Protein AF-A0A5C6MLY0-F1 (afdb_monomer_lite)

InterPro domains:
  IPR003511 HORMA domain [PF02301] (20-104)
  IPR003511 HORMA domain [PS50815] (13-203)
  IPR031648 Transmembrane protein 82 [PF15816] (202-405)
  IPR031648 Transmembrane protein 82 [PTHR35257] (203-414)
  IPR036570 HORMA domain superfamily [G3DSA:3.30.900.10] (6-199)
  IPR036570 HORMA domain superfamily [SSF56019] (13-184)

Structure (mmCIF, N/CA/C/O backbone):
data_AF-A0A5C6MLY0-F1
#
_entry.id   AF-A0A5C6MLY0-F1
#
loop_
_atom_site.group_PDB
_atom_site.id
_atom_site.type_symbol
_atom_site.label_atom_id
_atom_site.label_alt_id
_atom_site.label_comp_id
_atom_site.label_asym_id
_atom_site.label_entity_id
_atom_site.label_seq_id
_atom_site.pdbx_PDB_ins_code
_atom_site.Cartn_x
_atom_site.Cartn_y
_atom_site.Cartn_z
_atom_site.occupancy
_atom_site.B_iso_or_equiv
_atom_site.auth_seq_id
_atom_site.auth_comp_id
_atom_site.auth_asym_id
_atom_site.auth_atom_id
_atom_site.pdbx_PDB_model_num
ATOM 1 N N . MET A 1 1 ? 12.483 -29.667 -5.588 1.00 28.53 1 MET A N 1
ATOM 2 C CA . MET A 1 1 ? 13.220 -29.497 -4.318 1.00 28.53 1 MET A CA 1
ATOM 3 C C . MET A 1 1 ? 13.228 -28.018 -3.989 1.00 28.53 1 MET A C 1
ATOM 5 O O . MET A 1 1 ? 13.940 -27.257 -4.622 1.00 28.53 1 MET A O 1
ATOM 9 N N . THR A 1 2 ? 12.332 -27.614 -3.097 1.00 32.50 2 THR A N 1
ATOM 10 C CA . THR A 1 2 ? 12.144 -26.238 -2.631 1.00 32.50 2 THR A CA 1
ATOM 11 C C . THR A 1 2 ? 13.196 -25.916 -1.578 1.00 32.50 2 THR A C 1
ATOM 13 O O . THR A 1 2 ? 13.140 -26.428 -0.462 1.00 32.50 2 THR A O 1
ATOM 16 N N . THR A 1 3 ? 14.172 -25.088 -1.934 1.00 29.48 3 THR A N 1
ATOM 17 C CA . THR A 1 3 ? 15.095 -24.463 -0.984 1.00 29.48 3 THR A CA 1
ATOM 18 C C . THR A 1 3 ? 14.337 -23.391 -0.202 1.00 29.48 3 THR A C 1
ATOM 20 O O . THR A 1 3 ? 14.320 -22.233 -0.601 1.00 29.48 3 THR A O 1
ATOM 23 N N . LEU A 1 4 ? 13.667 -23.790 0.882 1.00 31.42 4 LEU A N 1
ATOM 24 C CA . LEU A 1 4 ? 13.220 -22.872 1.932 1.00 31.42 4 LEU A CA 1
ATOM 25 C C . LEU A 1 4 ? 14.471 -22.376 2.656 1.00 31.42 4 LEU A C 1
ATOM 27 O O . LEU A 1 4 ? 15.109 -23.124 3.401 1.00 31.42 4 LEU A O 1
ATOM 31 N N . THR A 1 5 ? 14.879 -21.144 2.377 1.00 35.72 5 THR A N 1
ATOM 32 C CA . THR A 1 5 ? 16.031 -20.536 3.029 1.00 35.72 5 THR A CA 1
ATOM 33 C C . THR A 1 5 ? 15.651 -20.096 4.439 1.00 35.72 5 THR A C 1
ATOM 35 O O . THR A 1 5 ? 14.619 -19.484 4.676 1.00 35.72 5 THR A O 1
ATOM 38 N N . ARG A 1 6 ? 16.515 -20.391 5.413 1.00 34.16 6 ARG A N 1
ATOM 39 C CA . ARG A 1 6 ? 16.347 -20.110 6.853 1.00 34.16 6 ARG A CA 1
ATOM 40 C C . ARG A 1 6 ? 16.042 -18.632 7.198 1.00 34.16 6 ARG A C 1
ATOM 42 O O . ARG A 1 6 ? 15.673 -18.352 8.331 1.00 34.16 6 ARG A O 1
ATOM 49 N N . GLN A 1 7 ? 16.198 -17.703 6.250 1.00 43.06 7 GLN A N 1
ATOM 50 C CA . GLN A 1 7 ? 15.856 -16.280 6.385 1.00 43.06 7 GLN A CA 1
ATOM 51 C C . GLN A 1 7 ? 14.354 -15.992 6.205 1.00 43.06 7 GLN A C 1
ATOM 53 O O . GLN A 1 7 ? 13.846 -15.084 6.860 1.00 43.06 7 GLN A O 1
ATOM 58 N N . ASP A 1 8 ? 13.632 -16.795 5.416 1.00 45.91 8 ASP A N 1
ATOM 59 C CA . ASP A 1 8 ? 12.197 -16.601 5.148 1.00 45.91 8 ASP A CA 1
ATOM 60 C C . ASP A 1 8 ? 11.342 -16.808 6.413 1.00 45.91 8 ASP A C 1
ATOM 62 O O . ASP A 1 8 ? 10.336 -16.131 6.620 1.00 45.91 8 ASP A O 1
ATOM 66 N N . LEU A 1 9 ? 11.789 -17.700 7.308 1.00 46.50 9 LEU A N 1
ATOM 67 C CA . LEU A 1 9 ? 11.109 -18.029 8.568 1.00 46.50 9 LEU A CA 1
ATOM 68 C C . LEU A 1 9 ? 11.103 -16.875 9.588 1.00 46.50 9 LEU A C 1
ATOM 70 O O . LEU A 1 9 ? 10.169 -16.782 10.377 1.00 46.50 9 LEU A O 1
ATOM 74 N N . ASN A 1 10 ? 12.095 -15.978 9.568 1.00 60.94 10 ASN A N 1
ATOM 75 C CA . ASN A 1 10 ? 12.159 -14.865 10.527 1.00 60.94 10 ASN A CA 1
ATOM 76 C C . ASN A 1 10 ? 11.322 -13.658 10.082 1.00 60.94 10 ASN A C 1
ATOM 78 O O . ASN A 1 10 ? 10.823 -12.915 10.923 1.00 60.94 10 ASN A O 1
ATOM 82 N N . PHE A 1 11 ? 11.154 -13.446 8.774 1.00 67.75 11 PHE A N 1
ATOM 83 C CA . PHE A 1 11 ? 10.433 -12.279 8.263 1.00 67.75 11 PHE A CA 1
ATOM 84 C C . PHE A 1 11 ? 8.929 -12.359 8.550 1.00 67.75 11 PHE A C 1
ATOM 86 O O . PHE A 1 11 ? 8.360 -11.407 9.082 1.00 67.75 11 PHE A O 1
ATOM 93 N N . GLY A 1 12 ? 8.301 -13.508 8.268 1.00 70.00 12 GLY A N 1
ATOM 94 C CA . GLY A 1 12 ? 6.880 -13.725 8.565 1.00 70.00 12 GLY A CA 1
ATOM 95 C C . GLY A 1 12 ? 6.564 -13.549 10.052 1.00 70.00 12 GLY A C 1
ATOM 96 O O . GLY A 1 12 ? 5.561 -12.929 10.397 1.00 70.00 12 GLY A O 1
ATOM 97 N N . GLN A 1 13 ? 7.468 -14.000 10.929 1.00 77.81 13 GLN A N 1
ATOM 98 C CA . GLN A 1 13 ? 7.346 -13.837 12.378 1.00 77.81 13 GLN A CA 1
ATOM 99 C C . GLN A 1 13 ? 7.424 -12.367 12.812 1.00 77.81 13 GLN A C 1
ATOM 101 O O . GLN A 1 13 ? 6.549 -11.903 13.537 1.00 77.81 13 GLN A O 1
ATOM 106 N N . VAL A 1 14 ? 8.413 -11.608 12.321 1.00 78.62 14 VAL A N 1
ATOM 107 C CA . VAL A 1 14 ? 8.554 -10.173 12.637 1.00 78.62 14 VAL A CA 1
ATOM 108 C C . VAL A 1 14 ? 7.339 -9.378 12.156 1.00 78.62 14 VAL A C 1
ATOM 110 O O . VAL A 1 14 ? 6.813 -8.543 12.890 1.00 78.62 14 VAL A O 1
ATOM 113 N N . VAL A 1 15 ? 6.858 -9.646 10.939 1.00 78.62 15 VAL A N 1
ATOM 114 C CA . VAL A 1 15 ? 5.660 -8.988 10.398 1.00 78.62 15 VAL A CA 1
ATOM 115 C C . VAL A 1 15 ? 4.426 -9.336 11.226 1.00 78.62 15 VAL A C 1
ATOM 117 O O . VAL A 1 15 ? 3.638 -8.444 11.543 1.00 78.62 15 VAL A O 1
ATOM 120 N N . ALA A 1 16 ? 4.262 -10.605 11.604 1.00 85.06 16 ALA A N 1
ATOM 121 C CA . ALA A 1 16 ? 3.154 -11.036 12.443 1.00 85.06 16 ALA A CA 1
ATOM 122 C C . ALA A 1 16 ? 3.193 -10.385 13.831 1.00 85.06 16 ALA A C 1
ATOM 124 O O . ALA A 1 16 ? 2.158 -9.922 14.300 1.00 85.06 16 ALA A O 1
ATOM 125 N N . ASP A 1 17 ? 4.369 -10.266 14.452 1.00 85.19 17 ASP A N 1
ATOM 126 C CA . ASP A 1 17 ? 4.541 -9.585 15.740 1.00 85.19 17 ASP A CA 1
ATOM 127 C C . ASP A 1 17 ? 4.130 -8.109 15.672 1.00 85.19 17 ASP A C 1
ATOM 129 O O . ASP A 1 17 ? 3.329 -7.645 16.485 1.00 85.19 17 ASP A O 1
ATOM 133 N N . ILE A 1 18 ? 4.610 -7.387 14.655 1.00 86.56 18 ILE A N 1
ATOM 134 C CA . ILE A 1 18 ? 4.274 -5.971 14.448 1.00 86.56 18 ILE A CA 1
ATOM 135 C C . ILE A 1 18 ? 2.771 -5.793 14.203 1.00 86.56 18 ILE A C 1
ATOM 137 O O . ILE A 1 18 ? 2.154 -4.880 14.758 1.00 86.56 18 ILE A O 1
ATOM 141 N N . LEU A 1 19 ? 2.174 -6.647 13.364 1.00 88.88 19 LEU A N 1
ATOM 142 C CA . LEU A 1 19 ? 0.748 -6.579 13.050 1.00 88.88 19 LEU A CA 1
ATOM 143 C C . LEU A 1 19 ? -0.120 -6.936 14.258 1.00 88.88 19 LEU A C 1
ATOM 145 O O . LEU A 1 19 ? -1.117 -6.255 14.482 1.00 88.88 19 LEU A O 1
ATOM 149 N N . CYS A 1 20 ? 0.246 -7.944 15.050 1.00 91.62 20 CYS A N 1
ATOM 150 C CA . CYS A 1 20 ? -0.486 -8.296 16.265 1.00 91.62 20 CYS A CA 1
ATOM 151 C C . CYS A 1 20 ? -0.420 -7.174 17.309 1.00 91.62 20 CYS A C 1
ATOM 153 O O . CYS A 1 20 ? -1.463 -6.810 17.848 1.00 91.62 20 CYS A O 1
ATOM 155 N N . GLU A 1 21 ? 0.751 -6.562 17.535 1.00 92.31 21 GLU A N 1
ATOM 156 C CA . GLU A 1 21 ? 0.866 -5.399 18.430 1.00 92.31 21 GLU A CA 1
ATOM 157 C C . GLU A 1 21 ? -0.018 -4.237 17.947 1.00 92.31 21 GLU A C 1
ATOM 159 O O . GLU A 1 21 ? -0.716 -3.592 18.733 1.00 92.31 21 GLU A O 1
ATOM 164 N N . PHE A 1 22 ? -0.027 -3.980 16.638 1.00 93.50 22 PHE A N 1
ATOM 165 C CA . PHE A 1 22 ? -0.866 -2.938 16.055 1.00 93.50 22 PHE A CA 1
ATOM 166 C C . PHE A 1 22 ? -2.357 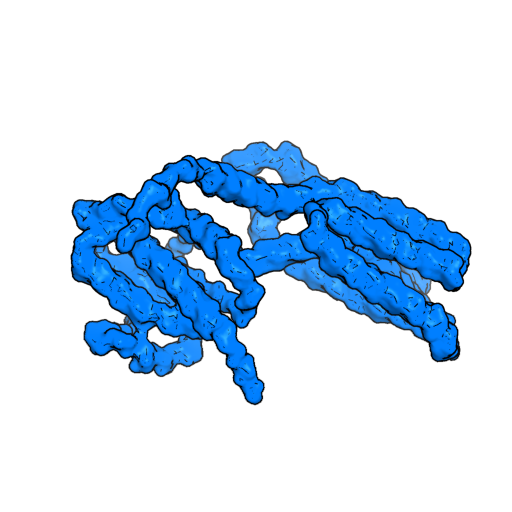-3.230 16.207 1.00 93.50 22 PHE A C 1
ATOM 168 O O . PHE A 1 22 ? -3.109 -2.337 16.602 1.00 93.50 22 PHE A O 1
ATOM 175 N N . LEU A 1 23 ? -2.785 -4.456 15.901 1.00 95.56 23 LEU A N 1
ATOM 176 C CA . LEU A 1 23 ? -4.179 -4.869 16.015 1.00 95.56 23 LEU A CA 1
ATOM 177 C C . LEU A 1 23 ? -4.655 -4.797 17.467 1.00 95.56 23 LEU A C 1
ATOM 179 O O . LEU A 1 23 ? -5.759 -4.318 17.692 1.00 95.56 23 LEU A O 1
ATOM 183 N N . GLU A 1 24 ? -3.825 -5.163 18.449 1.00 97.38 24 GLU A N 1
ATOM 184 C CA . GLU A 1 24 ? -4.139 -4.997 19.876 1.00 97.38 24 GLU A CA 1
ATOM 185 C C . GLU A 1 24 ? -4.478 -3.536 20.195 1.00 97.38 24 GLU A C 1
ATOM 187 O O . GLU A 1 24 ? -5.566 -3.224 20.689 1.00 97.38 24 GLU A O 1
ATOM 192 N N . VAL A 1 25 ? -3.576 -2.614 19.843 1.00 97.06 25 VAL A N 1
ATOM 193 C CA . VAL A 1 25 ? -3.762 -1.177 20.086 1.00 97.06 25 VAL A CA 1
ATOM 194 C C . VAL A 1 25 ? -4.978 -0.638 19.327 1.00 97.06 25 VAL A C 1
ATOM 196 O O . VAL A 1 25 ? -5.746 0.157 19.874 1.00 97.06 25 VAL A O 1
ATOM 199 N N . ALA A 1 26 ? -5.175 -1.062 18.078 1.00 96.25 26 ALA A N 1
ATOM 200 C CA . ALA A 1 26 ? -6.295 -0.634 17.250 1.00 96.25 26 ALA A CA 1
ATOM 201 C C . ALA A 1 26 ? -7.641 -1.126 17.802 1.00 96.25 26 ALA A C 1
ATOM 203 O O . ALA A 1 26 ? -8.578 -0.333 17.863 1.00 96.25 26 ALA A O 1
ATOM 204 N N . ILE A 1 27 ? -7.734 -2.384 18.249 1.00 98.06 27 ILE A N 1
ATOM 205 C CA . ILE A 1 27 ? -8.944 -2.954 18.856 1.00 98.06 27 ILE A CA 1
ATOM 206 C C . ILE A 1 27 ? -9.299 -2.175 20.122 1.00 98.06 27 ILE A C 1
ATOM 208 O O . ILE A 1 27 ? -10.417 -1.676 20.224 1.00 98.06 27 ILE A O 1
ATOM 212 N N . HIS A 1 28 ? -8.354 -1.977 21.048 1.00 98.19 28 HIS A N 1
ATOM 213 C CA . HIS A 1 28 ? -8.615 -1.183 22.254 1.00 98.19 28 HIS A CA 1
ATOM 214 C C . HIS A 1 28 ? -9.101 0.234 21.931 1.00 98.19 28 HIS A C 1
ATOM 216 O O . HIS A 1 28 ? -10.050 0.720 22.551 1.00 98.19 28 HIS A O 1
ATOM 222 N N . LEU A 1 29 ? -8.489 0.885 20.939 1.00 96.88 29 LEU A N 1
ATOM 223 C CA . LEU A 1 29 ? -8.879 2.229 20.539 1.00 96.88 29 LEU A CA 1
ATOM 224 C C . LEU A 1 29 ? -10.270 2.266 19.887 1.00 96.88 29 LEU A C 1
ATOM 226 O O . LEU A 1 29 ? -11.034 3.182 20.174 1.00 96.88 29 LEU A O 1
ATOM 230 N N . ILE A 1 30 ? -10.623 1.279 19.058 1.00 96.94 30 ILE A N 1
ATOM 231 C CA . ILE A 1 30 ? -11.970 1.149 18.477 1.00 96.94 30 ILE A CA 1
ATOM 232 C C . ILE A 1 30 ? -13.007 0.991 19.592 1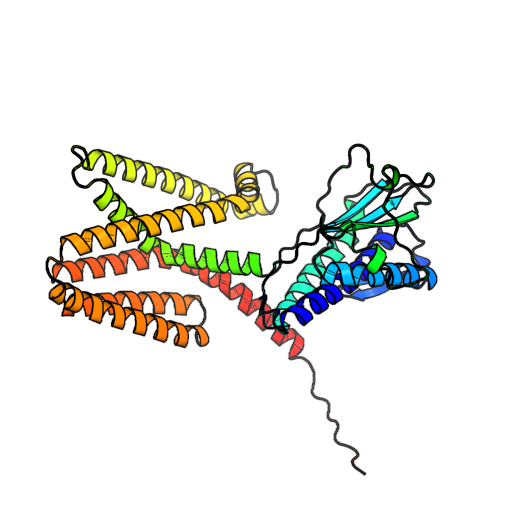.00 96.94 30 ILE A C 1
ATOM 234 O O . ILE A 1 30 ? -13.990 1.728 19.612 1.00 96.94 30 ILE A O 1
ATOM 238 N N . LEU A 1 31 ? -12.772 0.086 20.547 1.00 97.75 31 LEU A N 1
ATOM 239 C CA . LEU A 1 31 ? -13.696 -0.156 21.661 1.00 97.75 31 LEU A CA 1
ATOM 240 C C . LEU A 1 31 ? -13.926 1.096 22.518 1.00 97.75 31 LEU A C 1
ATOM 242 O O . LEU A 1 31 ? -15.033 1.299 23.013 1.00 97.75 31 LEU A O 1
ATOM 246 N N . TYR A 1 32 ? -12.898 1.938 22.658 1.00 96.94 32 TYR A N 1
ATOM 247 C CA . TYR A 1 32 ? -12.995 3.227 23.335 1.00 96.94 32 TYR A CA 1
ATOM 248 C C . TYR A 1 32 ? -13.775 4.267 22.516 1.00 96.94 32 TYR A C 1
ATOM 250 O O . TYR A 1 32 ? -14.747 4.827 23.011 1.00 96.94 32 TYR A O 1
ATOM 258 N N . VAL A 1 33 ? -13.366 4.533 21.267 1.00 94.88 33 VAL A N 1
ATOM 259 C CA . VAL A 1 33 ? -13.943 5.608 20.426 1.00 94.88 33 VAL A CA 1
ATOM 260 C C . VAL A 1 33 ? -15.392 5.310 20.038 1.00 94.88 33 VAL A C 1
ATOM 262 O O . VAL A 1 33 ? -16.180 6.226 19.823 1.00 94.88 33 VAL A O 1
ATOM 265 N N . ARG A 1 34 ? -15.756 4.029 19.932 1.00 95.25 34 ARG A N 1
ATOM 266 C CA . ARG A 1 34 ? -17.118 3.588 19.602 1.00 95.25 34 ARG A CA 1
ATOM 267 C C . ARG A 1 34 ? -17.970 3.284 20.834 1.00 95.25 34 ARG A C 1
ATOM 269 O O . ARG A 1 34 ? -19.069 2.762 20.674 1.00 95.25 34 ARG A O 1
ATOM 276 N N . GLU A 1 35 ? -17.456 3.594 22.028 1.00 95.69 35 GLU A N 1
ATOM 277 C CA . GLU A 1 35 ? -18.143 3.458 23.319 1.00 95.69 35 GLU A CA 1
ATOM 278 C C . GLU A 1 35 ? -18.743 2.059 23.563 1.00 95.69 35 GLU A C 1
ATOM 280 O O . GLU A 1 35 ? -19.786 1.913 24.197 1.00 95.69 35 GLU A O 1
ATOM 285 N N . VAL A 1 36 ? -18.071 1.006 23.076 1.00 96.94 36 VAL A N 1
ATOM 286 C CA . VAL A 1 36 ? -18.498 -0.392 23.294 1.00 96.94 36 VAL A CA 1
ATOM 287 C C . VAL A 1 36 ? -18.355 -0.767 24.770 1.00 96.94 36 VAL A C 1
ATOM 289 O O . VAL A 1 36 ? -19.170 -1.505 25.317 1.00 96.94 36 VAL A O 1
ATOM 292 N N . TYR A 1 37 ? -17.338 -0.212 25.431 1.00 97.25 37 TYR A N 1
ATOM 293 C CA . TYR A 1 37 ? -17.138 -0.328 26.871 1.00 97.25 37 TYR A CA 1
ATOM 294 C C . TYR A 1 37 ? -17.047 1.056 27.529 1.00 97.25 37 TYR A C 1
ATOM 296 O O . TYR A 1 37 ? -16.617 2.017 26.885 1.00 97.25 37 TYR A O 1
ATOM 304 N N . PRO A 1 38 ? -17.385 1.178 28.829 1.00 96.62 38 PRO A N 1
ATOM 305 C CA . PRO A 1 38 ? -17.302 2.447 29.546 1.00 96.62 38 PRO A CA 1
ATOM 306 C C . PRO A 1 38 ? -15.886 3.029 29.542 1.00 96.62 38 PRO A C 1
ATOM 308 O O . PRO A 1 38 ? -14.920 2.338 29.856 1.00 96.62 38 PRO A O 1
ATOM 311 N N . SER A 1 39 ? -15.753 4.333 29.299 1.00 94.62 39 SER A N 1
ATOM 312 C CA . SER A 1 39 ? -14.452 5.019 29.253 1.00 94.62 39 SER A CA 1
ATOM 313 C C . SER A 1 39 ? -13.615 4.867 30.534 1.00 94.62 39 SER A C 1
ATOM 315 O O . SER A 1 39 ? -12.389 4.919 30.469 1.00 94.62 39 SER A O 1
ATOM 317 N N . GLY A 1 40 ? -14.255 4.609 31.681 1.00 95.94 40 GLY A N 1
ATOM 318 C CA . GLY A 1 40 ? -13.598 4.398 32.975 1.00 95.94 40 GLY A CA 1
ATOM 319 C C . GLY A 1 40 ? -12.684 3.168 33.053 1.00 95.94 40 GLY A C 1
ATOM 320 O O . GLY A 1 40 ? -11.820 3.132 33.926 1.00 95.94 40 GLY A O 1
ATOM 321 N N . ILE A 1 41 ? -12.825 2.188 32.149 1.00 97.19 41 ILE A N 1
ATOM 322 C CA . ILE A 1 41 ? -11.905 1.037 32.092 1.00 97.19 41 ILE A CA 1
ATOM 323 C C . ILE A 1 41 ? -10.668 1.306 31.232 1.00 97.19 41 ILE A C 1
ATOM 325 O O . ILE A 1 41 ? -9.776 0.463 31.190 1.00 97.19 41 ILE A O 1
ATOM 329 N N . PHE A 1 42 ? -10.597 2.444 30.537 1.00 97.56 42 PHE A N 1
ATOM 330 C CA . PHE A 1 42 ? -9.496 2.766 29.638 1.00 97.56 42 PHE A CA 1
ATOM 331 C C . PHE A 1 42 ? -8.524 3.753 30.272 1.00 97.56 42 PHE A C 1
ATOM 333 O O . PHE A 1 42 ? -8.902 4.757 30.874 1.00 97.56 42 PHE A O 1
ATOM 340 N N . GLN A 1 43 ? -7.238 3.486 30.080 1.00 95.62 43 GLN A N 1
ATOM 341 C CA . GLN A 1 43 ? -6.160 4.360 30.496 1.00 95.62 43 GLN A CA 1
ATOM 342 C C . GLN A 1 43 ? -5.409 4.897 29.281 1.00 95.62 43 GLN A C 1
ATOM 344 O O . GLN A 1 43 ? -5.005 4.152 28.383 1.00 95.62 43 GLN A O 1
ATOM 349 N N . LYS A 1 44 ? -5.133 6.203 29.313 1.00 93.00 44 LYS A N 1
ATOM 350 C CA . LYS A 1 44 ? -4.302 6.862 28.310 1.00 93.00 44 LYS A CA 1
ATOM 351 C C . LYS A 1 44 ? -2.868 6.338 28.391 1.00 93.00 44 LYS A C 1
ATOM 353 O O . LYS A 1 44 ? -2.195 6.471 29.414 1.00 93.00 44 LYS A O 1
ATOM 358 N N . ARG A 1 45 ? -2.385 5.770 27.292 1.00 91.12 45 ARG A N 1
ATOM 359 C CA . ARG A 1 45 ? -1.013 5.285 27.091 1.00 91.12 45 ARG A CA 1
ATOM 360 C C . ARG A 1 45 ? -0.408 5.959 25.860 1.00 91.12 45 ARG A C 1
ATOM 362 O O . ARG A 1 45 ? -1.060 6.756 25.187 1.00 91.12 45 ARG A O 1
ATOM 369 N N . LYS A 1 46 ? 0.863 5.674 25.580 1.00 86.69 46 LYS A N 1
ATOM 370 C CA . LYS A 1 46 ? 1.565 6.163 24.390 1.00 86.69 46 LYS A CA 1
ATOM 371 C C . LYS A 1 46 ? 2.094 4.969 23.598 1.00 86.69 46 LYS A C 1
ATOM 373 O O . LYS A 1 46 ? 2.907 4.214 24.123 1.00 86.69 46 LYS A O 1
ATOM 378 N N . LYS A 1 47 ? 1.635 4.815 22.357 1.00 84.19 47 LYS A N 1
ATOM 379 C CA . LYS A 1 47 ? 2.088 3.802 21.388 1.00 84.19 47 LYS A CA 1
ATOM 380 C C . LYS A 1 47 ? 2.296 4.481 20.042 1.00 84.19 47 LYS A C 1
ATOM 382 O O . LYS A 1 47 ? 1.594 5.442 19.740 1.00 84.19 47 LYS A O 1
ATOM 387 N N . TYR A 1 48 ? 3.296 4.049 19.276 1.00 82.94 48 TYR A N 1
ATOM 388 C CA . TYR A 1 48 ? 3.661 4.673 17.993 1.00 82.94 48 TYR A CA 1
ATOM 389 C C . TYR A 1 48 ? 3.849 6.197 18.097 1.00 82.94 48 TYR A C 1
ATOM 391 O O . TYR A 1 48 ? 3.401 6.955 17.245 1.00 82.94 48 TYR A O 1
ATOM 399 N N . ASN A 1 49 ? 4.427 6.678 19.200 1.00 80.44 49 ASN A N 1
ATOM 400 C CA . ASN A 1 49 ? 4.576 8.101 19.529 1.00 80.44 49 ASN A CA 1
ATOM 401 C C . ASN A 1 49 ? 3.267 8.936 19.599 1.00 80.44 49 ASN A C 1
ATOM 403 O O . ASN A 1 49 ? 3.337 10.162 19.659 1.00 80.44 49 ASN A O 1
ATOM 407 N N . VAL A 1 50 ? 2.086 8.312 19.665 1.00 78.81 50 VAL A N 1
ATOM 408 C CA . VAL A 1 50 ? 0.779 8.989 19.78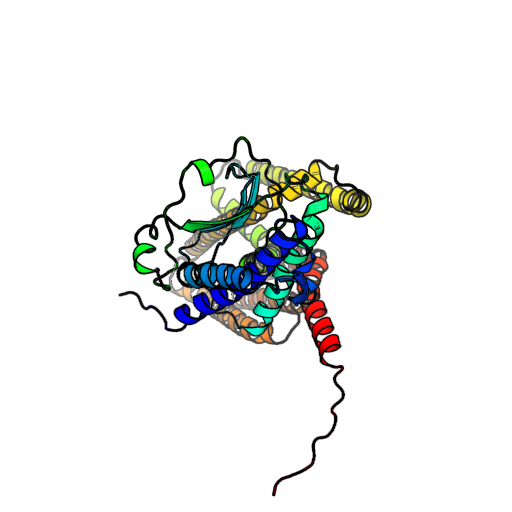9 1.00 78.81 50 VAL A CA 1
ATOM 409 C C . VAL A 1 50 ? 0.012 8.531 21.033 1.00 78.81 50 VAL A C 1
ATOM 411 O O . VAL A 1 50 ? 0.253 7.431 21.540 1.00 78.81 50 VAL A O 1
ATOM 414 N N . PRO A 1 51 ? -0.875 9.378 21.589 1.00 82.06 51 PRO A N 1
ATOM 415 C CA . PRO A 1 51 ? -1.734 8.970 22.690 1.00 82.06 51 PRO A CA 1
ATOM 416 C C . PRO A 1 51 ? -2.753 7.929 22.217 1.00 82.06 51 PRO A C 1
ATOM 418 O O . PRO A 1 51 ? -3.430 8.132 21.214 1.00 82.06 51 PRO A O 1
ATOM 421 N N . VAL A 1 52 ? -2.880 6.841 22.970 1.00 91.12 52 VAL A N 1
ATOM 422 C CA . VAL A 1 52 ? -3.848 5.762 22.734 1.00 91.12 52 VAL A CA 1
ATOM 423 C C . VAL A 1 52 ? -4.600 5.446 24.018 1.00 91.12 52 VAL A C 1
ATOM 425 O O . VAL A 1 52 ? -4.150 5.809 25.105 1.00 91.12 52 VAL A O 1
ATOM 428 N N . GLN A 1 53 ? -5.733 4.766 23.896 1.00 93.06 53 GLN A N 1
ATOM 429 C CA . GLN A 1 53 ? -6.536 4.313 25.026 1.00 93.06 53 GLN A CA 1
ATOM 430 C C . GLN A 1 53 ? -6.437 2.796 25.101 1.00 93.06 53 GLN A C 1
ATOM 432 O O . GLN A 1 53 ? -6.744 2.120 24.126 1.00 93.06 53 GLN A O 1
ATOM 437 N N . MET A 1 54 ? -5.971 2.277 26.235 1.00 96.38 54 MET A N 1
ATOM 438 C CA . MET A 1 54 ? -5.799 0.840 26.467 1.00 96.38 54 MET A CA 1
ATOM 439 C C . MET A 1 54 ? -6.684 0.418 27.632 1.00 96.38 54 MET A C 1
ATOM 441 O O . MET A 1 54 ? -6.729 1.123 28.640 1.00 96.38 54 MET A O 1
ATOM 445 N N . SER A 1 55 ? -7.380 -0.710 27.508 1.00 97.62 55 SER A N 1
ATOM 446 C CA . SER A 1 55 ? -8.206 -1.229 28.603 1.00 97.62 55 SER A CA 1
ATOM 447 C C . SER A 1 55 ? -7.332 -1.706 29.768 1.00 97.62 55 SER A C 1
ATOM 449 O O . SER A 1 55 ? -6.246 -2.256 29.581 1.00 97.62 55 SER A O 1
ATOM 451 N N . CYS A 1 56 ? -7.830 -1.510 30.983 1.00 96.69 56 CYS A N 1
ATOM 452 C CA . CYS A 1 56 ? -7.289 -2.056 32.223 1.00 96.69 56 CYS A CA 1
ATOM 453 C C . CYS A 1 56 ? -8.118 -3.243 32.746 1.00 96.69 56 CYS A C 1
ATOM 455 O O . CYS A 1 56 ? -7.778 -3.791 33.791 1.00 96.69 56 CYS A O 1
ATOM 457 N N . HIS A 1 57 ? -9.207 -3.625 32.063 1.00 97.88 57 HIS A N 1
ATOM 458 C CA . HIS A 1 57 ? -10.066 -4.737 32.472 1.00 97.88 57 HIS A CA 1
ATOM 459 C C . HIS A 1 57 ? -9.403 -6.089 32.142 1.00 97.88 57 HIS A C 1
ATOM 461 O O . HIS A 1 57 ? -9.209 -6.375 30.955 1.00 97.88 57 HIS A O 1
ATOM 467 N N . PRO A 1 58 ? -9.077 -6.937 33.141 1.00 97.50 58 PRO A N 1
ATOM 468 C CA . PRO A 1 58 ? -8.280 -8.147 32.928 1.00 97.50 58 PRO A CA 1
ATOM 469 C C . PRO A 1 58 ? -8.880 -9.116 31.907 1.00 97.50 58 PRO A C 1
ATOM 471 O O . PRO A 1 58 ? -8.181 -9.545 30.998 1.00 97.50 58 PRO A O 1
ATOM 474 N N . GLU A 1 59 ? -10.180 -9.404 31.997 1.00 97.50 59 GLU A N 1
ATOM 475 C CA . GLU A 1 59 ? -10.833 -10.386 31.116 1.00 97.50 59 GLU A CA 1
ATOM 476 C C . GLU A 1 59 ? -10.954 -9.887 29.672 1.00 97.50 59 GLU A C 1
ATOM 478 O O . GLU A 1 59 ? -10.858 -10.670 28.732 1.00 97.50 59 GLU A O 1
ATOM 483 N N . LEU A 1 60 ? -11.105 -8.570 29.483 1.00 97.69 60 LEU A N 1
ATOM 484 C CA . LEU A 1 60 ? -11.168 -7.982 28.143 1.00 97.69 60 LEU A CA 1
ATOM 485 C C . LEU A 1 60 ? -9.788 -8.039 27.486 1.00 97.69 60 LEU A C 1
ATOM 487 O O . LEU A 1 60 ? -9.664 -8.383 26.314 1.00 97.69 60 LEU A O 1
ATOM 491 N N . ASN A 1 61 ? -8.749 -7.718 28.256 1.00 97.31 61 ASN A N 1
ATOM 492 C CA . ASN A 1 61 ? -7.373 -7.774 27.786 1.00 97.31 61 ASN A CA 1
ATOM 493 C C . ASN A 1 61 ? -6.977 -9.216 27.451 1.00 97.31 61 ASN A C 1
ATOM 495 O O . ASN A 1 61 ? -6.399 -9.446 26.395 1.00 97.31 61 ASN A O 1
ATOM 499 N N . GLN A 1 62 ? -7.354 -10.177 28.301 1.00 96.31 62 GLN A N 1
ATOM 500 C CA . GLN A 1 62 ? -7.118 -11.598 28.062 1.00 96.31 62 GLN A CA 1
ATOM 501 C C . GLN A 1 62 ? -7.818 -12.074 26.782 1.00 96.31 62 GLN A C 1
ATOM 503 O O . GLN A 1 62 ? -7.171 -12.663 25.926 1.00 96.31 62 GLN A O 1
ATOM 508 N N . TYR A 1 63 ? -9.095 -11.727 26.588 1.00 96.81 63 TYR A N 1
ATOM 509 C CA . TYR A 1 63 ? -9.836 -12.077 25.373 1.00 96.81 63 TYR A CA 1
ATOM 510 C C . TYR A 1 63 ? -9.167 -11.545 24.095 1.00 96.81 63 TYR A C 1
ATOM 512 O O . TYR A 1 63 ? -9.016 -12.275 23.113 1.00 96.81 63 TYR A O 1
ATOM 520 N N . ILE A 1 64 ? -8.735 -10.278 24.098 1.00 97.06 64 ILE A N 1
ATOM 521 C CA . ILE A 1 64 ? -8.048 -9.669 22.948 1.00 97.06 64 ILE A CA 1
ATOM 522 C C . ILE A 1 64 ? -6.696 -10.354 22.705 1.00 97.06 64 ILE A C 1
ATOM 524 O O . ILE A 1 64 ? -6.361 -10.656 21.559 1.00 97.06 64 ILE A O 1
ATOM 528 N N . GLN A 1 65 ? -5.937 -10.637 23.766 1.00 95.25 65 GLN A N 1
ATOM 529 C CA . GLN A 1 65 ? -4.645 -11.317 23.669 1.00 95.25 65 GLN A CA 1
ATOM 530 C C . GLN A 1 65 ? -4.783 -12.743 23.133 1.00 95.25 65 GLN A C 1
ATOM 532 O O . GLN A 1 65 ? -4.054 -13.101 22.211 1.00 95.25 65 GLN A O 1
ATOM 537 N N . ASP A 1 66 ? -5.740 -13.524 23.635 1.00 93.38 66 ASP A N 1
ATOM 538 C CA . ASP A 1 66 ? -5.995 -14.894 23.178 1.00 93.38 66 ASP A CA 1
ATOM 539 C C . ASP A 1 66 ? -6.441 -14.914 21.711 1.00 93.38 66 ASP A C 1
ATOM 541 O O . ASP A 1 66 ? -5.918 -15.692 20.908 1.00 93.38 66 ASP A O 1
ATOM 545 N N . THR A 1 67 ? -7.313 -13.975 21.325 1.00 93.56 67 THR A N 1
ATOM 546 C CA . THR A 1 67 ? -7.732 -13.776 19.929 1.00 93.56 67 THR A CA 1
ATOM 547 C C . THR A 1 67 ? -6.517 -13.553 19.022 1.00 93.56 67 THR A C 1
ATOM 549 O O . THR A 1 67 ? -6.333 -14.266 18.034 1.00 93.56 67 THR A O 1
ATOM 552 N N . LEU A 1 68 ? -5.645 -12.600 19.366 1.00 93.50 68 LEU A N 1
ATOM 553 C CA . LEU A 1 68 ? -4.463 -12.267 18.563 1.00 93.50 68 LEU A CA 1
ATOM 554 C C . LEU A 1 68 ? -3.404 -13.374 18.582 1.00 93.50 68 LEU A C 1
ATOM 556 O O . LEU A 1 68 ? -2.735 -13.602 17.572 1.00 93.50 68 LEU A O 1
ATOM 560 N N . HIS A 1 69 ? -3.273 -14.098 19.693 1.00 90.69 69 HIS A N 1
ATOM 561 C CA . HIS A 1 69 ? -2.365 -15.232 19.810 1.00 90.69 69 HIS A CA 1
ATOM 562 C C . HIS A 1 69 ? -2.764 -16.373 18.868 1.00 90.69 69 HIS A C 1
ATOM 564 O O . HIS A 1 69 ? -1.911 -16.914 18.165 1.00 90.69 69 HIS A O 1
ATOM 570 N N . CYS A 1 70 ? -4.059 -16.689 18.779 1.00 88.19 70 CYS A N 1
ATOM 571 C CA . CYS A 1 70 ? -4.576 -17.665 17.819 1.00 88.19 70 CYS A CA 1
ATOM 572 C C . CYS A 1 70 ? -4.424 -17.211 16.361 1.00 88.19 70 CYS A C 1
ATOM 574 O O . CYS A 1 70 ? -4.249 -18.039 15.467 1.00 88.19 70 CYS A O 1
ATOM 576 N N . MET A 1 71 ? -4.481 -15.904 16.105 1.00 88.00 71 MET A N 1
ATOM 577 C CA . MET A 1 71 ? -4.351 -15.349 14.758 1.00 88.00 71 MET A CA 1
ATOM 578 C C . MET A 1 71 ? -2.908 -15.271 14.263 1.00 88.00 71 MET A C 1
ATOM 580 O O . MET A 1 71 ? -2.671 -15.378 13.058 1.00 88.00 71 MET A O 1
ATOM 584 N N . LYS A 1 72 ? -1.940 -15.092 15.166 1.00 89.00 72 LYS A N 1
ATOM 585 C CA . LYS A 1 72 ? -0.528 -14.893 14.823 1.00 89.00 72 LYS A CA 1
ATOM 586 C C . LYS A 1 72 ? 0.016 -15.953 13.843 1.00 89.00 72 LYS A C 1
ATOM 588 O O . LYS A 1 72 ? 0.543 -15.541 12.810 1.00 89.00 72 LYS A O 1
ATOM 593 N N . PRO A 1 73 ? -0.194 -17.274 14.031 1.00 87.19 73 PRO A N 1
ATOM 594 C CA . PRO A 1 73 ? 0.279 -18.287 13.082 1.00 87.19 73 PRO A CA 1
ATOM 595 C C . PRO A 1 73 ? -0.338 -18.185 11.678 1.00 87.19 73 PRO A C 1
ATOM 597 O O . PRO A 1 73 ? 0.290 -18.596 10.702 1.00 87.19 73 PRO A O 1
ATOM 600 N N . LEU A 1 74 ? -1.565 -17.662 11.555 1.00 84.88 74 LEU A N 1
ATOM 601 C CA . LEU A 1 74 ? -2.210 -17.431 10.255 1.00 84.88 74 LEU A CA 1
ATOM 602 C C . LEU A 1 74 ? -1.556 -16.253 9.527 1.00 84.88 74 LEU A C 1
ATOM 604 O O . LEU A 1 74 ? -1.390 -16.287 8.310 1.00 84.88 74 LEU A O 1
ATOM 608 N N . ILE A 1 75 ? -1.154 -15.221 10.270 1.00 86.25 75 ILE A N 1
ATOM 609 C CA . ILE A 1 75 ? -0.443 -14.062 9.722 1.00 86.25 75 ILE A CA 1
ATOM 610 C C . ILE A 1 75 ? 0.990 -14.451 9.333 1.00 86.25 75 ILE A C 1
ATOM 612 O O . ILE A 1 75 ? 1.440 -14.065 8.258 1.00 86.25 75 ILE A O 1
ATOM 616 N N . GLU A 1 76 ? 1.679 -15.259 10.145 1.00 84.44 76 GLU A N 1
ATOM 617 C CA . GLU A 1 76 ? 3.037 -15.761 9.860 1.00 84.44 76 GLU A CA 1
ATOM 618 C C . GLU A 1 76 ? 3.113 -16.549 8.546 1.00 84.44 76 GLU A C 1
ATOM 620 O O . GLU A 1 76 ? 4.098 -16.456 7.816 1.00 84.44 76 GLU A O 1
ATOM 625 N N . LYS A 1 77 ? 2.061 -17.314 8.235 1.00 81.38 77 LYS A N 1
ATOM 626 C CA . LYS A 1 77 ? 1.949 -18.116 7.008 1.00 81.38 77 LYS A CA 1
ATOM 627 C C . LYS A 1 77 ? 1.346 -17.355 5.826 1.00 81.38 77 LYS A C 1
ATOM 629 O O . LYS A 1 77 ? 1.222 -17.932 4.751 1.00 81.38 77 LYS A O 1
ATOM 634 N N . ASN A 1 78 ? 0.985 -16.081 6.009 1.00 80.19 78 ASN A N 1
ATOM 635 C CA . ASN A 1 78 ? 0.250 -15.268 5.032 1.00 80.19 78 ASN A CA 1
ATOM 636 C C . ASN A 1 78 ? -1.114 -15.875 4.623 1.00 80.19 78 ASN A C 1
ATOM 638 O O . ASN A 1 78 ? -1.619 -15.629 3.526 1.00 80.19 78 ASN A O 1
ATOM 642 N N . ASP A 1 79 ? -1.724 -16.653 5.519 1.00 85.44 79 ASP A N 1
ATOM 643 C CA . ASP A 1 79 ? -3.027 -17.296 5.328 1.00 85.44 79 ASP A CA 1
ATOM 644 C C . ASP A 1 79 ? -4.194 -16.355 5.679 1.00 85.44 79 ASP A C 1
ATOM 646 O O . ASP A 1 79 ? -5.311 -16.558 5.203 1.00 85.44 79 ASP A O 1
ATOM 650 N N . ALA A 1 80 ? -3.959 -15.318 6.491 1.00 86.00 80 ALA A N 1
ATOM 651 C CA . ALA A 1 80 ? -4.958 -14.305 6.838 1.00 86.00 80 ALA A CA 1
ATOM 652 C C . ALA A 1 80 ? -5.042 -13.201 5.763 1.00 86.00 80 ALA A C 1
ATOM 654 O O . ALA A 1 80 ? -4.075 -12.481 5.520 1.00 86.00 80 ALA A O 1
ATOM 655 N N . GLU A 1 81 ? -6.211 -13.043 5.137 1.00 86.44 81 GLU A N 1
ATOM 656 C CA . GLU A 1 81 ? -6.488 -11.984 4.156 1.00 86.44 81 GLU A CA 1
ATOM 657 C C . GLU A 1 81 ? -7.064 -10.731 4.823 1.00 86.44 81 GLU A C 1
ATOM 659 O O . GLU A 1 81 ? -6.664 -9.612 4.502 1.00 86.44 81 GLU A O 1
ATOM 664 N N . LYS A 1 82 ? -8.021 -10.897 5.746 1.00 89.94 82 LYS A N 1
ATOM 665 C CA . LYS A 1 82 ? -8.685 -9.776 6.430 1.00 89.94 82 LYS A CA 1
ATOM 666 C C . LYS A 1 82 ? -8.902 -10.093 7.898 1.00 89.94 82 LYS A C 1
ATOM 668 O O . LYS A 1 82 ? -9.284 -11.207 8.239 1.00 89.94 82 LYS A O 1
ATOM 673 N N . VAL A 1 83 ? -8.719 -9.087 8.743 1.00 92.56 83 VAL A N 1
ATOM 674 C CA . VAL A 1 83 ? -9.118 -9.095 10.152 1.00 92.56 83 VAL A CA 1
ATOM 675 C C . VAL A 1 83 ? -10.214 -8.060 10.317 1.00 92.56 83 VAL A C 1
ATOM 677 O O . VAL A 1 83 ? -10.046 -6.918 9.899 1.00 92.56 83 VAL A O 1
ATOM 680 N N . VAL A 1 84 ? -11.348 -8.441 10.892 1.00 94.62 84 VAL A N 1
ATOM 681 C CA . VAL A 1 84 ? -12.519 -7.571 10.980 1.00 94.62 84 VAL A CA 1
ATOM 682 C C . VAL A 1 84 ? -12.989 -7.485 12.419 1.00 94.62 84 VAL A C 1
ATOM 684 O O . VAL A 1 84 ? -13.391 -8.490 12.992 1.00 94.62 84 VAL A O 1
ATOM 687 N N . VAL A 1 85 ? -12.987 -6.281 12.988 1.00 96.62 85 VAL A N 1
ATOM 688 C CA . VAL A 1 85 ? -13.665 -6.015 14.264 1.00 96.62 85 VAL A CA 1
ATOM 689 C C . VAL A 1 85 ? -15.110 -5.659 13.947 1.00 96.62 85 VAL A C 1
ATOM 691 O O . VAL A 1 85 ? -15.366 -4.654 13.278 1.00 96.62 85 VAL A O 1
ATOM 694 N N . VAL A 1 86 ? -16.043 -6.496 14.387 1.00 95.56 86 VAL A N 1
ATOM 695 C CA . VAL A 1 86 ? -17.480 -6.330 14.156 1.00 95.56 86 VAL A CA 1
ATOM 696 C C . VAL A 1 86 ? -18.116 -5.791 15.426 1.00 95.56 86 VAL A C 1
ATOM 698 O O . VAL A 1 86 ? -17.957 -6.383 16.487 1.00 95.56 86 VAL A O 1
ATOM 701 N N . ILE A 1 87 ? -18.842 -4.682 15.317 1.00 95.50 87 ILE A N 1
ATOM 702 C CA . ILE A 1 87 ? -19.686 -4.154 16.391 1.00 95.50 87 ILE A CA 1
ATOM 703 C C . ILE A 1 87 ? -21.110 -4.633 16.135 1.00 95.50 87 ILE A C 1
ATOM 705 O O . ILE A 1 87 ? -21.629 -4.457 15.030 1.00 95.50 87 ILE A O 1
ATOM 709 N N . MET A 1 88 ? -21.729 -5.235 17.146 1.00 94.38 88 MET A N 1
ATOM 710 C CA . MET A 1 88 ? -23.056 -5.842 17.065 1.00 94.38 88 MET A CA 1
ATOM 711 C C . MET A 1 88 ? -24.037 -5.154 18.013 1.00 94.38 88 MET A C 1
ATOM 713 O O . MET A 1 88 ? -23.647 -4.745 19.107 1.00 94.38 88 MET A O 1
ATOM 717 N N . ASP A 1 89 ? -25.303 -5.048 17.610 1.00 93.25 89 ASP A N 1
ATOM 718 C CA . ASP A 1 89 ? -26.385 -4.563 18.473 1.00 93.25 89 ASP A CA 1
ATOM 719 C C . ASP A 1 89 ? -26.786 -5.602 19.544 1.00 93.25 89 ASP A C 1
ATOM 721 O O . ASP A 1 89 ? -26.197 -6.680 19.664 1.00 93.25 89 ASP A O 1
ATOM 725 N N . LYS A 1 90 ? -27.803 -5.273 20.351 1.00 92.50 90 LYS A N 1
ATOM 726 C CA . LYS A 1 90 ? -28.346 -6.165 21.392 1.00 92.50 90 LYS A CA 1
ATOM 727 C C . LYS A 1 90 ? -29.009 -7.422 20.828 1.00 92.50 90 LYS A C 1
ATOM 729 O O . LYS A 1 90 ? -29.193 -8.390 21.558 1.00 92.50 90 LYS A O 1
ATOM 734 N N . GLU A 1 91 ? -29.382 -7.397 19.553 1.00 90.81 91 GLU A N 1
ATOM 735 C CA . GLU A 1 91 ? -29.961 -8.521 18.826 1.00 90.81 91 GLU A CA 1
ATOM 736 C C . GLU A 1 91 ? -28.888 -9.320 18.062 1.00 90.81 91 GLU A C 1
ATOM 738 O O . GLU A 1 91 ? -29.233 -10.144 17.217 1.00 90.81 91 GLU A O 1
ATOM 743 N N . HIS A 1 92 ? -27.601 -9.088 18.358 1.00 88.50 92 HIS A N 1
ATOM 744 C CA . HIS A 1 92 ? -26.444 -9.732 17.730 1.00 88.50 92 HIS A CA 1
ATOM 745 C C . HIS A 1 92 ? -26.331 -9.495 16.216 1.00 88.50 92 HIS A C 1
ATOM 747 O O . HIS A 1 92 ? -25.744 -10.295 15.490 1.00 88.50 92 HIS A O 1
ATOM 753 N N . ARG A 1 93 ? -26.859 -8.373 15.713 1.00 89.62 93 ARG A N 1
ATOM 754 C CA . ARG A 1 93 ? -26.739 -7.995 14.300 1.00 89.62 93 ARG A CA 1
ATOM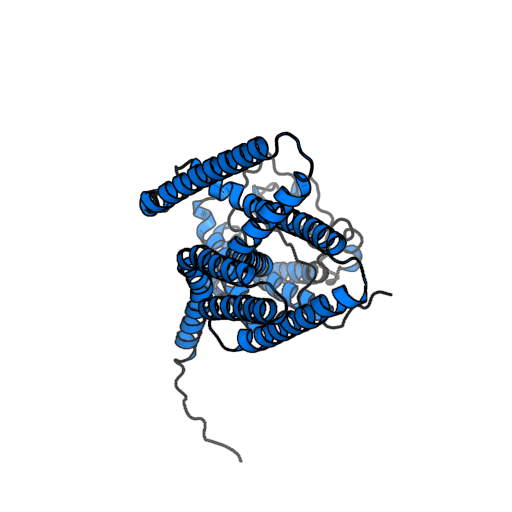 755 C C . ARG A 1 93 ? -25.568 -7.039 14.089 1.00 89.62 93 ARG A C 1
ATOM 757 O O . ARG A 1 93 ? -25.404 -6.103 14.873 1.00 89.62 93 ARG A O 1
ATOM 764 N N . PRO A 1 94 ? -24.777 -7.210 13.017 1.00 91.62 94 PRO A N 1
ATOM 765 C CA . PRO A 1 94 ? -23.631 -6.352 12.738 1.00 91.62 94 PRO A CA 1
ATOM 766 C C . PRO A 1 94 ? -24.071 -4.931 12.352 1.00 91.62 94 PRO A C 1
ATOM 768 O O . PRO A 1 94 ? -24.775 -4.731 11.360 1.00 91.62 94 PRO A O 1
ATOM 771 N N . VAL A 1 95 ? -23.609 -3.938 13.115 1.00 92.19 95 VAL A N 1
ATOM 772 C CA . VAL A 1 95 ? -23.878 -2.505 12.904 1.00 92.19 95 VAL A CA 1
ATOM 773 C C . VAL A 1 95 ? -22.696 -1.818 12.227 1.00 92.19 95 VAL A C 1
ATOM 775 O O . VAL A 1 95 ? -22.879 -1.046 11.288 1.00 92.19 95 VAL A O 1
ATOM 778 N N . GLU A 1 96 ? -21.472 -2.126 12.660 1.00 91.88 96 GLU A N 1
ATOM 779 C CA . GLU A 1 96 ? -20.246 -1.545 12.104 1.00 91.88 96 GLU A CA 1
ATOM 780 C C . GLU A 1 96 ? -19.152 -2.598 11.944 1.00 91.88 96 GLU A C 1
ATOM 782 O O . GLU A 1 96 ? -19.079 -3.568 12.700 1.00 91.88 96 GLU A O 1
ATOM 787 N N . ARG A 1 97 ? -18.269 -2.392 10.960 1.00 92.62 97 ARG A N 1
ATOM 788 C CA . ARG A 1 97 ? -17.110 -3.254 10.709 1.00 92.62 97 ARG A CA 1
ATOM 789 C C . ARG A 1 97 ? -15.859 -2.442 10.445 1.00 92.62 97 ARG A C 1
ATOM 791 O O . ARG A 1 97 ? -15.802 -1.675 9.486 1.00 92.62 97 ARG A O 1
ATOM 798 N N . PHE A 1 98 ? -14.830 -2.689 11.242 1.00 93.88 98 PHE A N 1
ATOM 799 C CA . PHE A 1 98 ? -13.485 -2.183 11.000 1.00 93.88 98 PHE A CA 1
ATOM 800 C C . PHE A 1 98 ? -12.676 -3.278 10.313 1.00 93.88 98 PHE A C 1
ATOM 802 O O . PHE A 1 98 ? -12.241 -4.232 10.953 1.00 93.88 98 PHE A O 1
ATOM 809 N N . VAL A 1 99 ? -12.531 -3.153 8.993 1.00 90.81 99 VAL A N 1
ATOM 810 C CA . VAL A 1 99 ? -11.868 -4.145 8.138 1.00 90.81 99 VAL A CA 1
ATOM 811 C C . VAL A 1 99 ? -10.397 -3.771 7.952 1.00 90.81 99 VAL A C 1
ATOM 813 O O . VAL A 1 99 ? -10.080 -2.752 7.339 1.00 90.81 99 VAL A O 1
ATOM 816 N N . PHE A 1 100 ? -9.504 -4.620 8.448 1.00 89.62 100 PHE A N 1
ATOM 817 C CA . PHE A 1 100 ? -8.063 -4.559 8.230 1.00 89.62 100 PHE A CA 1
ATOM 818 C C . PHE A 1 100 ? -7.681 -5.576 7.158 1.00 89.62 100 PHE A C 1
ATOM 820 O O . PHE A 1 100 ? -7.637 -6.778 7.410 1.00 89.62 100 PHE A O 1
ATOM 827 N N . GLU A 1 101 ? -7.428 -5.097 5.945 1.00 86.56 101 GLU A N 1
ATOM 828 C CA . GLU A 1 101 ? -6.979 -5.936 4.836 1.00 86.56 101 GLU A CA 1
ATOM 829 C C . GLU A 1 101 ? -5.455 -6.107 4.875 1.00 86.56 101 GLU A C 1
ATOM 831 O O . GLU A 1 101 ? -4.708 -5.128 4.942 1.00 86.56 101 GLU A O 1
ATOM 836 N N . ILE A 1 102 ? -4.998 -7.360 4.851 1.00 82.88 102 ILE A N 1
ATOM 837 C CA . ILE A 1 102 ? -3.594 -7.744 5.000 1.00 82.88 102 ILE A CA 1
ATOM 838 C C . ILE A 1 102 ? -3.097 -8.322 3.675 1.00 82.88 102 ILE A C 1
ATOM 840 O O . ILE A 1 102 ? -3.635 -9.283 3.125 1.00 82.88 102 ILE A O 1
ATOM 844 N N . SER A 1 103 ? -2.028 -7.730 3.151 1.00 76.69 103 SER A N 1
ATOM 845 C CA . SER A 1 103 ? -1.344 -8.205 1.949 1.00 76.69 103 SER A CA 1
ATOM 846 C C . SER A 1 103 ? 0.159 -8.216 2.191 1.00 76.69 103 SER A C 1
ATOM 848 O O . SER A 1 103 ? 0.782 -7.157 2.252 1.00 76.69 103 SER A O 1
ATOM 850 N N . GLN A 1 104 ? 0.740 -9.411 2.334 1.00 66.75 104 GLN A N 1
ATOM 851 C CA . GLN A 1 104 ? 2.186 -9.585 2.479 1.00 66.75 104 GLN A CA 1
ATOM 852 C C . GLN A 1 104 ? 2.809 -9.969 1.124 1.00 66.75 104 GLN A C 1
ATOM 854 O O . GLN A 1 104 ? 2.430 -10.997 0.553 1.00 66.75 104 GLN A O 1
ATOM 859 N N . PRO A 1 105 ? 3.739 -9.165 0.579 1.00 59.62 105 PRO A N 1
ATOM 860 C CA . PRO A 1 105 ? 4.484 -9.518 -0.626 1.00 59.62 105 PRO A CA 1
ATOM 861 C C . PRO A 1 105 ? 5.520 -10.616 -0.336 1.00 59.62 105 PRO A C 1
ATOM 863 O O . PRO A 1 105 ? 6.138 -10.641 0.724 1.00 59.62 105 PRO A O 1
ATOM 866 N N . THR A 1 106 ? 5.719 -11.519 -1.297 1.00 51.31 106 THR A N 1
ATOM 867 C CA . THR A 1 106 ? 6.375 -12.826 -1.101 1.00 51.31 106 THR A CA 1
ATOM 868 C C . THR A 1 106 ? 7.902 -12.806 -0.989 1.00 51.31 106 THR A C 1
ATOM 870 O O . THR A 1 106 ? 8.500 -13.861 -0.820 1.00 51.31 106 THR A O 1
ATOM 873 N N . LEU A 1 107 ? 8.566 -11.659 -1.116 1.00 46.47 107 LEU A N 1
ATOM 874 C CA . LEU A 1 107 ? 10.029 -11.601 -1.144 1.00 46.47 107 LEU A CA 1
ATOM 875 C C . LEU A 1 107 ? 10.517 -10.292 -0.567 1.00 46.47 107 LEU A C 1
ATOM 877 O O . LEU A 1 107 ? 10.254 -9.275 -1.198 1.00 46.47 107 LEU A O 1
ATOM 881 N N . LEU A 1 108 ? 11.287 -10.333 0.526 1.00 49.91 108 LEU A N 1
ATOM 882 C CA . LEU A 1 108 ? 12.200 -9.253 0.897 1.00 49.91 108 LEU A CA 1
ATOM 883 C C . LEU A 1 108 ? 13.358 -9.727 1.787 1.00 49.91 108 LEU A C 1
ATOM 885 O O . LEU A 1 108 ? 13.160 -10.166 2.916 1.00 49.91 108 LEU A O 1
ATOM 889 N N . SER A 1 109 ? 14.581 -9.502 1.306 1.00 43.44 109 SER A N 1
ATOM 890 C CA . SER A 1 109 ? 15.767 -9.293 2.136 1.00 43.44 109 SER A CA 1
ATOM 891 C C . SER A 1 109 ? 15.964 -7.781 2.299 1.00 43.44 109 SER A C 1
ATOM 893 O O . SER A 1 109 ? 16.537 -7.138 1.420 1.00 43.44 109 SER A O 1
ATOM 895 N N . ILE A 1 110 ? 15.448 -7.182 3.375 1.00 47.69 110 ILE A N 1
ATOM 896 C CA . ILE A 1 110 ? 15.670 -5.758 3.679 1.00 47.69 110 ILE A CA 1
ATOM 897 C C . ILE A 1 110 ? 16.320 -5.624 5.057 1.00 47.69 110 ILE A C 1
ATOM 899 O O . ILE A 1 110 ? 15.942 -6.310 6.005 1.00 47.69 110 ILE A O 1
ATOM 903 N N . SER A 1 111 ? 17.311 -4.736 5.147 1.00 49.75 111 SER A N 1
ATOM 904 C CA . SER A 1 111 ? 17.946 -4.278 6.385 1.00 49.75 111 SER A CA 1
ATOM 905 C C . SER A 1 111 ? 16.913 -3.683 7.352 1.00 49.75 111 SER A C 1
ATOM 907 O O . SER A 1 111 ? 16.178 -2.766 6.995 1.00 49.75 111 SER A O 1
ATOM 909 N N . SER A 1 112 ? 16.869 -4.213 8.574 1.00 55.81 112 SER A N 1
ATOM 910 C CA . SER A 1 112 ? 15.738 -4.144 9.510 1.00 55.81 112 SER A CA 1
ATOM 911 C C . SER A 1 112 ? 15.379 -2.757 10.049 1.00 55.81 112 SER A C 1
ATOM 913 O O . SER A 1 112 ? 14.207 -2.494 10.299 1.00 55.81 112 SER A O 1
ATOM 915 N N . ASP A 1 113 ? 16.343 -1.857 10.236 1.00 53.28 113 ASP A N 1
ATOM 916 C CA . ASP A 1 113 ? 16.142 -0.774 11.212 1.00 53.28 113 ASP A CA 1
ATOM 917 C C . ASP A 1 113 ? 15.439 0.471 10.639 1.00 53.28 113 ASP A C 1
ATOM 919 O O . ASP A 1 113 ? 14.624 1.081 11.332 1.00 53.28 113 ASP A O 1
ATOM 923 N N . SER A 1 114 ? 15.675 0.831 9.369 1.00 54.31 114 SER A N 1
ATOM 924 C CA . SER A 1 114 ? 14.968 1.958 8.727 1.00 54.31 114 SER A CA 1
ATOM 925 C C . SER A 1 114 ? 13.530 1.607 8.333 1.00 54.31 114 SER A C 1
ATOM 927 O O . SER A 1 114 ? 12.645 2.458 8.360 1.00 54.31 114 SER A O 1
ATOM 929 N N . LEU A 1 115 ? 13.271 0.338 8.013 1.00 62.03 115 LEU A N 1
ATOM 930 C CA . LEU A 1 115 ? 11.935 -0.139 7.663 1.00 62.03 115 LEU A CA 1
ATOM 931 C C . LEU A 1 115 ? 11.011 -0.119 8.886 1.00 62.03 115 LEU A C 1
ATOM 933 O O . LEU A 1 115 ? 9.853 0.281 8.779 1.00 62.03 115 LEU A O 1
ATOM 937 N N . LEU A 1 116 ? 11.515 -0.506 10.062 1.00 65.56 116 LEU A N 1
ATOM 938 C CA . LEU A 1 116 ? 10.724 -0.526 11.294 1.00 65.56 116 LEU A CA 1
ATOM 939 C C . LEU A 1 116 ? 10.240 0.872 11.696 1.00 65.56 116 LEU A C 1
ATOM 941 O O . LEU A 1 116 ? 9.071 1.025 12.053 1.00 65.56 116 LEU A O 1
ATOM 945 N N . SER A 1 117 ? 11.093 1.897 11.589 1.00 65.06 117 SER A N 1
ATOM 946 C CA . SER A 1 117 ? 10.694 3.277 11.889 1.00 65.06 117 SER A CA 1
ATOM 947 C C . SER A 1 117 ? 9.655 3.798 10.889 1.00 65.06 117 SER A C 1
ATOM 949 O O . SER A 1 117 ? 8.683 4.441 11.296 1.00 65.06 117 SER A O 1
ATOM 951 N N . HIS A 1 118 ? 9.792 3.461 9.602 1.00 66.81 118 HIS A N 1
ATOM 952 C CA . HIS A 1 118 ? 8.808 3.828 8.586 1.00 66.81 118 HIS A CA 1
ATOM 953 C C . HIS A 1 118 ? 7.458 3.140 8.813 1.00 66.81 118 HIS A C 1
ATOM 955 O O . HIS A 1 118 ? 6.403 3.781 8.779 1.00 66.81 118 HIS A O 1
ATOM 961 N N . VAL A 1 119 ? 7.472 1.839 9.112 1.00 70.69 119 VAL A N 1
ATOM 962 C CA . VAL A 1 119 ? 6.267 1.088 9.473 1.00 70.69 119 VAL A CA 1
ATOM 963 C C . VAL A 1 119 ? 5.616 1.702 10.713 1.00 70.69 119 VAL A C 1
ATOM 965 O O . VAL A 1 119 ? 4.411 1.940 10.696 1.00 70.69 119 VAL A O 1
ATOM 968 N N . GLU A 1 120 ? 6.384 2.074 11.739 1.00 72.50 120 GLU A N 1
ATOM 969 C CA . GLU A 1 120 ? 5.859 2.755 12.927 1.00 72.50 120 GLU A CA 1
ATOM 970 C C . GLU A 1 120 ? 5.127 4.065 12.576 1.00 72.50 120 GLU A C 1
ATOM 972 O O . GLU A 1 120 ? 4.025 4.317 13.068 1.00 72.50 120 GLU A O 1
ATOM 977 N N . GLN A 1 121 ? 5.700 4.892 11.692 1.00 73.50 121 GLN A N 1
ATOM 978 C CA . GLN A 1 121 ? 5.067 6.125 11.206 1.00 73.50 121 GLN A CA 1
ATOM 979 C C . GLN A 1 121 ? 3.764 5.845 10.434 1.00 73.50 121 GLN A C 1
ATOM 981 O O . GLN A 1 121 ? 2.784 6.586 10.575 1.00 73.50 121 GLN A O 1
ATOM 986 N N . LEU A 1 122 ? 3.724 4.780 9.627 1.00 76.31 122 LEU A N 1
ATOM 987 C CA . LEU A 1 122 ? 2.521 4.376 8.897 1.00 76.31 122 LEU A CA 1
ATOM 988 C C . LEU A 1 122 ? 1.424 3.900 9.856 1.00 76.31 122 LEU A C 1
ATOM 990 O O . LEU A 1 122 ? 0.293 4.383 9.766 1.00 76.31 122 LEU A O 1
ATOM 994 N N . LEU A 1 123 ? 1.760 3.026 10.808 1.00 82.38 123 LEU A N 1
ATOM 995 C CA . LEU A 1 123 ? 0.835 2.522 11.827 1.00 82.38 123 LEU A CA 1
ATOM 996 C C . LEU A 1 123 ? 0.306 3.659 12.713 1.00 82.38 123 LEU A C 1
ATOM 998 O O . LEU A 1 123 ? -0.894 3.740 12.977 1.00 82.38 123 LEU A O 1
ATOM 1002 N N . ARG A 1 124 ? 1.159 4.625 13.075 1.00 81.25 124 ARG A N 1
ATOM 1003 C CA . ARG A 1 124 ? 0.760 5.859 13.771 1.00 81.25 124 ARG A CA 1
ATOM 1004 C C . ARG A 1 124 ? -0.360 6.600 13.045 1.00 81.25 124 ARG A C 1
ATOM 1006 O O . ARG A 1 124 ? -1.300 7.074 13.681 1.00 81.25 124 ARG A O 1
ATOM 1013 N N . ALA A 1 125 ? -0.291 6.691 11.717 1.00 76.25 125 ALA A N 1
ATOM 1014 C CA . ALA A 1 125 ? -1.326 7.352 10.928 1.00 76.25 125 ALA A CA 1
ATOM 1015 C C . ALA A 1 125 ? -2.675 6.607 10.969 1.00 76.25 125 ALA A C 1
ATOM 1017 O O . ALA A 1 125 ? -3.714 7.266 10.916 1.00 76.25 125 ALA A O 1
ATOM 1018 N N . PHE A 1 126 ? -2.680 5.272 11.087 1.00 83.31 126 PHE A N 1
ATOM 1019 C CA . PHE A 1 126 ? -3.909 4.497 11.316 1.00 83.31 126 PHE A CA 1
ATOM 1020 C C . PHE A 1 126 ? -4.511 4.808 12.677 1.00 83.31 126 PHE A C 1
ATOM 1022 O O . PHE A 1 126 ? -5.688 5.149 12.753 1.00 83.31 126 PHE A O 1
ATOM 1029 N N . ILE A 1 127 ? -3.696 4.761 13.729 1.00 88.50 127 ILE A N 1
ATOM 1030 C CA . ILE A 1 127 ? -4.135 5.052 15.097 1.00 88.50 127 ILE A CA 1
ATOM 1031 C C . ILE A 1 127 ? -4.745 6.454 15.192 1.00 88.50 127 ILE A C 1
ATOM 1033 O O . ILE A 1 127 ? -5.840 6.616 15.727 1.00 88.50 127 ILE A O 1
ATOM 1037 N N . LEU A 1 128 ? -4.105 7.459 14.587 1.00 82.00 128 LEU A N 1
ATOM 1038 C CA . LEU A 1 128 ? -4.660 8.813 14.531 1.00 82.00 128 LEU A CA 1
ATOM 1039 C C . LEU A 1 128 ? -5.997 8.860 13.782 1.00 82.00 128 LEU A C 1
ATOM 1041 O O . LEU A 1 128 ? -6.914 9.539 14.230 1.00 82.00 128 LEU A O 1
ATOM 1045 N N . LYS A 1 129 ? -6.146 8.128 12.672 1.00 80.88 129 LYS A N 1
ATOM 1046 C CA . LYS A 1 129 ? -7.412 8.076 11.925 1.00 80.88 129 LYS A CA 1
ATOM 1047 C C . LYS A 1 129 ? -8.535 7.391 12.695 1.00 80.88 129 LYS A C 1
ATOM 1049 O O . LYS A 1 129 ? -9.660 7.873 12.632 1.00 80.88 129 LYS A O 1
ATOM 1054 N N . ILE A 1 130 ? -8.233 6.323 13.429 1.00 87.00 130 ILE A N 1
ATOM 1055 C CA . ILE A 1 130 ? -9.197 5.662 14.316 1.00 87.00 130 ILE A CA 1
ATOM 1056 C C . ILE A 1 130 ? -9.597 6.617 15.448 1.00 87.00 130 ILE A C 1
ATOM 1058 O O . ILE A 1 130 ? -10.775 6.719 15.756 1.00 87.00 130 ILE A O 1
ATOM 1062 N N . SER A 1 131 ? -8.657 7.385 16.011 1.00 85.88 131 SER A N 1
ATOM 1063 C CA . SER A 1 131 ? -8.952 8.313 17.116 1.00 85.88 131 SER A CA 1
ATOM 1064 C C . SER A 1 131 ? -9.922 9.452 16.776 1.00 85.88 131 SER A C 1
ATOM 1066 O O . SER A 1 131 ? -10.459 10.059 17.694 1.00 85.88 131 SER A O 1
ATOM 1068 N N . VAL A 1 132 ? -10.138 9.740 15.486 1.00 85.00 132 VAL A N 1
ATOM 1069 C CA . VAL A 1 132 ? -11.052 10.792 14.999 1.00 85.00 132 VAL A CA 1
ATOM 1070 C C . VAL A 1 132 ? -12.145 10.239 14.075 1.00 85.00 132 VAL A C 1
ATOM 1072 O O . VAL A 1 132 ? -12.699 10.969 13.249 1.00 85.00 132 VAL A O 1
ATOM 1075 N N . CYS A 1 133 ? -12.392 8.924 14.111 1.00 83.38 133 CYS A N 1
ATOM 1076 C CA . CYS A 1 133 ? -13.363 8.295 13.214 1.00 83.38 133 CYS A CA 1
ATOM 1077 C C . CYS A 1 133 ? -14.817 8.591 13.614 1.00 83.38 133 CYS A C 1
ATOM 1079 O O . CYS A 1 133 ? -15.692 8.574 12.752 1.00 83.38 133 CYS A O 1
ATOM 1081 N N . ASP A 1 134 ? -15.060 8.942 14.875 1.00 84.62 134 ASP A N 1
ATOM 1082 C CA . ASP A 1 134 ? -16.337 9.423 15.411 1.00 84.62 134 ASP A CA 1
ATOM 1083 C C . ASP A 1 134 ? -16.902 10.624 14.636 1.00 84.62 134 ASP A C 1
ATOM 1085 O O . ASP A 1 134 ? -18.103 10.700 14.417 1.00 84.62 134 ASP A O 1
ATOM 1089 N N . ALA A 1 135 ? -16.044 11.510 14.121 1.00 80.50 135 ALA A N 1
ATOM 1090 C CA . ALA A 1 135 ? -16.463 12.647 13.299 1.00 80.50 135 ALA A CA 1
ATOM 1091 C C . ALA A 1 135 ? -17.019 12.253 11.912 1.00 80.50 135 ALA A C 1
ATOM 1093 O O . ALA A 1 135 ? -17.615 13.083 11.224 1.00 80.50 135 ALA A O 1
ATOM 1094 N N . VAL A 1 136 ? -16.777 11.017 11.463 1.00 79.38 136 VAL A N 1
ATOM 1095 C CA . VAL A 1 136 ? -17.158 10.518 10.128 1.00 79.38 136 VAL A CA 1
ATOM 1096 C C . VAL A 1 136 ? -18.210 9.405 10.210 1.00 79.38 136 VAL A C 1
ATOM 1098 O O . VAL A 1 136 ? -18.918 9.158 9.231 1.00 79.38 136 VAL A O 1
ATOM 1101 N N . LEU A 1 137 ? -18.315 8.734 11.358 1.00 84.50 137 LEU A N 1
ATOM 1102 C CA . LEU A 1 137 ? -19.241 7.633 11.613 1.00 84.50 137 LEU A CA 1
ATOM 1103 C C . LEU A 1 137 ? -20.489 8.122 12.361 1.00 84.50 137 LEU A C 1
ATOM 1105 O O . LEU A 1 137 ? -20.436 9.065 13.141 1.00 84.50 137 LEU A O 1
ATOM 1109 N N . ASN A 1 138 ? -21.624 7.459 12.137 1.00 87.94 138 ASN A N 1
ATOM 1110 C CA . ASN A 1 138 ? -22.844 7.726 12.906 1.00 87.94 138 ASN A CA 1
ATOM 1111 C C . ASN A 1 138 ? -22.717 7.152 14.323 1.00 87.94 138 ASN A C 1
ATOM 1113 O O . ASN A 1 138 ? -21.889 6.282 14.555 1.00 87.94 138 ASN A O 1
ATOM 1117 N N . ASN A 1 139 ? -23.546 7.584 15.271 1.00 89.81 139 ASN A N 1
ATOM 1118 C CA . ASN A 1 139 ? -23.546 6.981 16.607 1.00 89.81 139 ASN A CA 1
ATOM 1119 C C . ASN A 1 139 ? -24.127 5.560 16.583 1.00 89.81 139 ASN A C 1
ATOM 1121 O O . ASN A 1 139 ? -25.133 5.307 15.916 1.00 89.81 139 ASN A O 1
ATOM 1125 N N . ASN A 1 140 ? -23.513 4.660 17.353 1.00 92.44 140 ASN A N 1
ATOM 1126 C CA . ASN A 1 140 ? -23.996 3.295 17.534 1.00 92.44 140 ASN A CA 1
ATOM 1127 C C . ASN A 1 140 ? -25.193 3.246 18.497 1.00 92.44 140 ASN A C 1
ATOM 1129 O O . ASN A 1 140 ? -25.319 4.109 19.372 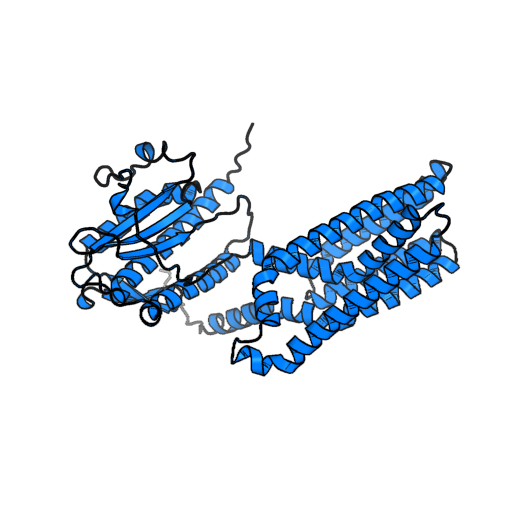1.00 92.44 140 ASN A O 1
ATOM 1133 N N . PRO A 1 141 ? -26.080 2.241 18.372 1.00 93.50 141 PRO A N 1
ATOM 1134 C CA . PRO A 1 141 ? -27.122 2.017 19.363 1.00 93.50 141 PRO A CA 1
ATOM 1135 C C . PRO A 1 141 ? -26.505 1.670 20.733 1.00 93.50 141 PRO A C 1
ATOM 1137 O O . PRO A 1 141 ? -25.411 1.107 20.804 1.00 93.50 141 PRO A O 1
ATOM 1140 N N . PRO A 1 142 ? -27.184 1.980 21.849 1.00 92.25 142 PRO A N 1
ATOM 1141 C CA . PRO A 1 142 ? -26.656 1.683 23.176 1.00 92.25 142 PRO A CA 1
ATOM 1142 C C . PRO A 1 142 ? -26.591 0.172 23.422 1.00 92.25 142 PRO A C 1
ATOM 1144 O O . PRO A 1 142 ? -27.475 -0.565 22.990 1.00 92.25 142 PRO A O 1
ATOM 1147 N N . GLY A 1 143 ? -25.605 -0.281 24.201 1.00 92.62 143 GLY A N 1
ATOM 1148 C CA . GLY A 1 143 ? -25.459 -1.692 24.578 1.00 92.62 143 GLY A CA 1
ATOM 1149 C C . GLY A 1 143 ? -24.949 -2.588 23.449 1.00 92.62 143 GLY A C 1
ATOM 1150 O O . GLY A 1 143 ? -25.376 -3.735 23.356 1.00 92.62 143 GLY A O 1
ATOM 1151 N N . CYS A 1 144 ? -24.076 -2.056 22.591 1.00 96.06 144 CYS A N 1
ATOM 1152 C CA . CYS A 1 144 ? -23.378 -2.855 21.592 1.00 96.06 144 CYS A CA 1
ATOM 1153 C C . CYS A 1 144 ? -22.375 -3.826 22.233 1.00 96.06 144 CYS A C 1
ATOM 1155 O O . CYS A 1 144 ? -21.819 -3.561 23.298 1.00 96.06 144 CYS A O 1
ATOM 1157 N N . SER A 1 145 ? -22.105 -4.919 21.529 1.00 96.44 145 SER A N 1
ATOM 1158 C CA . SER A 1 145 ? -21.021 -5.866 21.805 1.00 96.44 145 SER A CA 1
ATOM 1159 C C . SER A 1 145 ? -20.048 -5.913 20.620 1.00 96.44 145 SER A C 1
ATOM 1161 O O . SER A 1 145 ? -20.262 -5.225 19.617 1.00 96.44 145 SER A O 1
ATOM 1163 N N . PHE A 1 146 ? -18.963 -6.688 20.716 1.00 97.25 146 PHE A N 1
ATOM 1164 C CA . PHE A 1 146 ? -18.035 -6.863 19.598 1.00 97.25 146 PHE A CA 1
ATOM 1165 C C . PHE A 1 146 ? -17.563 -8.308 19.433 1.00 97.25 146 PHE A C 1
ATOM 1167 O O . PHE A 1 146 ? -17.512 -9.069 20.397 1.00 97.25 146 PHE A O 1
ATOM 1174 N N . SER A 1 147 ? -17.172 -8.654 18.209 1.00 95.00 147 SER A N 1
ATOM 1175 C CA . SER A 1 147 ? -16.481 -9.898 17.861 1.00 95.00 147 SER A CA 1
ATOM 1176 C C . SER A 1 147 ? -15.370 -9.624 16.841 1.00 95.00 147 SER A C 1
ATOM 1178 O O . SER A 1 147 ? -15.295 -8.539 16.252 1.00 95.00 147 SER A O 1
ATOM 1180 N N . VAL A 1 148 ? -14.464 -10.587 16.657 1.00 95.25 148 VAL A N 1
ATOM 1181 C CA . VAL A 1 148 ? -13.379 -10.503 15.671 1.00 95.25 148 VAL A CA 1
ATOM 1182 C C . VAL A 1 148 ? -13.540 -11.635 14.666 1.00 95.25 148 VAL A C 1
ATOM 1184 O O . VAL A 1 148 ? -13.566 -12.802 15.040 1.00 95.25 148 VAL A O 1
ATOM 1187 N N . LEU A 1 149 ? -13.623 -11.284 13.386 1.00 92.62 149 LEU A N 1
ATOM 1188 C CA . LEU A 1 149 ? -13.659 -12.231 12.278 1.00 92.62 149 LEU A CA 1
ATOM 1189 C C . LEU A 1 149 ? -12.317 -12.230 11.550 1.00 92.62 149 LEU A C 1
ATOM 1191 O O . LEU A 1 149 ? -11.672 -11.189 11.401 1.00 92.62 149 LEU A O 1
ATOM 1195 N N . VAL A 1 150 ? -11.927 -13.391 11.033 1.00 90.44 150 VAL A N 1
ATOM 1196 C CA . VAL A 1 150 ? -10.733 -13.543 10.201 1.00 90.44 150 VAL A CA 1
ATOM 1197 C C . VAL A 1 150 ? -11.136 -14.194 8.893 1.00 90.44 150 VAL A C 1
ATOM 1199 O O . VAL A 1 150 ? -11.667 -15.301 8.879 1.00 90.44 150 VAL A O 1
ATOM 1202 N N . HIS A 1 151 ? -10.877 -13.512 7.784 1.00 87.88 151 HIS A N 1
ATOM 1203 C CA . HIS A 1 151 ? -11.020 -14.107 6.463 1.00 87.88 151 HIS A CA 1
ATOM 1204 C C . HIS A 1 151 ? -9.692 -14.746 6.090 1.00 87.88 151 HIS A C 1
ATOM 1206 O O . HIS A 1 151 ? -8.661 -14.068 6.040 1.00 87.88 151 HIS A O 1
ATOM 1212 N N . THR A 1 152 ? -9.720 -16.048 5.844 1.00 86.00 152 THR A N 1
ATOM 1213 C CA . THR A 1 152 ? -8.552 -16.821 5.435 1.00 86.00 152 THR A CA 1
ATOM 1214 C C . THR A 1 152 ? -8.543 -17.021 3.922 1.00 86.00 152 THR A C 1
ATOM 1216 O O . THR A 1 152 ? -9.590 -17.048 3.276 1.00 86.00 152 THR A O 1
ATOM 1219 N N . ARG A 1 153 ? -7.349 -17.155 3.342 1.00 82.81 153 ARG A N 1
ATOM 1220 C CA . ARG A 1 153 ? -7.178 -17.529 1.933 1.00 82.81 153 ARG A CA 1
ATOM 1221 C C . ARG A 1 153 ? -7.626 -18.986 1.739 1.00 82.81 153 ARG A C 1
ATOM 1223 O O . ARG A 1 153 ? -7.419 -19.812 2.624 1.00 82.81 153 ARG A O 1
ATOM 1230 N N . GLU A 1 154 ? -8.194 -19.317 0.575 1.00 66.56 154 GLU A N 1
ATOM 1231 C CA . GLU A 1 154 ? -8.886 -20.596 0.277 1.00 66.56 154 GLU A CA 1
ATOM 1232 C C . GLU A 1 154 ? -8.105 -21.883 0.637 1.00 66.56 154 GLU A C 1
ATOM 1234 O O . GLU A 1 154 ? -8.702 -22.924 0.906 1.00 66.56 154 GLU A O 1
ATOM 1239 N N . ALA A 1 155 ? -6.770 -21.837 0.693 1.00 54.62 155 ALA A N 1
ATOM 1240 C CA . ALA A 1 155 ? -5.932 -22.977 1.074 1.00 54.62 155 ALA A CA 1
ATOM 1241 C C . ALA A 1 155 ? -5.935 -23.295 2.590 1.00 54.62 155 ALA A C 1
ATOM 1243 O O . ALA A 1 155 ? -5.549 -24.398 2.986 1.00 54.62 155 ALA A O 1
ATOM 1244 N N . ALA A 1 156 ? -6.377 -22.361 3.439 1.00 55.88 156 ALA A N 1
ATOM 1245 C CA . ALA A 1 156 ? -6.188 -22.391 4.891 1.00 55.88 156 ALA A CA 1
ATOM 1246 C C . ALA A 1 156 ? -7.444 -22.752 5.706 1.00 55.88 156 ALA A C 1
ATOM 1248 O O . ALA A 1 156 ? -7.349 -22.972 6.911 1.00 55.88 156 ALA A O 1
ATOM 1249 N N . THR A 1 157 ? -8.617 -22.926 5.089 1.00 56.12 157 THR A N 1
ATOM 1250 C CA . THR A 1 157 ? -9.830 -23.349 5.822 1.00 56.12 157 THR A CA 1
ATOM 1251 C C . THR A 1 157 ? -9.636 -24.707 6.520 1.00 56.12 157 THR A C 1
ATOM 1253 O O . THR A 1 157 ? -10.207 -24.954 7.575 1.00 56.12 157 THR A O 1
ATOM 1256 N N . ARG A 1 158 ? -8.751 -25.568 5.987 1.00 54.88 158 ARG A N 1
ATOM 1257 C CA . ARG A 1 158 ? -8.364 -26.861 6.593 1.00 54.88 158 ARG A CA 1
ATOM 1258 C C . ARG A 1 158 ? -7.280 -26.753 7.674 1.00 54.88 158 ARG A C 1
ATOM 1260 O O . ARG A 1 158 ? -7.005 -27.742 8.350 1.00 54.88 158 ARG A O 1
ATOM 1267 N N . SER A 1 159 ? -6.603 -25.609 7.804 1.00 55.38 159 SER A N 1
ATOM 1268 C CA . SER A 1 159 ? -5.516 -25.423 8.773 1.00 55.38 159 SER A CA 1
ATOM 1269 C C . SER A 1 159 ? -6.015 -24.899 10.121 1.00 55.38 159 SER A C 1
ATOM 1271 O O . SER A 1 159 ? -5.363 -25.178 11.122 1.00 55.38 159 SER A O 1
ATOM 1273 N N . MET A 1 160 ? -7.183 -24.246 10.191 1.00 56.62 160 MET A N 1
ATOM 1274 C CA . MET A 1 160 ? -7.736 -23.713 11.448 1.00 56.62 160 MET A CA 1
ATOM 1275 C C . MET A 1 160 ? -8.008 -24.787 12.516 1.00 56.62 160 MET A C 1
ATOM 1277 O O . MET A 1 160 ? -7.699 -24.547 13.680 1.00 56.62 160 MET A O 1
ATOM 1281 N N . GLU A 1 161 ? -8.438 -26.001 12.146 1.00 55.78 161 GLU A N 1
ATOM 1282 C CA . GLU A 1 161 ? -8.547 -27.131 13.096 1.00 55.78 161 GLU A CA 1
ATOM 1283 C C . GLU A 1 161 ? -7.191 -27.515 13.720 1.00 55.78 161 GLU A C 1
ATOM 1285 O O . GLU A 1 161 ? -7.129 -27.993 14.848 1.00 55.78 161 GLU A O 1
ATOM 1290 N N . LYS A 1 162 ? -6.082 -27.279 13.004 1.00 50.66 162 LYS A N 1
ATOM 1291 C CA . LYS A 1 162 ? -4.707 -27.547 13.466 1.00 50.66 162 LYS A CA 1
ATOM 1292 C C . LYS A 1 162 ? -4.038 -26.339 14.129 1.00 50.66 162 LYS A C 1
ATOM 1294 O O . LYS A 1 162 ? -2.989 -26.506 14.745 1.00 50.66 162 LYS A O 1
ATOM 1299 N N . VAL A 1 163 ? -4.599 -25.138 13.975 1.00 54.38 163 VAL A N 1
ATOM 1300 C CA . VAL A 1 163 ? -4.075 -23.862 14.503 1.00 54.38 163 VAL A CA 1
ATOM 1301 C C . VAL A 1 163 ? -4.752 -23.485 15.830 1.00 54.38 163 VAL A C 1
ATOM 1303 O O . VAL A 1 163 ? -4.475 -22.424 16.373 1.00 54.38 163 VAL A O 1
ATOM 1306 N N . GLN A 1 164 ? -5.582 -24.353 16.424 1.00 59.75 164 GLN A N 1
ATOM 1307 C CA . GLN A 1 164 ? -6.055 -24.178 17.804 1.00 59.75 164 GLN A CA 1
ATOM 1308 C C . GLN A 1 164 ? -4.876 -24.275 18.794 1.00 59.75 164 GLN A C 1
ATOM 1310 O O . GLN A 1 164 ? -4.591 -25.327 19.363 1.00 59.75 164 GLN A O 1
ATOM 1315 N N . VAL A 1 165 ? -4.146 -23.165 18.957 1.00 62.25 165 VAL A N 1
ATOM 1316 C CA . VAL A 1 165 ? -2.988 -23.040 19.855 1.00 62.25 165 VAL A CA 1
ATOM 1317 C C . VAL A 1 165 ? -3.437 -23.076 21.319 1.00 62.25 165 VAL A C 1
ATOM 1319 O O . VAL A 1 165 ? -2.738 -23.623 22.170 1.00 62.25 165 VAL A O 1
ATOM 1322 N N . ILE A 1 166 ? -4.629 -22.543 21.605 1.00 65.06 166 ILE A N 1
ATOM 1323 C CA . ILE A 1 166 ? -5.219 -22.466 22.942 1.00 65.06 166 ILE A CA 1
ATOM 1324 C C . ILE A 1 166 ? -6.382 -23.462 23.011 1.00 65.06 166 ILE A C 1
ATOM 1326 O O . ILE A 1 166 ? -7.369 -23.316 22.293 1.00 65.06 166 ILE A O 1
ATOM 1330 N N . LYS A 1 167 ? -6.264 -24.483 23.872 1.00 60.97 167 LYS A N 1
ATOM 1331 C CA . LYS A 1 167 ? -7.248 -25.579 23.983 1.00 60.97 167 LYS A CA 1
ATOM 1332 C C . LYS A 1 167 ? -8.652 -25.120 24.391 1.00 60.97 167 LYS A C 1
ATOM 1334 O O . LYS A 1 167 ? -9.618 -25.748 23.976 1.00 60.97 167 LYS A O 1
ATOM 1339 N N . ASP A 1 168 ? -8.752 -24.029 25.146 1.00 74.56 168 ASP A N 1
ATOM 1340 C CA . ASP A 1 168 ? -10.015 -23.516 25.693 1.00 74.56 168 ASP A CA 1
ATOM 1341 C C . ASP A 1 168 ? -10.534 -22.264 24.949 1.00 74.56 168 ASP A C 1
ATOM 1343 O O . ASP A 1 168 ? -11.440 -21.590 25.430 1.00 74.56 168 ASP A O 1
ATOM 1347 N N . PHE A 1 169 ? -9.982 -21.950 23.765 1.00 83.88 169 PHE A N 1
ATOM 1348 C CA . PHE A 1 169 ? -10.401 -20.819 22.920 1.00 83.88 169 PHE A CA 1
ATOM 1349 C C . PHE A 1 169 ? -10.655 -21.282 21.467 1.00 83.88 169 PHE A C 1
ATOM 1351 O O . PHE A 1 169 ? -9.829 -21.059 20.573 1.00 83.88 169 PHE A O 1
ATOM 1358 N N . PRO A 1 170 ? -11.760 -22.009 21.210 1.00 84.81 170 PRO A N 1
ATOM 1359 C CA . PRO A 1 170 ? -12.033 -22.573 19.895 1.00 84.81 170 PRO A CA 1
ATOM 1360 C C . PRO A 1 170 ? -12.523 -21.504 18.913 1.00 84.81 170 PRO A C 1
ATOM 1362 O O . PRO A 1 170 ? -13.460 -20.759 19.189 1.00 84.81 170 PRO A O 1
ATOM 1365 N N . TRP A 1 171 ? -11.931 -21.491 17.721 1.00 84.62 171 TRP A N 1
ATOM 1366 C CA . TRP A 1 171 ? -12.466 -20.750 16.580 1.00 84.62 171 TRP A CA 1
ATOM 1367 C C . TRP A 1 171 ? -13.505 -21.593 15.848 1.00 84.62 171 TRP A C 1
ATOM 1369 O O . TRP A 1 171 ? -13.290 -22.786 15.619 1.00 84.62 171 TRP A O 1
ATOM 1379 N N . ILE A 1 172 ? -14.601 -20.953 15.450 1.00 85.31 172 ILE A N 1
ATOM 1380 C CA . ILE A 1 172 ? -15.672 -21.557 14.658 1.00 85.31 172 ILE A CA 1
ATOM 1381 C C . ILE A 1 172 ? -15.801 -20.851 13.311 1.00 85.31 172 ILE A C 1
ATOM 1383 O O . ILE A 1 172 ? -15.349 -19.717 13.134 1.00 85.31 172 ILE A O 1
ATOM 1387 N N . VAL A 1 173 ? -16.408 -21.538 12.347 1.00 84.19 173 VAL A N 1
ATOM 1388 C CA . VAL A 1 173 ? -16.799 -20.913 11.081 1.00 84.19 173 VAL A CA 1
ATOM 1389 C C . VAL A 1 173 ? -17.933 -19.935 11.377 1.00 84.19 173 VAL A C 1
ATOM 1391 O O . VAL A 1 173 ? -18.894 -20.304 12.043 1.00 84.19 173 VAL A O 1
ATOM 1394 N N . ALA A 1 174 ? -17.792 -18.695 10.911 1.00 84.81 174 ALA A N 1
ATOM 1395 C CA . ALA A 1 174 ? -18.772 -17.646 11.161 1.00 84.81 174 ALA A CA 1
ATOM 1396 C C . ALA A 1 174 ? -20.076 -17.907 10.394 1.00 84.81 174 ALA A C 1
ATOM 1398 O O . ALA A 1 174 ? -20.046 -18.201 9.195 1.00 84.81 174 ALA A O 1
ATOM 1399 N N . ASP A 1 175 ? -21.204 -17.746 11.080 1.00 83.12 175 ASP A N 1
ATOM 1400 C CA . ASP A 1 175 ? -22.530 -17.888 10.487 1.00 83.12 175 ASP A CA 1
ATOM 1401 C C . ASP A 1 175 ? -22.866 -16.703 9.570 1.00 83.12 175 ASP A C 1
ATOM 1403 O O . ASP A 1 175 ? -22.440 -15.563 9.781 1.00 83.12 175 ASP A O 1
ATOM 1407 N N . GLU A 1 176 ? -23.706 -16.941 8.558 1.00 78.50 176 GLU A N 1
ATOM 1408 C CA . GLU A 1 176 ? -24.095 -15.897 7.602 1.00 78.50 176 GLU A CA 1
ATOM 1409 C C . GLU A 1 176 ? -24.759 -14.686 8.275 1.00 78.50 176 GLU A C 1
ATOM 1411 O O . GLU A 1 176 ? -24.606 -13.570 7.786 1.00 78.50 176 GLU A O 1
ATOM 1416 N N . GLN A 1 177 ? -25.453 -14.858 9.406 1.00 74.94 177 GLN A N 1
ATOM 1417 C CA . GLN A 1 177 ? -26.078 -13.744 10.135 1.00 74.94 177 GLN A CA 1
ATOM 1418 C C . GLN A 1 177 ? -25.061 -12.782 10.763 1.00 74.94 177 GLN A C 1
ATOM 1420 O O . GLN A 1 177 ? -25.296 -11.575 10.770 1.00 74.94 177 GLN A O 1
ATOM 1425 N N . GLU A 1 178 ? -23.914 -13.280 11.226 1.00 72.12 178 GLU A N 1
ATOM 1426 C CA . GLU A 1 178 ? -22.847 -12.450 11.800 1.00 72.12 178 GLU A CA 1
ATOM 1427 C C . GLU A 1 178 ? -22.048 -11.728 10.695 1.00 72.12 178 GLU A C 1
ATOM 1429 O O . GLU A 1 178 ? -21.529 -10.618 10.878 1.00 72.12 178 GLU A O 1
ATOM 1434 N N . VAL A 1 179 ? -22.002 -12.333 9.500 1.00 78.44 179 VAL A N 1
ATOM 1435 C CA . VAL A 1 179 ? -21.256 -11.850 8.325 1.00 78.44 179 VAL A CA 1
ATOM 1436 C C . VAL A 1 179 ? -22.118 -11.027 7.357 1.00 78.44 179 VAL A C 1
ATOM 1438 O O . VAL A 1 179 ? -21.591 -10.189 6.618 1.00 78.44 179 VAL A O 1
ATOM 1441 N N . HIS A 1 180 ? -23.443 -11.101 7.397 1.00 82.31 180 HIS A N 1
ATOM 1442 C CA . HIS A 1 180 ? -24.296 -10.324 6.500 1.00 82.31 180 HIS A CA 1
ATOM 1443 C C . HIS A 1 180 ? -24.581 -8.915 7.045 1.00 82.31 180 HIS A C 1
ATOM 1445 O O . HIS A 1 180 ? -25.182 -8.749 8.099 1.00 82.31 180 HIS A O 1
ATOM 1451 N N . MET A 1 181 ? -24.186 -7.880 6.298 1.00 78.25 181 MET A N 1
ATOM 1452 C CA . MET A 1 181 ? -24.653 -6.503 6.506 1.00 78.25 181 MET A CA 1
ATOM 1453 C C . MET A 1 181 ? -25.490 -6.079 5.307 1.00 78.25 181 MET A C 1
ATOM 1455 O O . MET A 1 181 ? -25.048 -6.202 4.163 1.00 78.25 181 MET A O 1
ATOM 1459 N N . LYS A 1 182 ? -26.679 -5.537 5.568 1.00 71.81 182 LYS A N 1
ATOM 1460 C CA . LYS A 1 182 ? -27.550 -5.013 4.518 1.00 71.81 182 LYS A CA 1
ATOM 1461 C C . LYS A 1 182 ? -27.045 -3.636 4.075 1.00 71.81 182 LYS A C 1
ATOM 1463 O O . LYS A 1 182 ? -27.044 -2.706 4.871 1.00 71.81 182 LYS A O 1
ATOM 1468 N N . GLU A 1 183 ? -26.614 -3.531 2.817 1.00 68.75 183 GLU A N 1
ATOM 1469 C CA . GLU A 1 183 ? -26.191 -2.279 2.154 1.00 68.75 183 GLU A CA 1
ATOM 1470 C C . GLU A 1 183 ? -25.163 -1.435 2.948 1.00 68.75 183 GLU A C 1
ATOM 1472 O O . GLU A 1 183 ? -25.413 -0.273 3.277 1.00 68.75 183 GLU A O 1
ATOM 1477 N N . PRO A 1 184 ? -23.973 -1.982 3.264 1.00 76.69 184 PRO A N 1
ATOM 1478 C CA . PRO A 1 184 ? -22.975 -1.256 4.040 1.00 76.69 184 PRO A CA 1
ATOM 1479 C C . PRO A 1 184 ? -22.392 -0.070 3.256 1.00 76.69 184 PRO A C 1
ATOM 1481 O O . PRO A 1 184 ? -21.933 -0.207 2.120 1.00 76.69 184 PRO A O 1
ATOM 1484 N N . ARG A 1 185 ? -22.328 1.105 3.896 1.00 73.88 185 ARG A N 1
ATOM 1485 C CA . ARG A 1 185 ? -21.601 2.268 3.368 1.00 73.88 185 ARG A CA 1
ATOM 1486 C C . ARG A 1 185 ? -20.106 2.111 3.646 1.00 73.88 185 ARG A C 1
ATOM 1488 O O . ARG A 1 185 ? -19.669 2.208 4.788 1.00 73.88 185 ARG A O 1
ATOM 1495 N N . LEU A 1 186 ? -19.311 1.924 2.595 1.00 80.00 186 LEU A N 1
ATOM 1496 C CA . LEU A 1 186 ? -17.855 1.820 2.710 1.00 80.00 186 LEU A CA 1
ATOM 1497 C C . LEU A 1 186 ? -17.227 3.197 2.976 1.00 80.00 186 LEU A C 1
ATOM 1499 O O . LEU A 1 186 ? -17.353 4.115 2.163 1.00 80.00 186 LEU A O 1
ATOM 1503 N N . ILE A 1 187 ? -16.537 3.335 4.111 1.00 74.62 187 ILE A N 1
ATOM 1504 C CA . ILE A 1 187 ? -15.854 4.568 4.522 1.00 74.62 187 ILE A CA 1
ATOM 1505 C C . ILE A 1 187 ? -14.350 4.278 4.629 1.00 74.62 187 ILE A C 1
ATOM 1507 O O . ILE A 1 187 ? -13.917 3.625 5.579 1.00 74.62 187 ILE A O 1
ATOM 1511 N N . PRO A 1 188 ? -13.525 4.741 3.673 1.00 75.69 188 PRO A N 1
ATOM 1512 C CA . PRO A 1 188 ? -12.088 4.518 3.734 1.00 75.69 188 PRO A CA 1
ATOM 1513 C C . PRO A 1 188 ? -11.465 5.389 4.832 1.00 75.69 188 PRO A C 1
ATOM 1515 O O . PRO A 1 188 ? -11.455 6.617 4.735 1.00 75.69 188 PRO A O 1
ATOM 1518 N N . LEU A 1 189 ? -10.910 4.759 5.870 1.00 61.28 189 LEU A N 1
ATOM 1519 C CA . LEU A 1 189 ? -10.204 5.469 6.944 1.00 61.28 189 LEU A CA 1
ATOM 1520 C C . LEU A 1 189 ? -8.746 5.749 6.570 1.00 61.28 189 LEU A C 1
ATOM 1522 O O . LEU A 1 189 ? -8.273 6.889 6.647 1.00 61.28 189 LEU A O 1
ATOM 1526 N N . LYS A 1 190 ? -8.023 4.705 6.155 1.00 61.81 190 LYS A N 1
ATOM 1527 C CA . LYS A 1 190 ? -6.618 4.792 5.764 1.00 61.81 190 LYS A CA 1
ATOM 1528 C C . LYS A 1 190 ? -6.212 3.582 4.924 1.00 61.81 190 LYS A C 1
ATOM 1530 O O . LYS A 1 190 ? -6.664 2.471 5.167 1.00 61.81 190 LYS A O 1
ATOM 1535 N N . THR A 1 191 ? -5.298 3.814 3.990 1.00 55.34 191 THR A N 1
ATOM 1536 C CA . THR A 1 191 ? -4.565 2.771 3.269 1.00 55.34 191 THR A CA 1
ATOM 1537 C C . THR A 1 191 ? -3.075 3.014 3.495 1.00 55.34 191 THR A C 1
ATOM 1539 O O . THR A 1 191 ? -2.619 4.159 3.404 1.00 55.34 191 THR A O 1
ATOM 1542 N N . MET A 1 192 ? -2.320 1.958 3.804 1.00 54.12 192 MET A N 1
ATOM 1543 C CA . MET A 1 192 ? -0.857 1.965 3.748 1.00 54.12 192 MET A CA 1
ATOM 1544 C C . MET A 1 192 ? -0.386 0.980 2.697 1.00 54.12 192 MET A C 1
ATOM 1546 O O . MET A 1 192 ? -0.867 -0.143 2.618 1.00 54.12 192 MET A O 1
ATOM 1550 N N . THR A 1 193 ? 0.598 1.413 1.926 1.00 53.25 193 THR A N 1
ATOM 1551 C CA . THR A 1 193 ? 1.442 0.546 1.113 1.00 53.25 193 THR A CA 1
ATOM 1552 C C . THR A 1 193 ? 2.863 0.788 1.604 1.00 53.25 193 THR A C 1
ATOM 1554 O O . THR A 1 193 ? 3.331 1.928 1.517 1.00 53.25 193 THR A O 1
ATOM 1557 N N . SER A 1 194 ? 3.504 -0.226 2.186 1.00 48.59 194 SER A N 1
ATOM 1558 C CA . SER A 1 194 ? 4.896 -0.129 2.639 1.00 48.59 194 SER A CA 1
ATOM 1559 C C . SER A 1 194 ? 5.875 -0.156 1.457 1.00 48.59 194 SER A C 1
ATOM 1561 O O . SER A 1 194 ? 5.475 -0.300 0.294 1.00 48.59 194 SER A O 1
ATOM 1563 N N . ASP A 1 195 ? 7.151 0.047 1.782 1.00 46.34 195 ASP A N 1
ATOM 1564 C CA . ASP A 1 195 ? 8.229 0.568 0.938 1.00 46.34 195 ASP A CA 1
ATOM 1565 C C . ASP A 1 195 ? 8.408 -0.084 -0.424 1.00 46.34 195 ASP A C 1
ATOM 1567 O O . ASP A 1 195 ? 8.867 0.588 -1.324 1.00 46.34 195 ASP A O 1
ATOM 1571 N N . ILE A 1 196 ? 7.949 -1.306 -0.681 1.00 42.38 196 ILE A N 1
ATOM 1572 C CA . ILE A 1 196 ? 8.067 -1.898 -2.022 1.00 42.38 196 ILE A CA 1
ATOM 1573 C C . ILE A 1 196 ? 7.324 -1.078 -3.071 1.00 42.38 196 ILE A C 1
ATOM 1575 O O . ILE A 1 196 ? 7.856 -0.867 -4.148 1.00 42.38 196 ILE A O 1
ATOM 1579 N N . VAL A 1 197 ? 6.120 -0.571 -2.791 1.00 42.56 197 VAL A N 1
ATOM 1580 C CA . VAL A 1 197 ? 5.388 0.228 -3.792 1.00 42.56 197 VAL A CA 1
ATOM 1581 C C . VAL A 1 197 ? 5.966 1.636 -3.896 1.00 42.56 197 VAL A C 1
ATOM 1583 O O . VAL A 1 197 ? 5.909 2.227 -4.972 1.00 42.56 197 VAL A O 1
ATOM 1586 N N . LYS A 1 198 ? 6.525 2.184 -2.810 1.00 46.50 198 LYS A N 1
ATOM 1587 C CA . LYS A 1 198 ? 7.184 3.496 -2.827 1.00 46.50 198 LYS A CA 1
ATOM 1588 C C . LYS A 1 198 ? 8.543 3.428 -3.504 1.00 46.50 198 LYS A C 1
ATOM 1590 O O . LYS A 1 198 ? 8.775 4.230 -4.388 1.00 46.50 198 LYS A O 1
ATOM 1595 N N . GLU A 1 199 ? 9.371 2.457 -3.161 1.00 50.44 199 GLU A N 1
ATOM 1596 C CA . GLU A 1 199 ? 10.686 2.190 -3.734 1.00 50.44 199 GLU A CA 1
ATOM 1597 C C . GLU A 1 199 ? 10.562 1.729 -5.181 1.00 50.44 199 GLU A C 1
ATOM 1599 O O . GLU A 1 199 ? 11.258 2.240 -6.045 1.00 50.44 199 GLU A O 1
ATOM 1604 N N . PHE A 1 200 ? 9.587 0.874 -5.506 1.00 51.59 200 PHE A N 1
ATOM 1605 C CA . PHE A 1 200 ? 9.264 0.560 -6.897 1.00 51.59 200 PHE A CA 1
ATOM 1606 C C . PHE A 1 200 ? 8.781 1.801 -7.643 1.00 51.59 200 PHE A C 1
ATOM 1608 O O . PHE A 1 200 ? 9.199 2.021 -8.768 1.00 51.59 200 PHE A O 1
ATOM 1615 N N . ARG A 1 201 ? 7.942 2.655 -7.040 1.00 56.50 201 ARG A N 1
ATOM 1616 C CA . ARG A 1 201 ? 7.507 3.917 -7.661 1.00 56.50 201 ARG A CA 1
ATOM 1617 C C . ARG A 1 201 ? 8.664 4.906 -7.821 1.00 56.50 201 ARG A C 1
ATOM 1619 O O . ARG A 1 201 ? 8.729 5.539 -8.867 1.00 56.50 201 ARG A O 1
ATOM 1626 N N . LYS A 1 202 ? 9.566 5.010 -6.842 1.00 60.50 202 LYS A N 1
ATOM 1627 C CA . LYS A 1 202 ? 10.783 5.836 -6.856 1.00 60.50 202 LYS A CA 1
ATOM 1628 C C . LYS A 1 202 ? 11.740 5.337 -7.935 1.00 60.50 202 LYS A C 1
ATOM 1630 O O . LYS A 1 202 ? 12.070 6.101 -8.831 1.00 60.50 202 LYS A O 1
ATOM 1635 N N . CYS A 1 203 ? 12.091 4.053 -7.920 1.00 59.50 203 CYS A N 1
ATOM 1636 C CA . CYS A 1 203 ? 12.910 3.390 -8.934 1.00 59.50 203 CYS A CA 1
ATOM 1637 C C . CYS A 1 203 ? 12.294 3.543 -10.329 1.00 59.50 203 CYS A C 1
ATOM 1639 O O . CYS A 1 203 ? 12.981 3.892 -11.282 1.00 59.50 203 CYS A O 1
ATOM 1641 N N . LEU A 1 204 ? 10.978 3.365 -10.456 1.00 63.56 204 LEU A N 1
ATOM 1642 C CA . LEU A 1 204 ? 10.273 3.513 -11.723 1.00 63.56 204 LEU A CA 1
ATOM 1643 C C . LEU A 1 204 ? 10.255 4.964 -12.212 1.00 63.56 204 LEU A C 1
ATOM 1645 O O . LEU A 1 204 ? 10.403 5.210 -13.404 1.00 63.56 204 LEU A O 1
ATOM 1649 N N . GLN A 1 205 ? 10.092 5.927 -11.306 1.00 68.81 205 GLN A N 1
ATOM 1650 C CA . GLN A 1 205 ? 10.155 7.353 -11.607 1.00 68.81 205 GLN A CA 1
ATOM 1651 C C . GLN A 1 205 ? 11.577 7.771 -12.001 1.00 68.81 205 GLN A C 1
ATOM 1653 O O . GLN A 1 205 ? 11.737 8.463 -13.001 1.00 68.81 205 GLN A O 1
ATOM 1658 N N . GLN A 1 206 ? 12.602 7.292 -11.293 1.00 69.19 206 GLN A N 1
ATOM 1659 C CA . GLN A 1 206 ? 14.009 7.479 -11.656 1.00 69.19 206 GLN A CA 1
ATOM 1660 C C . GLN A 1 206 ? 14.302 6.878 -13.034 1.00 69.19 206 GLN A C 1
ATOM 1662 O O . GLN A 1 206 ? 14.843 7.568 -13.893 1.00 69.19 206 GLN A O 1
ATOM 1667 N N . LEU A 1 207 ? 13.852 5.648 -13.295 1.00 69.81 207 LEU A N 1
ATOM 1668 C CA . LEU A 1 207 ? 13.995 4.982 -14.589 1.00 69.81 207 LEU A CA 1
ATOM 1669 C C . LEU A 1 207 ? 13.290 5.761 -15.710 1.00 69.81 207 LEU A C 1
ATOM 1671 O O . LEU A 1 207 ? 13.849 5.925 -16.792 1.00 69.81 207 LEU A O 1
ATOM 1675 N N . LEU A 1 208 ? 12.081 6.276 -15.469 1.00 74.75 208 LEU A N 1
ATOM 1676 C CA . LEU A 1 208 ? 11.336 7.093 -16.433 1.00 74.75 208 LEU A CA 1
ATOM 1677 C C . LEU A 1 208 ? 12.026 8.431 -16.720 1.00 74.75 208 LEU A C 1
ATOM 1679 O O . LEU A 1 208 ? 12.008 8.874 -17.864 1.00 74.75 208 LEU A O 1
ATOM 1683 N N . VAL A 1 209 ? 12.634 9.070 -15.716 1.00 74.94 209 VAL A N 1
ATOM 1684 C CA . VAL A 1 209 ? 13.370 10.333 -15.898 1.00 74.94 209 VAL A CA 1
ATOM 1685 C C . VAL A 1 209 ? 14.702 10.098 -16.616 1.00 74.94 209 VAL A C 1
ATOM 1687 O O . VAL A 1 209 ? 15.021 10.811 -17.563 1.00 74.94 209 VAL A O 1
ATOM 1690 N N . GLN A 1 210 ? 15.442 9.053 -16.250 1.00 73.56 210 GLN A N 1
ATOM 1691 C CA . GLN A 1 210 ? 16.723 8.710 -16.878 1.00 73.56 210 GLN A CA 1
ATOM 1692 C C . GLN A 1 210 ? 16.569 8.199 -18.315 1.00 73.56 210 GLN A C 1
ATOM 1694 O O . GLN A 1 210 ? 17.454 8.380 -19.149 1.00 73.56 210 GLN A O 1
ATOM 1699 N N . SER A 1 211 ? 15.446 7.554 -18.634 1.00 77.31 211 SER A N 1
ATOM 1700 C CA . SER A 1 211 ? 15.227 6.962 -19.955 1.00 77.31 211 SER A CA 1
ATOM 1701 C C . SER A 1 211 ? 14.646 7.925 -20.991 1.00 77.31 211 SER A C 1
ATOM 1703 O O . SER A 1 211 ? 14.526 7.518 -22.140 1.00 77.31 211 SER A O 1
ATOM 1705 N N . GLN A 1 212 ? 14.323 9.183 -20.664 1.00 84.44 212 GLN A N 1
ATOM 1706 C CA . GLN A 1 212 ? 13.619 10.097 -21.586 1.00 84.44 212 GLN A CA 1
ATOM 1707 C C . GLN A 1 212 ? 14.324 10.257 -22.940 1.00 84.44 212 GLN A C 1
ATOM 1709 O O . GLN A 1 212 ? 13.707 10.086 -23.994 1.00 84.44 212 GLN A O 1
ATOM 1714 N N . PHE A 1 213 ? 15.630 10.530 -22.915 1.00 84.00 213 PHE A N 1
ATOM 1715 C CA . PHE A 1 213 ? 16.425 10.671 -24.132 1.00 84.00 213 PHE A CA 1
ATOM 1716 C C . PHE A 1 213 ? 16.595 9.326 -24.858 1.00 84.00 213 PHE A C 1
ATOM 1718 O O . PHE A 1 213 ? 16.345 9.216 -26.059 1.00 84.00 213 PHE A O 1
ATOM 1725 N N . SER A 1 214 ? 16.933 8.273 -24.106 1.00 84.50 214 SER A N 1
ATOM 1726 C CA . SER A 1 214 ? 17.126 6.917 -24.642 1.00 84.50 214 SER A CA 1
ATOM 1727 C C . SER A 1 214 ? 15.850 6.346 -25.277 1.00 84.50 214 SER A C 1
ATOM 1729 O O . SER A 1 214 ? 15.924 5.650 -26.288 1.00 84.50 214 SER A O 1
ATOM 1731 N N . LEU A 1 215 ? 14.676 6.676 -24.736 1.00 87.00 215 LEU A N 1
ATOM 1732 C CA . LEU A 1 215 ? 13.368 6.309 -25.271 1.00 87.00 215 LEU A CA 1
ATOM 1733 C C . LEU A 1 215 ? 13.113 6.999 -26.618 1.00 87.00 215 LEU A C 1
ATOM 1735 O O . LEU A 1 215 ? 12.609 6.365 -27.542 1.00 87.00 215 LEU A O 1
ATOM 1739 N N . GLY A 1 216 ? 13.510 8.266 -26.766 1.00 86.94 216 GLY A N 1
ATOM 1740 C CA . GLY A 1 216 ? 13.468 8.972 -28.050 1.00 86.94 216 GLY A CA 1
ATOM 1741 C C . GLY A 1 216 ? 14.326 8.288 -29.119 1.00 86.94 216 GLY A C 1
ATOM 1742 O O . GLY A 1 216 ? 13.859 8.049 -30.236 1.00 86.94 216 GLY A O 1
ATOM 1743 N N . CYS A 1 217 ? 15.551 7.889 -28.764 1.00 85.19 217 CYS A N 1
ATOM 1744 C CA . CYS A 1 217 ? 16.428 7.111 -29.643 1.00 85.19 217 CYS A CA 1
ATOM 1745 C C . CYS A 1 217 ? 15.827 5.740 -29.994 1.00 85.19 217 CYS A C 1
ATOM 1747 O O . CYS A 1 217 ? 15.836 5.345 -31.162 1.00 85.19 217 CYS A O 1
ATOM 1749 N N . ALA A 1 218 ? 15.260 5.038 -29.008 1.00 86.75 218 ALA A N 1
ATOM 1750 C CA . ALA A 1 218 ? 14.616 3.739 -29.185 1.00 86.75 218 ALA A CA 1
ATOM 1751 C C . ALA A 1 218 ? 13.429 3.815 -30.159 1.00 86.75 218 ALA A C 1
ATOM 1753 O O . ALA A 1 218 ? 13.327 3.005 -31.084 1.00 86.75 218 ALA A O 1
ATOM 1754 N N . LEU A 1 219 ? 12.567 4.824 -30.008 1.00 87.75 219 LEU A N 1
ATOM 1755 C CA . LEU A 1 219 ? 11.430 5.055 -30.900 1.00 87.75 219 LEU A CA 1
ATOM 1756 C C . LEU A 1 219 ? 11.877 5.438 -32.314 1.00 87.75 219 LEU A C 1
ATOM 1758 O O . LEU A 1 219 ? 11.326 4.920 -33.282 1.00 87.75 219 LEU A O 1
ATOM 1762 N N . SER A 1 220 ? 12.894 6.293 -32.447 1.00 85.75 220 SER A N 1
ATOM 1763 C CA . SER A 1 220 ? 13.452 6.681 -33.749 1.00 85.75 220 SER A CA 1
ATOM 1764 C C . SER A 1 220 ? 14.044 5.482 -34.500 1.00 85.75 220 SER A C 1
ATOM 1766 O O . SER A 1 220 ? 13.728 5.262 -35.670 1.00 85.75 220 SER A O 1
ATOM 1768 N N . CYS A 1 221 ? 14.828 4.647 -33.808 1.00 85.06 221 CYS A N 1
ATOM 1769 C CA . CYS A 1 221 ? 15.388 3.408 -34.352 1.00 85.06 221 CYS A CA 1
ATOM 1770 C C . CYS A 1 221 ? 14.284 2.425 -34.774 1.00 85.06 221 CYS A C 1
ATOM 1772 O O . CYS A 1 221 ? 14.292 1.908 -35.892 1.00 85.06 221 CYS A O 1
ATOM 1774 N N . SER A 1 222 ? 13.280 2.234 -33.915 1.00 89.69 222 SER A N 1
ATOM 1775 C CA . SER A 1 222 ? 12.136 1.359 -34.193 1.00 89.69 222 SER A CA 1
ATOM 1776 C C . SER A 1 222 ? 11.342 1.826 -35.413 1.00 89.69 222 SER A C 1
ATOM 1778 O O . SER A 1 222 ? 11.011 1.024 -36.281 1.00 89.69 222 SER A O 1
ATOM 1780 N N . LEU A 1 223 ? 11.072 3.131 -35.524 1.00 86.88 223 LEU A N 1
ATOM 1781 C CA . LEU A 1 223 ? 10.385 3.722 -36.675 1.00 86.88 223 LEU A CA 1
ATOM 1782 C C . LEU A 1 223 ? 11.209 3.608 -37.959 1.00 86.88 223 LEU A C 1
ATOM 1784 O O . LEU A 1 223 ? 10.645 3.372 -39.025 1.00 86.88 223 LEU A O 1
ATOM 1788 N N . HIS A 1 224 ? 12.531 3.769 -37.871 1.00 85.44 224 HIS A N 1
ATOM 1789 C CA . HIS A 1 224 ? 13.421 3.579 -39.012 1.00 85.44 224 HIS A CA 1
ATOM 1790 C C . HIS A 1 224 ? 13.329 2.149 -39.551 1.00 85.44 224 HIS A C 1
ATOM 1792 O O . HIS A 1 224 ? 13.178 1.960 -40.755 1.00 85.44 224 HIS A O 1
ATOM 1798 N N . PHE A 1 225 ? 13.396 1.162 -38.656 1.00 86.81 225 PHE A N 1
ATOM 1799 C CA . PHE A 1 225 ? 13.325 -0.255 -38.997 1.00 86.81 225 PHE A CA 1
ATOM 1800 C C . PHE A 1 225 ? 11.948 -0.658 -39.545 1.00 86.81 225 PHE A C 1
ATOM 1802 O O . PHE A 1 225 ? 11.860 -1.276 -40.600 1.00 86.81 225 PHE A O 1
ATOM 1809 N N . LEU A 1 226 ? 10.860 -0.256 -38.881 1.00 85.94 226 LEU A N 1
ATOM 1810 C CA . LEU A 1 226 ? 9.496 -0.613 -39.294 1.00 85.94 226 LEU A CA 1
ATOM 1811 C C . LEU A 1 226 ? 9.070 0.032 -40.620 1.00 85.94 226 LEU A C 1
ATOM 1813 O O . LEU A 1 226 ? 8.220 -0.513 -41.318 1.00 85.94 226 LEU A O 1
ATOM 1817 N N . HIS A 1 227 ? 9.622 1.198 -40.964 1.00 85.06 227 HIS A N 1
ATOM 1818 C CA . HIS A 1 227 ? 9.301 1.899 -42.211 1.00 85.06 227 HIS A CA 1
ATOM 1819 C C . HIS A 1 227 ? 10.311 1.641 -43.336 1.00 85.06 227 HIS A C 1
ATOM 1821 O O . HIS A 1 227 ? 10.245 2.290 -44.386 1.00 85.06 227 HIS A O 1
ATOM 1827 N N . GLU A 1 228 ? 11.261 0.729 -43.140 1.00 82.62 228 GLU A N 1
ATOM 1828 C CA . GLU A 1 228 ? 12.216 0.359 -44.174 1.00 82.62 228 GLU A CA 1
ATOM 1829 C C . GLU A 1 228 ? 11.479 -0.322 -45.345 1.00 82.62 228 GLU A C 1
ATOM 1831 O O . GLU A 1 228 ? 10.770 -1.307 -45.163 1.00 82.62 228 GLU A O 1
ATOM 1836 N N . GLY A 1 229 ? 11.585 0.244 -46.554 1.00 76.50 229 GLY A N 1
ATOM 1837 C CA . GLY A 1 229 ? 10.863 -0.238 -47.743 1.00 76.50 229 GLY A CA 1
ATOM 1838 C C . GLY A 1 229 ? 9.429 0.290 -47.918 1.00 76.50 229 GLY A C 1
ATOM 1839 O O . GLY A 1 229 ? 8.772 -0.060 -48.896 1.00 76.50 229 GLY A O 1
ATOM 1840 N N . ALA A 1 230 ? 8.934 1.160 -47.029 1.00 83.12 230 ALA A N 1
ATOM 1841 C CA . ALA A 1 230 ? 7.601 1.752 -47.160 1.00 83.12 230 ALA A CA 1
ATOM 1842 C C . ALA A 1 230 ? 7.567 2.914 -48.175 1.00 83.12 230 ALA A C 1
ATOM 1844 O O . ALA A 1 230 ? 8.293 3.900 -48.036 1.00 83.12 230 ALA A O 1
ATOM 1845 N N . ILE A 1 231 ? 6.644 2.849 -49.143 1.00 78.06 231 ILE A N 1
ATOM 1846 C CA . ILE A 1 231 ? 6.471 3.844 -50.225 1.00 78.06 231 ILE A CA 1
ATOM 1847 C C . ILE A 1 231 ? 6.160 5.254 -49.680 1.00 78.06 231 ILE A C 1
ATOM 1849 O O . ILE A 1 231 ? 6.601 6.256 -50.236 1.00 78.06 231 ILE A O 1
ATOM 1853 N N . HIS A 1 232 ? 5.447 5.347 -48.552 1.00 82.38 232 HIS A N 1
ATOM 1854 C CA . HIS A 1 232 ? 5.015 6.611 -47.940 1.00 82.38 232 HIS A CA 1
ATOM 1855 C C . HIS A 1 232 ? 5.642 6.880 -46.565 1.00 82.38 232 HIS A C 1
ATOM 1857 O O . HIS A 1 232 ? 5.008 7.462 -45.684 1.00 82.38 232 HIS A O 1
ATOM 1863 N N . ARG A 1 233 ? 6.910 6.496 -46.373 1.00 83.69 233 ARG A N 1
ATOM 1864 C CA . ARG A 1 233 ? 7.651 6.695 -45.112 1.00 83.69 233 ARG A CA 1
ATOM 1865 C C . ARG A 1 233 ? 7.516 8.111 -44.536 1.00 83.69 233 ARG A C 1
ATOM 1867 O O . ARG A 1 233 ? 7.355 8.268 -43.328 1.00 83.69 233 ARG A O 1
ATOM 1874 N N . TRP A 1 234 ? 7.545 9.141 -45.382 1.00 85.62 234 TRP A N 1
ATOM 1875 C CA . TRP A 1 234 ? 7.462 10.535 -44.932 1.00 85.62 234 TRP A CA 1
ATOM 1876 C C . TRP A 1 234 ? 6.100 10.891 -44.319 1.00 85.62 234 TRP A C 1
ATOM 1878 O O . TRP A 1 234 ? 6.058 11.596 -43.314 1.00 85.62 234 TRP A O 1
ATOM 1888 N N . LEU A 1 235 ? 4.994 10.360 -44.859 1.00 86.50 235 LEU A N 1
ATOM 1889 C CA . LEU A 1 235 ? 3.649 10.587 -44.313 1.00 86.50 235 LEU A CA 1
ATOM 1890 C C . LEU A 1 235 ? 3.497 9.944 -42.933 1.00 86.50 235 LEU A C 1
ATOM 1892 O O . LEU A 1 235 ? 2.979 10.578 -42.016 1.00 86.50 235 LEU A O 1
ATOM 1896 N N . CYS A 1 236 ? 4.015 8.726 -42.753 1.00 84.44 236 CYS A N 1
ATOM 1897 C CA . CYS A 1 236 ? 4.010 8.059 -41.451 1.00 84.44 236 CYS A CA 1
ATOM 1898 C C . CYS A 1 236 ? 4.849 8.822 -40.411 1.00 84.44 236 CYS A C 1
ATOM 1900 O O . CYS A 1 236 ? 4.452 8.920 -39.251 1.00 84.44 236 CYS A O 1
ATOM 1902 N N . LEU A 1 237 ? 5.979 9.413 -40.821 1.00 85.19 237 LEU A N 1
ATOM 1903 C CA . LEU A 1 237 ? 6.802 10.258 -39.947 1.00 85.19 237 LEU A CA 1
ATOM 1904 C C . LEU A 1 237 ? 6.102 11.575 -39.581 1.00 85.19 237 LEU A C 1
ATOM 1906 O O . LEU A 1 237 ? 6.152 11.984 -38.423 1.00 85.19 237 LEU A O 1
ATOM 1910 N N . ILE A 1 238 ? 5.410 12.212 -40.531 1.00 88.62 238 ILE A N 1
ATOM 1911 C CA . ILE A 1 238 ? 4.602 13.415 -40.271 1.00 88.62 238 ILE A CA 1
ATOM 1912 C C . ILE A 1 238 ? 3.469 13.094 -39.293 1.00 88.62 238 ILE A C 1
ATOM 1914 O O . ILE A 1 238 ? 3.244 13.851 -38.351 1.00 88.62 238 ILE A O 1
ATOM 1918 N N . LEU A 1 239 ? 2.789 11.958 -39.468 1.00 88.94 239 LEU A N 1
ATOM 1919 C CA . LEU A 1 239 ? 1.737 11.515 -38.557 1.00 88.94 239 LEU A CA 1
ATOM 1920 C C . LEU A 1 239 ? 2.283 11.271 -37.142 1.00 88.94 239 LEU A C 1
ATOM 1922 O O . LEU A 1 239 ? 1.712 11.766 -36.170 1.00 88.94 239 LEU A O 1
ATOM 1926 N N . ALA A 1 240 ? 3.411 10.564 -37.019 1.00 86.44 240 ALA A N 1
ATOM 1927 C CA . ALA A 1 240 ? 4.067 10.327 -35.735 1.00 86.44 240 ALA A CA 1
ATOM 1928 C C . ALA A 1 240 ? 4.485 11.640 -35.050 1.00 86.44 240 ALA A C 1
ATOM 1930 O O . ALA A 1 240 ? 4.253 11.816 -33.850 1.00 86.44 240 ALA A O 1
ATOM 1931 N N . ALA A 1 241 ? 5.037 12.591 -35.808 1.00 88.12 241 ALA A N 1
ATOM 1932 C CA . ALA A 1 241 ? 5.384 13.918 -35.308 1.00 88.12 241 ALA A CA 1
ATOM 1933 C C . ALA A 1 241 ? 4.141 14.711 -34.862 1.00 88.12 241 ALA A C 1
ATOM 1935 O O . ALA A 1 241 ? 4.152 15.314 -33.788 1.00 88.12 241 ALA A O 1
ATOM 1936 N N . ALA A 1 242 ? 3.048 14.669 -35.631 1.00 91.19 242 ALA A N 1
ATOM 1937 C CA . ALA A 1 242 ? 1.801 15.362 -35.311 1.00 91.19 242 ALA A CA 1
ATOM 1938 C C . ALA A 1 242 ? 1.143 14.817 -34.032 1.00 91.19 242 ALA A C 1
ATOM 1940 O O . ALA A 1 242 ? 0.740 15.595 -33.163 1.00 91.19 242 ALA A O 1
ATOM 1941 N N . LEU A 1 243 ? 1.082 13.490 -33.879 1.00 90.19 243 LEU A N 1
ATOM 1942 C CA . LEU A 1 243 ? 0.565 12.842 -32.670 1.00 90.19 243 LEU A CA 1
ATOM 1943 C C . LEU A 1 243 ? 1.442 13.146 -31.451 1.00 90.19 243 LEU A C 1
ATOM 1945 O O . LEU A 1 243 ? 0.917 13.495 -30.392 1.00 90.19 243 LEU A O 1
ATOM 1949 N N . SER A 1 244 ? 2.767 13.096 -31.611 1.00 88.88 244 SER A N 1
ATOM 1950 C CA . SER A 1 244 ? 3.713 13.441 -30.541 1.00 88.88 244 SER A CA 1
ATOM 1951 C C . SER A 1 244 ? 3.554 14.899 -30.101 1.00 88.88 244 SER A C 1
ATOM 1953 O O . SER A 1 244 ? 3.485 15.193 -28.907 1.00 88.88 244 SER A O 1
ATOM 1955 N N . TRP A 1 245 ? 3.413 15.823 -31.057 1.00 92.06 245 TRP A N 1
ATOM 1956 C CA . TRP A 1 245 ? 3.161 17.239 -30.787 1.00 92.06 245 TRP A CA 1
ATOM 1957 C C . TRP A 1 245 ? 1.829 17.469 -30.066 1.00 92.06 245 TRP A C 1
ATOM 1959 O O . TRP A 1 245 ? 1.760 18.247 -29.108 1.00 92.06 245 TRP A O 1
ATOM 1969 N N . PHE A 1 246 ? 0.766 16.788 -30.502 1.00 93.19 246 PHE A N 1
ATOM 1970 C CA . PHE A 1 246 ? -0.548 16.859 -29.870 1.00 93.19 246 PHE A CA 1
ATOM 1971 C C . PHE A 1 246 ? -0.498 16.379 -28.416 1.00 93.19 246 PHE A C 1
ATOM 1973 O O . PHE A 1 246 ? -0.972 17.086 -27.520 1.00 93.19 246 PHE A O 1
ATOM 1980 N N . LEU A 1 247 ? 0.136 15.229 -28.168 1.00 88.44 247 LEU A N 1
ATOM 1981 C CA . LEU A 1 247 ? 0.288 14.661 -26.831 1.00 88.44 247 LEU A CA 1
ATOM 1982 C C . LEU A 1 247 ? 1.101 15.594 -25.921 1.00 88.44 247 LEU A C 1
ATOM 1984 O O . LEU A 1 247 ? 0.659 15.930 -24.821 1.00 88.44 247 LEU A O 1
ATOM 1988 N N . ALA A 1 248 ? 2.225 16.120 -26.420 1.00 87.50 248 ALA A N 1
ATOM 1989 C CA . ALA A 1 248 ? 3.051 17.088 -25.701 1.00 87.50 248 ALA A CA 1
ATOM 1990 C C . ALA A 1 248 ? 2.283 18.380 -25.374 1.00 87.50 248 ALA A C 1
ATOM 1992 O O . ALA A 1 248 ? 2.420 18.941 -24.285 1.00 87.50 248 ALA A O 1
ATOM 1993 N N . ARG A 1 249 ? 1.431 18.867 -26.288 1.00 90.69 249 ARG A N 1
ATOM 1994 C CA . ARG A 1 249 ? 0.581 20.040 -26.038 1.00 90.69 249 ARG A CA 1
ATOM 1995 C C . ARG A 1 249 ? -0.432 19.774 -24.926 1.00 90.69 249 ARG A C 1
ATOM 1997 O O . ARG A 1 249 ? -0.592 20.633 -24.061 1.00 90.69 249 ARG A O 1
ATOM 2004 N N . LYS A 1 250 ? -1.095 18.615 -24.923 1.00 88.44 250 LYS A N 1
ATOM 2005 C CA . LYS A 1 250 ? -2.052 18.242 -23.869 1.00 88.44 250 LYS A CA 1
ATOM 2006 C C . LYS A 1 250 ? -1.368 18.080 -22.510 1.00 88.44 250 LYS A C 1
ATOM 2008 O O . LYS A 1 250 ? -1.855 18.652 -21.538 1.00 88.44 250 LYS A O 1
ATOM 2013 N N . ALA A 1 251 ? -0.213 17.416 -22.459 1.00 87.19 251 ALA A N 1
ATOM 2014 C CA . ALA A 1 251 ? 0.574 17.268 -21.235 1.00 87.19 251 ALA A CA 1
ATOM 2015 C C . ALA A 1 251 ? 1.022 18.626 -20.662 1.00 87.19 251 ALA A C 1
ATOM 2017 O O . ALA A 1 251 ? 0.857 18.881 -19.473 1.00 87.19 251 ALA A O 1
ATOM 2018 N N . ARG A 1 252 ? 1.502 19.550 -21.509 1.00 85.94 252 ARG A N 1
ATOM 2019 C CA . ARG A 1 252 ? 1.890 20.907 -21.075 1.00 85.94 252 ARG A CA 1
ATOM 2020 C C . ARG A 1 252 ? 0.716 21.735 -20.558 1.00 85.94 252 ARG A C 1
ATOM 2022 O O . ARG A 1 252 ? 0.883 22.493 -19.609 1.00 85.94 252 ARG A O 1
ATOM 2029 N N . LEU A 1 253 ? -0.458 21.618 -21.179 1.00 87.44 253 LEU A N 1
ATOM 2030 C CA . LEU A 1 253 ? -1.667 22.294 -20.700 1.00 87.44 253 LEU A CA 1
ATOM 2031 C C . LEU A 1 253 ? -2.091 21.762 -19.327 1.00 87.44 253 LEU A C 1
ATOM 2033 O O . LEU A 1 253 ? -2.413 22.558 -18.450 1.00 87.44 253 LEU A O 1
ATOM 2037 N N . LEU A 1 254 ? -2.028 20.442 -19.132 1.00 85.94 254 LEU A N 1
ATOM 2038 C CA . LEU A 1 254 ? -2.298 19.806 -17.845 1.00 85.94 254 LEU A CA 1
ATOM 2039 C C . LEU A 1 254 ? -1.305 20.272 -16.773 1.00 85.94 254 LEU A C 1
ATOM 2041 O O . LEU A 1 254 ? -1.722 20.678 -15.695 1.00 85.94 254 LEU A O 1
ATOM 2045 N N . LEU A 1 255 ? -0.007 20.292 -17.092 1.00 84.25 255 LEU A N 1
ATOM 2046 C CA . LEU A 1 255 ? 1.031 20.765 -16.176 1.00 84.25 255 LEU A CA 1
ATOM 2047 C C . LEU A 1 255 ? 0.806 22.227 -15.772 1.00 84.25 255 LEU A C 1
ATOM 2049 O O . LEU A 1 255 ? 0.824 22.544 -14.589 1.00 84.25 255 LEU A O 1
ATOM 2053 N N . ARG A 1 256 ? 0.527 23.116 -16.735 1.00 85.50 256 ARG A N 1
ATOM 2054 C CA . ARG A 1 256 ? 0.221 24.528 -16.443 1.00 85.50 256 ARG A CA 1
ATOM 2055 C C . ARG A 1 256 ? -1.016 24.679 -15.568 1.00 85.50 256 ARG A C 1
ATOM 2057 O O . ARG A 1 256 ? -1.009 25.510 -14.673 1.00 85.50 256 ARG A O 1
ATOM 2064 N N . HIS A 1 257 ? -2.055 23.884 -15.815 1.00 84.81 257 HIS A N 1
ATOM 2065 C CA . HIS A 1 257 ? -3.264 23.888 -14.999 1.00 84.81 257 HIS A CA 1
ATOM 2066 C C . HIS A 1 257 ? -2.968 23.479 -13.550 1.00 84.81 257 HIS A C 1
ATOM 2068 O O . HIS A 1 257 ? -3.385 24.175 -12.630 1.00 84.81 257 HIS A O 1
ATOM 2074 N N . VAL A 1 258 ? -2.217 22.391 -13.348 1.00 80.94 258 VAL A N 1
ATOM 2075 C CA . VAL A 1 258 ? -1.840 21.911 -12.010 1.00 80.94 258 VAL A CA 1
ATOM 2076 C C . VAL A 1 258 ? -0.967 22.934 -11.283 1.00 80.94 258 VAL A C 1
ATOM 2078 O O . VAL A 1 258 ? -1.247 23.239 -10.130 1.00 80.94 258 VAL A O 1
ATOM 2081 N N . MET A 1 259 ? 0.037 23.499 -11.959 1.00 80.62 259 MET A N 1
ATOM 2082 C CA . MET A 1 259 ? 0.962 24.470 -11.364 1.00 80.62 259 MET A CA 1
ATOM 2083 C C . MET A 1 259 ? 0.282 25.805 -11.034 1.00 80.62 259 MET A C 1
ATOM 2085 O O . MET A 1 259 ? 0.452 26.322 -9.937 1.00 80.62 259 MET A O 1
ATOM 2089 N N . ALA A 1 260 ? -0.508 26.365 -11.956 1.00 81.50 260 ALA A N 1
ATOM 2090 C CA . ALA A 1 260 ? -1.119 27.685 -11.776 1.00 81.50 260 ALA A CA 1
ATOM 2091 C C . ALA A 1 260 ? -2.252 27.699 -10.739 1.00 81.50 260 ALA A C 1
ATOM 2093 O O . ALA A 1 260 ? -2.527 28.737 -10.147 1.00 81.50 260 ALA A O 1
ATOM 2094 N N . LEU A 1 261 ? -2.925 26.564 -10.533 1.00 76.62 261 LEU A N 1
ATOM 2095 C CA . LEU A 1 261 ? -4.072 26.445 -9.624 1.00 76.62 261 LEU A CA 1
ATOM 2096 C C . LEU A 1 261 ? -3.756 25.589 -8.394 1.00 76.62 261 LEU A C 1
ATOM 2098 O O . LEU A 1 261 ? -4.674 25.141 -7.707 1.00 76.62 261 LEU A O 1
ATOM 2102 N N . PHE A 1 262 ? -2.473 25.347 -8.114 1.00 72.38 262 PHE A N 1
ATOM 2103 C CA . PHE A 1 262 ? -2.040 24.493 -7.012 1.00 72.38 262 PHE A CA 1
ATOM 2104 C C . PHE A 1 262 ? -2.606 24.954 -5.659 1.00 72.38 262 PHE A C 1
ATOM 2106 O O . PHE A 1 262 ? -3.179 24.143 -4.937 1.00 72.38 262 PHE A O 1
ATOM 2113 N N . GLU A 1 263 ? -2.532 26.253 -5.348 1.00 69.94 263 GLU A N 1
ATOM 2114 C CA . GLU A 1 263 ? -3.056 26.814 -4.090 1.00 69.94 263 GLU A CA 1
ATOM 2115 C C . GLU A 1 263 ? -4.585 26.725 -3.976 1.00 69.94 263 GLU A C 1
ATOM 2117 O O . GLU A 1 263 ? -5.133 26.458 -2.905 1.00 69.94 263 GLU A O 1
ATOM 2122 N N . LEU A 1 264 ? -5.297 26.900 -5.091 1.00 66.88 264 LEU A N 1
ATOM 2123 C CA . LEU A 1 264 ? -6.756 26.818 -5.103 1.00 66.88 264 LEU A CA 1
ATOM 2124 C C . LEU A 1 264 ? -7.221 25.366 -4.907 1.00 66.88 264 LEU A C 1
ATOM 2126 O O . LEU A 1 264 ? -8.122 25.092 -4.117 1.00 66.88 264 LEU A O 1
ATOM 2130 N N . HIS A 1 265 ? -6.567 24.423 -5.587 1.00 68.00 265 HIS A N 1
ATOM 2131 C CA . HIS A 1 265 ? -6.901 23.001 -5.523 1.00 68.00 265 HIS A CA 1
ATOM 2132 C C . HIS A 1 265 ? -6.431 22.307 -4.240 1.00 68.00 265 HIS A C 1
ATOM 2134 O O . HIS A 1 265 ? -7.030 21.300 -3.853 1.00 68.00 265 HIS A O 1
ATOM 2140 N N . SER A 1 266 ? -5.382 22.807 -3.578 1.00 63.84 266 SER A N 1
ATOM 2141 C CA . SER A 1 266 ? -4.927 22.269 -2.291 1.00 63.84 266 SER A CA 1
ATOM 2142 C C . SER A 1 266 ? -5.913 22.587 -1.164 1.00 63.84 266 SER A C 1
ATOM 2144 O O . SER A 1 266 ? -6.105 21.759 -0.271 1.00 63.84 266 SER A O 1
ATOM 2146 N N . SER A 1 267 ? -6.596 23.737 -1.237 1.00 61.81 267 SER A N 1
ATOM 2147 C CA . SER A 1 267 ? -7.587 24.142 -0.235 1.00 61.81 267 SER A CA 1
ATOM 2148 C C . SER A 1 267 ? -8.976 23.551 -0.477 1.00 61.81 267 SER A C 1
ATOM 2150 O O . SER A 1 267 ? -9.654 23.182 0.484 1.00 61.81 267 SER A O 1
ATOM 2152 N N . GLN A 1 268 ? -9.413 23.411 -1.734 1.00 57.44 268 GLN A N 1
ATOM 2153 C CA . GLN A 1 268 ? -10.773 22.971 -2.028 1.00 57.44 268 GLN A CA 1
ATOM 2154 C C . GLN A 1 268 ? -10.839 22.038 -3.260 1.00 57.44 268 GLN A C 1
ATOM 2156 O O . GLN A 1 268 ? -10.444 22.358 -4.381 1.00 57.44 268 GLN A O 1
ATOM 2161 N N . ARG A 1 269 ? -11.309 20.805 -3.031 1.00 56.25 269 ARG A N 1
ATOM 2162 C CA . ARG A 1 269 ? -11.157 19.654 -3.941 1.00 56.25 269 ARG A CA 1
ATOM 2163 C C . ARG A 1 269 ? -12.295 19.524 -4.966 1.00 56.25 269 ARG A C 1
ATOM 2165 O O . ARG A 1 269 ? -13.069 18.576 -4.891 1.00 56.25 269 ARG A O 1
ATOM 2172 N N . TYR A 1 270 ? -12.405 20.437 -5.929 1.00 63.28 270 TYR A N 1
ATOM 2173 C CA . TYR A 1 270 ? -13.503 20.416 -6.924 1.00 63.28 270 TYR A CA 1
ATOM 2174 C C . TYR A 1 270 ? -13.085 20.304 -8.393 1.00 63.28 270 TYR A C 1
ATOM 2176 O O . TYR A 1 270 ? -13.942 20.241 -9.273 1.00 63.28 270 TYR A O 1
ATOM 2184 N N . CYS A 1 271 ? -11.789 20.241 -8.704 1.00 76.31 271 CYS A N 1
ATOM 2185 C CA . CYS A 1 271 ? -11.368 20.118 -10.097 1.00 76.31 271 CYS A CA 1
ATOM 2186 C C . CYS A 1 271 ? -11.484 18.673 -10.602 1.00 76.31 271 CYS A C 1
ATOM 2188 O O . CYS A 1 271 ? -10.689 17.810 -10.226 1.00 76.31 271 CYS A O 1
ATOM 2190 N N . GLY A 1 272 ? -12.425 18.423 -11.518 1.00 73.56 272 GLY A N 1
ATOM 2191 C CA . GLY A 1 272 ? -12.616 17.110 -12.145 1.00 73.56 272 GLY A CA 1
ATOM 2192 C C . GLY A 1 272 ? -11.374 16.579 -12.873 1.00 73.56 272 GLY A C 1
ATOM 2193 O O . GLY A 1 272 ? -11.129 15.378 -12.849 1.00 73.56 272 GLY A O 1
ATOM 2194 N N . ILE A 1 273 ? -10.538 17.454 -13.445 1.00 78.88 273 ILE A N 1
ATOM 2195 C CA . ILE A 1 273 ? -9.286 17.060 -14.119 1.00 78.88 273 ILE A CA 1
ATOM 2196 C C . ILE A 1 273 ? -8.266 16.537 -13.099 1.00 78.88 273 ILE A C 1
ATOM 2198 O O . ILE A 1 273 ? -7.692 15.468 -13.292 1.00 78.88 273 ILE A O 1
ATOM 2202 N N . CYS A 1 274 ? -8.068 17.251 -11.988 1.00 71.75 274 CYS A N 1
ATOM 2203 C CA . CYS A 1 274 ? -7.143 16.844 -10.928 1.00 71.75 274 CYS A CA 1
ATOM 2204 C C . CYS A 1 274 ? -7.649 15.610 -10.168 1.00 71.75 274 CYS A C 1
ATOM 2206 O O . CYS A 1 274 ? -6.858 14.732 -9.841 1.00 71.75 274 CYS A O 1
ATOM 2208 N N . ILE A 1 275 ? -8.961 15.505 -9.933 1.00 71.25 275 ILE A N 1
ATOM 2209 C CA . ILE A 1 275 ? -9.590 14.324 -9.323 1.00 71.25 275 ILE A CA 1
ATOM 2210 C C . ILE A 1 275 ? -9.458 13.112 -10.250 1.00 71.25 275 ILE A C 1
ATOM 2212 O O . ILE A 1 275 ? -9.098 12.028 -9.791 1.00 71.25 275 ILE A O 1
ATOM 2216 N N . SER A 1 276 ? -9.681 13.287 -11.556 1.00 71.12 276 SER A N 1
ATOM 2217 C CA . SER A 1 276 ? -9.455 12.232 -12.546 1.00 71.12 276 SER A CA 1
ATOM 2218 C C . SER A 1 276 ? -7.989 11.804 -12.572 1.00 71.12 276 SER A C 1
ATOM 2220 O O . SER A 1 276 ? -7.724 10.611 -12.594 1.00 71.12 276 SER A O 1
ATOM 2222 N N . LEU A 1 277 ? -7.037 12.741 -12.518 1.00 70.94 277 LEU A N 1
ATOM 2223 C CA . LEU A 1 277 ? -5.606 12.425 -12.497 1.00 70.94 277 LEU A CA 1
ATOM 2224 C C . LEU A 1 277 ? -5.196 11.695 -11.207 1.00 70.94 277 LEU A C 1
ATOM 2226 O O . LEU A 1 277 ? -4.411 10.750 -11.253 1.00 70.94 277 LEU A O 1
ATOM 2230 N N . LEU A 1 278 ? -5.756 12.104 -10.066 1.00 68.44 278 LEU A N 1
ATOM 2231 C CA . LEU A 1 278 ? -5.519 11.485 -8.762 1.00 68.44 278 LEU A CA 1
ATOM 2232 C C . LEU A 1 278 ? -6.090 10.060 -8.698 1.00 68.44 278 LEU A C 1
ATOM 2234 O O . LEU A 1 278 ? -5.439 9.160 -8.175 1.00 68.44 278 LEU A O 1
ATOM 2238 N N . THR A 1 279 ? -7.277 9.840 -9.266 1.00 65.75 279 THR A N 1
ATOM 2239 C CA . THR A 1 279 ? -7.925 8.518 -9.320 1.00 65.75 279 THR A CA 1
ATOM 2240 C C . THR A 1 279 ? -7.274 7.590 -10.348 1.00 65.75 279 THR A C 1
ATOM 2242 O O . THR A 1 279 ? -7.046 6.419 -10.052 1.00 65.75 279 THR A O 1
ATOM 2245 N N . SER A 1 280 ? -6.886 8.092 -11.526 1.00 66.75 280 SER A N 1
ATOM 2246 C CA . SER A 1 280 ? -6.230 7.290 -12.570 1.00 66.75 280 SER A CA 1
ATOM 2247 C C . SER A 1 280 ? -4.720 7.114 -12.371 1.00 66.75 280 SER A C 1
ATOM 2249 O O . SER A 1 280 ? -4.098 6.314 -13.073 1.00 66.75 280 SER A O 1
ATOM 2251 N N . GLY A 1 281 ? -4.106 7.848 -11.438 1.00 65.56 281 GLY A N 1
ATOM 2252 C CA . GLY A 1 281 ? -2.654 7.868 -11.229 1.00 65.56 281 GLY A CA 1
ATOM 2253 C C . GLY A 1 281 ? -2.050 6.487 -10.957 1.00 65.56 281 GLY A C 1
ATOM 2254 O O . GLY A 1 281 ? -0.961 6.183 -11.442 1.00 65.56 281 GLY A O 1
ATOM 2255 N N . HIS A 1 282 ? -2.789 5.609 -10.271 1.00 61.81 282 HIS A N 1
ATOM 2256 C CA . HIS A 1 282 ? -2.361 4.231 -10.002 1.00 61.81 282 HIS A CA 1
ATOM 2257 C C . HIS A 1 282 ? -2.256 3.357 -11.263 1.00 61.81 282 HIS A C 1
ATOM 2259 O O . HIS A 1 282 ? -1.449 2.432 -11.285 1.00 61.81 282 HIS A O 1
ATOM 2265 N N . CYS A 1 283 ? -3.019 3.650 -12.321 1.00 68.06 283 CYS A N 1
ATOM 2266 C CA . CYS A 1 283 ? -2.974 2.909 -13.588 1.00 68.06 283 CYS A CA 1
ATOM 2267 C C . CYS A 1 283 ? -2.003 3.526 -14.605 1.00 68.06 283 CYS A C 1
ATOM 2269 O O . CYS A 1 283 ? -1.458 2.822 -15.455 1.00 68.06 283 CYS A O 1
ATOM 2271 N N . LEU A 1 284 ? -1.769 4.836 -14.511 1.00 72.56 284 LEU A N 1
ATOM 2272 C CA . LEU A 1 284 ? -0.989 5.597 -15.485 1.00 72.56 284 LEU A CA 1
ATOM 2273 C C . LEU A 1 284 ? 0.502 5.230 -15.455 1.00 72.56 284 LEU A C 1
ATOM 2275 O O . LEU A 1 284 ? 1.115 5.040 -16.504 1.00 72.56 284 LEU A O 1
ATOM 2279 N N . LEU A 1 285 ? 1.069 5.058 -14.260 1.00 71.25 285 LEU A N 1
ATOM 2280 C CA . LEU A 1 285 ? 2.481 4.713 -14.096 1.00 71.25 285 LEU A CA 1
ATOM 2281 C C . LEU A 1 285 ? 2.813 3.281 -14.591 1.00 71.25 285 LEU A C 1
ATOM 2283 O O . LEU A 1 285 ? 3.753 3.136 -15.375 1.00 71.25 285 LEU A O 1
ATOM 2287 N N . PRO A 1 286 ? 2.028 2.230 -14.264 1.00 69.44 286 PRO A N 1
ATOM 2288 C CA . PRO A 1 286 ? 2.195 0.908 -14.876 1.00 69.44 286 PRO A CA 1
ATOM 2289 C C . PRO A 1 286 ? 1.992 0.894 -16.397 1.00 69.44 286 PRO A C 1
ATOM 2291 O O . PRO A 1 286 ? 2.655 0.132 -17.100 1.00 69.44 286 PRO A O 1
ATOM 2294 N N . MET A 1 287 ? 1.079 1.718 -16.923 1.00 78.44 287 MET A N 1
ATOM 2295 C CA . MET A 1 287 ? 0.826 1.807 -18.365 1.00 78.44 287 MET A CA 1
ATOM 2296 C C . MET A 1 287 ? 2.015 2.426 -19.112 1.00 78.44 287 MET A C 1
ATOM 2298 O O . MET A 1 287 ? 2.458 1.865 -20.115 1.00 78.44 287 MET A O 1
ATOM 2302 N N . LEU A 1 288 ? 2.594 3.506 -18.577 1.00 82.38 288 LEU A N 1
ATOM 2303 C CA . LEU A 1 288 ? 3.828 4.110 -19.094 1.00 82.38 288 LEU A CA 1
ATOM 2304 C C . LEU A 1 288 ? 5.001 3.127 -19.067 1.00 82.38 288 LEU A C 1
ATOM 2306 O O . LEU A 1 288 ? 5.724 3.008 -20.052 1.00 82.38 288 LEU A O 1
ATOM 2310 N N . TYR A 1 289 ? 5.156 2.379 -17.974 1.00 78.44 289 TYR A N 1
ATOM 2311 C CA . TYR A 1 289 ? 6.193 1.356 -17.862 1.00 78.44 289 TYR A CA 1
ATOM 2312 C C . TYR A 1 289 ? 6.064 0.261 -18.929 1.00 78.44 289 TYR A C 1
ATOM 2314 O O . TYR A 1 289 ? 7.050 -0.089 -19.579 1.00 78.44 289 TYR A O 1
ATOM 2322 N N . LYS A 1 290 ? 4.847 -0.259 -19.145 1.00 80.94 290 LYS A N 1
ATOM 2323 C CA . LYS A 1 290 ? 4.571 -1.256 -20.193 1.00 80.94 290 LYS A CA 1
ATOM 2324 C C . LYS A 1 290 ? 4.870 -0.705 -21.588 1.00 80.94 290 LYS A C 1
ATOM 2326 O O . LYS A 1 290 ? 5.492 -1.383 -22.397 1.00 80.94 290 LYS A O 1
ATOM 2331 N N . ALA A 1 291 ? 4.469 0.534 -21.868 1.00 85.38 291 ALA A N 1
ATOM 2332 C CA . ALA A 1 291 ? 4.765 1.178 -23.146 1.00 85.38 291 ALA A CA 1
ATOM 2333 C C . ALA A 1 291 ? 6.279 1.357 -23.362 1.00 85.38 291 ALA A C 1
ATOM 2335 O O . ALA A 1 291 ? 6.789 1.077 -24.445 1.00 85.38 291 ALA A O 1
ATOM 2336 N N . MET A 1 292 ? 7.004 1.767 -22.319 1.00 84.56 292 MET A N 1
ATOM 2337 C CA . MET A 1 292 ? 8.455 1.940 -22.344 1.00 84.56 292 MET A CA 1
ATOM 2338 C C . MET A 1 292 ? 9.186 0.612 -22.576 1.00 84.56 292 MET A C 1
ATOM 2340 O O . MET A 1 292 ? 10.066 0.539 -23.429 1.00 84.56 292 MET A O 1
ATOM 2344 N N . THR A 1 293 ? 8.804 -0.449 -21.863 1.00 80.69 293 THR A N 1
ATOM 2345 C CA . THR A 1 293 ? 9.388 -1.788 -22.052 1.00 80.69 293 THR A CA 1
ATOM 2346 C C . THR A 1 293 ? 9.152 -2.306 -23.466 1.00 80.69 293 THR A C 1
ATOM 2348 O O . THR A 1 293 ? 10.106 -2.743 -24.102 1.00 80.69 293 THR A O 1
ATOM 2351 N N . ILE A 1 294 ? 7.937 -2.161 -24.008 1.00 86.94 294 ILE A N 1
ATOM 2352 C CA . ILE A 1 294 ? 7.644 -2.511 -25.408 1.00 86.94 294 ILE A CA 1
ATOM 2353 C C . ILE A 1 294 ? 8.541 -1.718 -26.370 1.00 86.94 294 ILE A C 1
ATOM 2355 O O . ILE A 1 294 ? 9.144 -2.310 -27.265 1.00 86.94 294 ILE A O 1
ATOM 2359 N N . ALA A 1 295 ? 8.670 -0.401 -26.182 1.00 88.25 295 ALA A N 1
ATOM 2360 C CA . ALA A 1 295 ? 9.495 0.444 -27.045 1.00 88.25 295 ALA A CA 1
ATOM 2361 C C . ALA A 1 295 ? 10.974 0.022 -27.037 1.00 88.25 295 ALA A C 1
ATOM 2363 O O . ALA A 1 295 ? 11.584 -0.083 -28.101 1.00 88.25 295 ALA A O 1
ATOM 2364 N N . PHE A 1 296 ? 11.543 -0.277 -25.865 1.00 86.56 296 PHE A N 1
ATOM 2365 C CA . PHE A 1 296 ? 12.917 -0.771 -25.768 1.00 86.56 296 PHE A CA 1
ATOM 2366 C C . PHE A 1 296 ? 13.081 -2.171 -26.364 1.00 86.56 296 PHE A C 1
ATOM 2368 O O . PHE A 1 296 ? 14.052 -2.402 -27.078 1.00 86.56 296 PHE A O 1
ATOM 2375 N N . SER A 1 297 ? 12.138 -3.091 -26.146 1.00 87.38 297 SER A N 1
ATOM 2376 C CA . SER A 1 297 ? 12.195 -4.429 -26.748 1.00 87.38 297 SER A CA 1
ATOM 2377 C C . SER A 1 297 ? 12.182 -4.370 -28.276 1.00 87.38 297 SER A C 1
ATOM 2379 O O . SER A 1 297 ? 13.008 -5.017 -28.918 1.00 87.38 297 SER A O 1
ATOM 2381 N N . VAL A 1 298 ? 11.301 -3.556 -28.869 1.00 90.88 298 VAL A N 1
ATOM 2382 C CA . VAL A 1 298 ? 11.265 -3.354 -30.328 1.00 90.88 298 VAL A CA 1
ATOM 2383 C C . VAL A 1 298 ? 12.560 -2.705 -30.817 1.00 90.88 298 VAL A C 1
ATOM 2385 O O . VAL A 1 298 ? 13.119 -3.146 -31.821 1.00 90.88 298 VAL A O 1
ATOM 2388 N N . ALA A 1 299 ? 13.088 -1.719 -30.090 1.00 88.12 299 ALA A N 1
ATOM 2389 C CA . ALA A 1 299 ? 14.336 -1.056 -30.450 1.00 88.12 299 ALA A CA 1
ATOM 2390 C C . ALA A 1 299 ? 15.556 -1.987 -30.400 1.00 88.12 299 ALA A C 1
ATOM 2392 O O . ALA A 1 299 ? 16.436 -1.855 -31.245 1.00 88.12 299 ALA A O 1
ATOM 2393 N N . VAL A 1 300 ? 15.608 -2.933 -29.455 1.00 86.81 300 VAL A N 1
ATOM 2394 C CA . VAL A 1 300 ? 16.658 -3.967 -29.395 1.00 86.81 300 VAL A CA 1
ATOM 2395 C C . VAL A 1 300 ? 16.582 -4.886 -30.613 1.00 86.81 300 VAL A C 1
ATOM 2397 O O . VAL A 1 300 ? 17.600 -5.159 -31.240 1.00 86.81 300 VAL A O 1
ATOM 2400 N N . VAL A 1 301 ? 15.384 -5.329 -31.001 1.00 88.00 301 VAL A N 1
ATOM 2401 C CA . VAL A 1 301 ? 15.214 -6.152 -32.212 1.00 88.00 301 VAL A CA 1
ATOM 2402 C C . VAL A 1 301 ? 15.627 -5.371 -33.465 1.00 88.00 301 VAL A C 1
ATOM 2404 O O . VAL A 1 301 ? 16.368 -5.889 -34.303 1.00 88.00 301 VAL A O 1
ATOM 2407 N N . ALA A 1 302 ? 15.201 -4.110 -33.572 1.00 87.06 302 ALA A N 1
ATOM 2408 C CA . ALA A 1 302 ? 15.556 -3.222 -34.674 1.00 87.06 302 ALA A CA 1
ATOM 2409 C C . ALA A 1 302 ? 17.073 -2.987 -34.758 1.00 87.06 302 ALA A C 1
ATOM 2411 O O . ALA A 1 302 ? 17.659 -3.129 -35.831 1.00 87.06 302 ALA A O 1
ATOM 2412 N N . SER A 1 303 ? 17.729 -2.679 -33.635 1.00 82.12 303 SER A N 1
ATOM 2413 C CA . SER A 1 303 ? 19.169 -2.417 -33.602 1.00 82.12 303 SER A CA 1
ATOM 2414 C C . SER A 1 303 ? 19.981 -3.661 -33.953 1.00 82.12 303 SER A C 1
ATOM 2416 O O . SER A 1 303 ? 20.882 -3.573 -34.784 1.00 82.12 303 SER A O 1
ATOM 2418 N N . VAL A 1 304 ? 19.619 -4.833 -33.419 1.00 81.50 304 VAL A N 1
ATOM 2419 C CA . VAL A 1 304 ? 20.257 -6.110 -33.775 1.00 81.50 304 VAL A CA 1
ATOM 2420 C C . VAL A 1 304 ? 20.086 -6.403 -35.265 1.00 81.50 304 VAL A C 1
ATOM 2422 O O . VAL A 1 304 ? 21.054 -6.788 -35.917 1.00 81.50 304 VAL A O 1
ATOM 2425 N N . SER A 1 305 ? 18.902 -6.167 -35.841 1.00 82.38 305 SER A N 1
ATOM 2426 C CA . SER A 1 305 ? 18.683 -6.369 -37.277 1.00 82.38 305 SER A CA 1
ATOM 2427 C C . SER A 1 305 ? 19.513 -5.419 -38.145 1.00 82.38 305 SER A C 1
ATOM 2429 O O . SER A 1 305 ? 20.011 -5.838 -39.189 1.00 82.38 305 SER A O 1
ATOM 2431 N N . ILE A 1 306 ? 19.652 -4.151 -37.750 1.00 78.06 306 ILE A N 1
ATOM 2432 C CA . ILE A 1 306 ? 20.447 -3.157 -38.486 1.00 78.06 306 ILE A CA 1
ATOM 2433 C C . ILE A 1 306 ? 21.935 -3.519 -38.418 1.00 78.06 306 ILE A C 1
ATOM 2435 O O . ILE A 1 306 ? 22.616 -3.537 -39.442 1.00 78.06 306 ILE A O 1
ATOM 2439 N N . ILE A 1 307 ? 22.430 -3.875 -37.230 1.00 72.75 307 ILE A N 1
ATOM 2440 C CA . ILE A 1 307 ? 23.821 -4.291 -37.017 1.00 72.75 307 ILE A CA 1
ATOM 2441 C C . ILE A 1 307 ? 24.124 -5.560 -37.822 1.00 72.75 307 ILE A C 1
ATOM 2443 O O . ILE A 1 307 ? 25.110 -5.603 -38.553 1.00 72.75 307 ILE A O 1
ATOM 2447 N N . ASN A 1 308 ? 23.252 -6.570 -37.762 1.00 72.62 308 ASN A N 1
ATOM 2448 C CA . ASN A 1 308 ? 23.456 -7.840 -38.460 1.00 72.62 308 ASN A CA 1
ATOM 2449 C C . ASN A 1 308 ? 23.440 -7.699 -39.994 1.00 72.62 308 ASN A C 1
ATOM 2451 O O . ASN A 1 308 ? 24.042 -8.506 -40.692 1.00 72.62 308 ASN A O 1
ATOM 2455 N N . ARG A 1 309 ? 22.786 -6.664 -40.539 1.00 69.75 309 ARG A N 1
ATOM 2456 C CA . ARG A 1 309 ? 22.847 -6.348 -41.977 1.00 69.75 309 ARG A CA 1
ATOM 2457 C C . ARG A 1 309 ? 24.153 -5.675 -42.398 1.00 69.75 309 ARG A C 1
ATOM 2459 O O . ARG A 1 309 ? 24.537 -5.800 -43.557 1.00 69.75 309 ARG A O 1
ATOM 2466 N N . HIS A 1 310 ? 24.814 -4.956 -41.492 1.00 65.19 310 HIS A N 1
ATOM 2467 C CA . HIS A 1 310 ? 26.032 -4.203 -41.795 1.00 65.19 310 HIS A CA 1
ATOM 2468 C C . HIS A 1 310 ? 27.329 -5.008 -41.620 1.00 65.19 310 HIS A C 1
ATOM 2470 O O . HIS A 1 310 ? 28.331 -4.646 -42.231 1.00 65.19 310 HIS A O 1
ATOM 2476 N N . PHE A 1 311 ? 27.322 -6.106 -40.857 1.00 60.56 311 PHE A N 1
ATOM 2477 C CA . PHE A 1 311 ? 28.491 -6.975 -40.682 1.00 60.56 311 PHE A CA 1
ATOM 2478 C C . PHE A 1 311 ? 28.345 -8.273 -41.489 1.00 60.56 311 PHE A C 1
ATOM 2480 O O . PHE A 1 311 ? 27.627 -9.185 -41.095 1.00 60.56 311 PHE A O 1
ATOM 2487 N N . LEU A 1 312 ? 29.059 -8.369 -42.615 1.00 54.88 312 LEU A N 1
ATOM 2488 C CA . LEU A 1 312 ? 29.074 -9.557 -43.484 1.00 54.88 312 LEU A CA 1
ATOM 2489 C C . LEU A 1 312 ? 30.071 -10.643 -43.017 1.00 54.88 312 LEU A C 1
ATOM 2491 O O . LEU A 1 312 ? 30.037 -11.755 -43.540 1.00 54.88 312 LEU A O 1
ATOM 2495 N N . SER A 1 313 ? 30.943 -10.364 -42.031 1.00 61.53 313 SER A N 1
ATOM 2496 C CA . SER A 1 313 ? 31.914 -11.333 -41.487 1.00 61.53 313 SER A CA 1
ATOM 2497 C C . SER A 1 313 ? 32.018 -11.314 -39.950 1.00 61.53 313 SER A C 1
ATOM 2499 O O . SER A 1 313 ? 31.960 -10.260 -39.312 1.00 61.53 313 SER A O 1
ATOM 2501 N N . ALA A 1 314 ? 32.219 -12.488 -39.336 1.00 61.50 314 ALA A N 1
ATOM 2502 C CA . ALA A 1 314 ? 32.319 -12.656 -37.876 1.00 61.50 314 ALA A CA 1
ATOM 2503 C C . ALA A 1 314 ? 33.520 -11.916 -37.244 1.00 61.50 314 ALA A C 1
ATOM 2505 O O . ALA A 1 314 ? 33.474 -11.508 -36.084 1.00 61.50 314 ALA A O 1
ATOM 2506 N N . THR A 1 315 ? 34.590 -11.706 -38.012 1.00 63.38 315 THR A N 1
ATOM 2507 C CA . THR A 1 315 ? 35.817 -11.011 -37.595 1.00 63.38 315 THR A CA 1
ATOM 2508 C C . THR A 1 315 ? 35.638 -9.498 -37.475 1.00 63.38 315 THR A C 1
ATOM 2510 O O . THR A 1 315 ? 36.219 -8.889 -36.577 1.00 63.38 315 THR A O 1
ATOM 2513 N N . GLU A 1 316 ? 34.825 -8.874 -38.331 1.00 64.88 316 GLU A N 1
ATOM 2514 C CA . GLU A 1 316 ? 34.504 -7.441 -38.229 1.00 64.88 316 GLU A CA 1
ATOM 2515 C C . GLU A 1 316 ? 33.512 -7.161 -37.100 1.00 64.88 316 GLU A C 1
ATOM 2517 O O . GLU A 1 316 ? 33.662 -6.171 -36.384 1.00 64.88 316 GLU A O 1
ATOM 2522 N N . ALA A 1 317 ? 32.570 -8.079 -36.865 1.00 64.31 317 ALA A N 1
ATOM 2523 C CA . ALA A 1 317 ? 31.685 -8.012 -35.710 1.00 64.31 317 ALA A CA 1
ATOM 2524 C C . ALA A 1 317 ? 32.492 -8.031 -34.395 1.00 64.31 317 ALA A C 1
ATOM 2526 O O . ALA A 1 317 ? 32.305 -7.167 -33.542 1.00 64.31 317 ALA A O 1
ATOM 2527 N N . LEU A 1 318 ? 33.463 -8.941 -34.246 1.00 64.62 318 LEU A N 1
ATOM 2528 C CA . LEU A 1 318 ? 34.327 -9.006 -33.057 1.00 64.62 318 LEU A CA 1
ATOM 2529 C C . LEU A 1 318 ? 35.103 -7.703 -32.790 1.00 64.62 318 LEU A C 1
ATOM 2531 O O . LEU A 1 318 ? 35.277 -7.331 -31.628 1.00 64.62 318 LEU A O 1
ATOM 2535 N N . ARG A 1 319 ? 35.519 -6.973 -33.836 1.00 67.69 319 ARG A N 1
ATOM 2536 C CA . ARG A 1 319 ? 36.210 -5.675 -33.701 1.00 67.69 319 ARG A CA 1
ATOM 2537 C C . ARG A 1 319 ? 35.318 -4.563 -33.144 1.00 67.69 319 ARG A C 1
ATOM 2539 O O . ARG A 1 319 ? 35.844 -3.637 -32.538 1.00 67.69 319 ARG A O 1
ATOM 2546 N N . PHE A 1 320 ? 33.999 -4.662 -33.308 1.00 68.50 320 PHE A N 1
ATOM 2547 C CA . PHE A 1 320 ? 33.031 -3.699 -32.776 1.00 68.50 320 PHE A CA 1
ATOM 2548 C C . PHE A 1 320 ? 32.446 -4.131 -31.422 1.00 68.50 320 PHE A C 1
ATOM 2550 O O . PHE A 1 320 ? 32.373 -3.333 -30.489 1.00 68.50 320 PHE A O 1
ATOM 2557 N N . TRP A 1 321 ? 32.073 -5.406 -31.284 1.00 69.06 321 TRP A N 1
ATOM 2558 C CA . TRP A 1 321 ? 31.436 -5.927 -30.072 1.00 69.06 321 TRP A CA 1
ATOM 2559 C C . TRP A 1 321 ? 32.391 -5.966 -28.878 1.00 69.06 321 TRP A C 1
ATOM 2561 O O . TRP A 1 321 ? 31.977 -5.623 -27.777 1.00 69.06 321 TRP A O 1
ATOM 2571 N N . THR A 1 322 ? 33.669 -6.306 -29.079 1.00 73.25 322 THR A N 1
ATOM 2572 C CA . THR A 1 322 ? 34.627 -6.440 -27.967 1.00 73.25 322 THR A CA 1
ATOM 2573 C C . THR A 1 322 ? 34.876 -5.102 -27.247 1.00 73.25 322 THR A C 1
ATOM 2575 O O . THR A 1 322 ? 34.664 -5.048 -26.032 1.00 73.25 322 THR A O 1
ATOM 2578 N N . PRO A 1 323 ? 35.210 -3.989 -27.938 1.00 71.62 323 PRO A N 1
ATOM 2579 C CA . PRO A 1 323 ? 35.346 -2.679 -27.290 1.00 71.62 323 PRO A CA 1
ATOM 2580 C C . PRO A 1 323 ? 34.043 -2.186 -26.653 1.00 71.62 323 PRO A C 1
ATOM 2582 O O . PRO A 1 323 ? 34.073 -1.599 -25.574 1.00 71.62 323 PRO A O 1
ATOM 2585 N N . LEU A 1 324 ? 32.898 -2.464 -27.285 1.00 73.75 324 LEU A N 1
ATOM 2586 C CA . LEU A 1 324 ? 31.582 -2.070 -26.782 1.00 73.75 324 LEU A CA 1
ATOM 2587 C C . LEU A 1 324 ? 31.257 -2.785 -25.470 1.00 73.75 324 LEU A C 1
ATOM 2589 O O . LEU A 1 324 ? 30.887 -2.141 -24.490 1.00 73.75 324 LEU A O 1
ATOM 2593 N N . THR A 1 325 ? 31.453 -4.105 -25.424 1.00 73.94 325 THR A N 1
ATOM 2594 C CA . THR A 1 325 ? 31.246 -4.897 -24.208 1.00 73.94 325 THR A CA 1
ATOM 2595 C C . THR A 1 325 ? 32.179 -4.459 -23.089 1.00 73.94 325 THR A C 1
ATOM 2597 O O . THR A 1 325 ? 31.717 -4.261 -21.972 1.00 73.94 325 THR A O 1
ATOM 2600 N N . ILE A 1 326 ? 33.458 -4.205 -23.386 1.00 74.94 326 ILE A N 1
ATOM 2601 C CA . ILE A 1 326 ? 34.425 -3.734 -22.388 1.00 74.94 326 ILE A CA 1
ATOM 2602 C C . ILE A 1 326 ? 33.998 -2.367 -21.840 1.00 74.94 326 ILE A C 1
ATOM 2604 O O . ILE A 1 326 ? 33.926 -2.192 -20.626 1.00 74.94 326 ILE A O 1
ATOM 2608 N N . CYS A 1 327 ? 33.628 -1.427 -22.713 1.00 71.25 327 CYS A N 1
ATOM 2609 C CA . CYS A 1 327 ? 33.177 -0.095 -22.317 1.00 71.25 327 CYS A CA 1
ATOM 2610 C C . CYS A 1 327 ? 31.937 -0.152 -21.409 1.00 71.25 327 CYS A C 1
ATOM 2612 O O . CYS A 1 327 ? 31.931 0.464 -20.345 1.00 71.25 327 CYS A O 1
ATOM 2614 N N . TYR A 1 328 ? 30.925 -0.952 -21.763 1.00 72.62 328 TYR A N 1
ATOM 2615 C CA . TYR A 1 328 ? 29.728 -1.108 -20.931 1.00 72.62 328 TYR A CA 1
ATOM 2616 C C . TYR A 1 328 ? 29.992 -1.863 -19.624 1.00 72.62 328 TYR A C 1
ATOM 2618 O O . TYR A 1 328 ? 29.420 -1.498 -18.601 1.00 72.62 328 TYR A O 1
ATOM 2626 N N . THR A 1 329 ? 30.868 -2.874 -19.610 1.00 73.50 329 THR A N 1
ATOM 2627 C CA . THR A 1 329 ? 31.235 -3.563 -18.358 1.00 73.50 329 THR A CA 1
ATOM 2628 C C . THR A 1 329 ? 31.969 -2.639 -17.390 1.00 73.50 329 THR A C 1
ATOM 2630 O O . THR A 1 329 ? 31.626 -2.611 -16.212 1.00 73.50 329 THR A O 1
ATOM 2633 N N . LEU A 1 330 ? 32.910 -1.823 -17.878 1.00 69.12 330 LEU A N 1
ATOM 2634 C CA . LEU A 1 330 ? 33.606 -0.824 -17.063 1.00 69.12 330 LEU A CA 1
ATOM 2635 C C . LEU A 1 330 ? 32.655 0.267 -16.566 1.00 69.12 330 LEU A C 1
ATOM 2637 O O . LEU A 1 330 ? 32.760 0.677 -15.416 1.00 69.12 330 LEU A O 1
ATOM 2641 N N . LEU A 1 331 ? 31.699 0.690 -17.399 1.00 69.25 331 LEU A N 1
ATOM 2642 C CA . LEU A 1 331 ? 30.657 1.633 -17.004 1.00 69.25 331 LEU A CA 1
ATOM 2643 C C . LEU A 1 331 ? 29.811 1.078 -15.852 1.00 69.25 331 LEU A C 1
ATOM 2645 O O . LEU A 1 331 ? 29.604 1.768 -14.865 1.00 69.25 331 LEU A O 1
ATOM 2649 N N . VAL A 1 332 ? 29.343 -0.169 -15.954 1.00 69.25 332 VAL A N 1
ATOM 2650 C CA . VAL A 1 332 ? 28.527 -0.803 -14.905 1.00 69.25 332 VAL A CA 1
ATOM 2651 C C . VAL A 1 332 ? 29.312 -0.941 -13.601 1.00 69.25 332 VAL A C 1
ATOM 2653 O O . VAL A 1 332 ? 28.776 -0.631 -12.541 1.00 69.25 332 VAL A O 1
ATOM 2656 N N . VAL A 1 333 ? 30.584 -1.343 -13.673 1.00 71.94 333 VAL A N 1
ATOM 2657 C CA . VAL A 1 333 ? 31.458 -1.459 -12.494 1.00 71.94 333 VAL A CA 1
ATOM 2658 C C . VAL A 1 333 ? 31.709 -0.092 -11.851 1.00 71.94 333 VAL A C 1
ATOM 2660 O O . VAL A 1 333 ? 31.525 0.046 -10.645 1.00 71.94 333 VAL A O 1
ATOM 2663 N N . TYR A 1 334 ? 32.043 0.929 -12.647 1.00 68.56 334 TYR A N 1
ATOM 2664 C CA . TYR A 1 334 ? 32.220 2.305 -12.169 1.00 68.56 334 TYR A CA 1
ATOM 2665 C C . TYR A 1 334 ? 30.957 2.830 -11.477 1.00 68.56 334 TYR A C 1
ATOM 2667 O O . TYR A 1 334 ? 31.016 3.426 -10.405 1.00 68.56 334 TYR A O 1
ATOM 2675 N N . MET A 1 335 ? 29.794 2.557 -12.069 1.00 63.09 335 MET A N 1
ATOM 2676 C CA . MET A 1 335 ? 28.513 3.021 -11.546 1.00 63.09 335 MET A CA 1
ATOM 2677 C C . MET A 1 335 ? 28.123 2.341 -10.245 1.00 63.09 335 MET A C 1
ATOM 2679 O O . MET A 1 335 ? 27.603 2.991 -9.344 1.00 63.09 335 MET A O 1
ATOM 2683 N N . GLN A 1 336 ? 28.418 1.050 -10.120 1.00 63.56 336 GLN A N 1
ATOM 2684 C CA . GLN A 1 336 ? 28.208 0.309 -8.886 1.00 63.56 336 GLN A CA 1
ATOM 2685 C C . GLN A 1 336 ? 29.105 0.824 -7.745 1.00 63.56 336 GLN A C 1
ATOM 2687 O O . GLN A 1 336 ? 28.693 0.805 -6.587 1.00 63.56 336 GLN A O 1
ATOM 2692 N N . GLU A 1 337 ? 30.307 1.314 -8.060 1.00 63.81 337 GLU A N 1
ATOM 2693 C CA . GLU A 1 337 ? 31.247 1.869 -7.081 1.00 63.81 337 GLU A CA 1
ATOM 2694 C C . GLU A 1 337 ? 30.882 3.308 -6.651 1.00 63.81 337 GLU A C 1
ATOM 2696 O O . GLU A 1 337 ? 30.961 3.637 -5.464 1.00 63.81 337 GLU A O 1
ATOM 2701 N N . GLU A 1 338 ? 30.413 4.159 -7.573 1.00 57.78 338 GLU A N 1
ATOM 2702 C CA . GLU A 1 338 ? 30.010 5.548 -7.279 1.00 57.78 338 GLU A CA 1
ATOM 2703 C C . GLU A 1 338 ? 28.660 5.673 -6.554 1.00 57.78 338 GLU A C 1
ATOM 2705 O O . GLU A 1 338 ? 28.490 6.590 -5.743 1.00 57.78 338 GLU A O 1
ATOM 2710 N N . GLN A 1 339 ? 27.715 4.751 -6.784 1.00 52.66 339 GLN A N 1
ATOM 2711 C CA . GLN A 1 339 ? 26.376 4.782 -6.172 1.00 52.66 339 GLN A CA 1
ATOM 2712 C C . GLN A 1 339 ? 26.419 4.749 -4.629 1.00 52.66 339 GLN A C 1
ATOM 2714 O O . GLN A 1 339 ? 25.463 5.145 -3.968 1.00 52.66 339 GLN A O 1
ATOM 2719 N N . HIS A 1 340 ? 27.537 4.317 -4.038 1.00 50.16 340 HIS A N 1
ATOM 2720 C CA . HIS A 1 340 ? 27.740 4.288 -2.590 1.00 50.16 340 HIS A CA 1
ATOM 2721 C C . HIS A 1 340 ? 28.274 5.598 -1.980 1.00 50.16 340 HIS A C 1
ATOM 2723 O O . HIS A 1 340 ? 28.350 5.684 -0.754 1.00 50.16 340 HIS A O 1
ATOM 2729 N N . ARG A 1 341 ? 28.668 6.607 -2.776 1.00 49.41 341 ARG A N 1
ATOM 2730 C CA . ARG A 1 341 ? 29.399 7.790 -2.268 1.00 49.41 341 ARG A CA 1
ATOM 2731 C C . ARG A 1 341 ? 28.740 9.158 -2.471 1.00 49.41 341 ARG A C 1
ATOM 2733 O O . ARG A 1 341 ? 29.164 10.088 -1.788 1.00 49.41 341 ARG A O 1
ATOM 2740 N N . LEU A 1 342 ? 27.764 9.321 -3.369 1.00 51.72 342 LEU A N 1
ATOM 2741 C CA . LEU A 1 342 ? 27.246 10.644 -3.765 1.00 51.72 342 LEU A CA 1
ATOM 2742 C C . LEU A 1 342 ? 25.710 10.758 -3.664 1.00 51.72 342 LEU A C 1
ATOM 2744 O O . LEU A 1 342 ? 25.014 9.760 -3.852 1.00 51.72 342 LEU A O 1
ATOM 2748 N N . PRO A 1 343 ? 25.169 11.970 -3.412 1.00 56.44 343 PRO A N 1
ATOM 2749 C CA . PRO A 1 343 ? 23.730 12.229 -3.452 1.00 56.44 343 PRO A CA 1
ATOM 2750 C C . PRO A 1 343 ? 23.155 11.958 -4.853 1.00 56.44 343 PRO A C 1
ATOM 2752 O O . PRO A 1 343 ? 23.806 12.205 -5.875 1.00 56.44 343 PRO A O 1
ATOM 2755 N N . SER A 1 344 ? 21.922 11.442 -4.909 1.00 58.44 344 SER A N 1
ATOM 2756 C CA . SER A 1 344 ? 21.345 10.828 -6.115 1.00 58.44 344 SER A CA 1
ATOM 2757 C C . SER A 1 344 ? 21.284 11.752 -7.332 1.00 58.44 344 SER A C 1
ATOM 2759 O O . SER A 1 344 ? 21.491 11.274 -8.441 1.00 58.44 344 SER A O 1
ATOM 2761 N N . GLY A 1 345 ? 21.057 13.060 -7.171 1.00 60.56 345 GLY A N 1
ATOM 2762 C CA . GLY A 1 345 ? 21.026 14.005 -8.298 1.00 60.56 345 GLY A CA 1
ATOM 2763 C C . GLY A 1 345 ? 22.370 14.114 -9.036 1.00 60.56 345 GLY A C 1
ATOM 2764 O O . GLY A 1 345 ? 22.427 14.020 -10.264 1.00 60.56 345 GLY A O 1
ATOM 2765 N N . GLN A 1 346 ? 23.477 14.225 -8.295 1.00 63.66 346 GLN A N 1
ATOM 2766 C CA . GLN A 1 346 ? 24.828 14.317 -8.868 1.00 63.66 346 GLN A CA 1
ATOM 2767 C C . GLN A 1 346 ? 25.310 12.983 -9.449 1.00 63.66 346 GLN A C 1
ATOM 2769 O O . GLN A 1 346 ? 25.948 12.970 -10.502 1.00 63.66 346 GLN A O 1
ATOM 2774 N N . ALA A 1 347 ? 24.941 11.860 -8.827 1.00 65.88 347 ALA A N 1
ATOM 2775 C CA . ALA A 1 347 ? 25.259 10.529 -9.343 1.00 65.88 347 ALA A CA 1
ATOM 2776 C C . ALA A 1 347 ? 24.644 10.283 -10.737 1.00 65.88 347 ALA A C 1
ATOM 2778 O O . ALA A 1 347 ? 25.285 9.696 -11.613 1.00 65.88 347 ALA A O 1
ATOM 2779 N N . VAL A 1 348 ? 23.429 10.787 -10.992 1.00 66.62 348 VAL A N 1
ATOM 2780 C CA . VAL A 1 348 ? 22.770 10.644 -12.302 1.00 66.62 348 VAL A CA 1
ATOM 2781 C C . VAL A 1 348 ? 23.455 11.466 -13.394 1.00 66.62 348 VAL A C 1
ATOM 2783 O O . VAL A 1 348 ? 23.618 10.971 -14.509 1.00 66.62 348 VAL A O 1
ATOM 2786 N N . LEU A 1 349 ? 23.913 12.685 -13.100 1.00 70.06 349 LEU A N 1
ATOM 2787 C CA . LEU A 1 349 ? 24.681 13.473 -14.072 1.00 70.06 349 LEU A CA 1
ATOM 2788 C C . LEU A 1 349 ? 26.027 12.814 -14.397 1.00 70.06 349 LEU A C 1
ATOM 2790 O O . LEU A 1 349 ? 26.376 12.699 -15.574 1.00 70.06 349 LEU A O 1
ATOM 2794 N N . ASN A 1 350 ? 26.737 12.309 -13.384 1.00 70.88 350 ASN A N 1
ATOM 2795 C CA . ASN A 1 350 ? 27.985 11.568 -13.586 1.00 70.88 350 ASN A CA 1
ATOM 2796 C C . ASN A 1 350 ? 27.759 10.329 -14.460 1.00 70.88 350 ASN A C 1
ATOM 2798 O O . ASN A 1 350 ? 28.487 10.117 -15.426 1.00 70.88 350 ASN A O 1
ATOM 2802 N N . THR A 1 351 ? 26.686 9.575 -14.207 1.00 71.50 351 THR A N 1
ATOM 2803 C CA . THR A 1 351 ? 26.298 8.407 -15.016 1.00 71.50 351 THR A CA 1
ATOM 2804 C C . THR A 1 351 ? 26.197 8.735 -16.503 1.00 71.50 351 THR A C 1
ATOM 2806 O O . THR A 1 351 ? 26.731 8.027 -17.358 1.00 71.50 351 THR A O 1
ATOM 2809 N N . VAL A 1 352 ? 25.512 9.831 -16.822 1.00 72.56 352 VAL A N 1
ATOM 2810 C CA . VAL A 1 352 ? 25.255 10.261 -18.199 1.00 72.56 352 VAL A CA 1
ATOM 2811 C C . VAL A 1 352 ? 26.542 10.726 -18.872 1.00 72.56 352 VAL A C 1
ATOM 2813 O O . VAL A 1 352 ? 26.824 10.325 -20.004 1.00 72.56 352 VAL A O 1
ATOM 2816 N N . VAL A 1 353 ? 27.353 11.514 -18.161 1.00 75.88 353 VAL A N 1
ATOM 2817 C CA . VAL A 1 353 ? 28.648 12.002 -18.650 1.00 75.88 353 VAL A CA 1
ATOM 2818 C C . VAL A 1 353 ? 29.590 10.840 -18.949 1.00 75.88 353 VAL A C 1
ATOM 2820 O O . VAL A 1 353 ? 30.189 10.805 -20.024 1.00 75.88 353 VAL A O 1
ATOM 2823 N N . VAL A 1 354 ? 29.686 9.855 -18.055 1.00 73.62 354 VAL A N 1
ATOM 2824 C CA . VAL A 1 354 ? 30.571 8.698 -18.245 1.00 73.62 354 VAL A CA 1
ATOM 2825 C C . VAL A 1 354 ? 30.047 7.793 -19.366 1.00 73.62 354 VAL A C 1
ATOM 2827 O O . VAL A 1 354 ? 30.830 7.352 -20.209 1.00 73.62 354 VAL A O 1
ATOM 2830 N N . ARG A 1 355 ? 28.725 7.580 -19.468 1.00 75.75 355 ARG A N 1
ATOM 2831 C CA . ARG A 1 355 ? 28.114 6.782 -20.547 1.00 75.75 355 ARG A CA 1
ATOM 2832 C C . ARG A 1 355 ? 28.374 7.389 -21.924 1.00 75.75 355 ARG A C 1
ATOM 2834 O O . ARG A 1 355 ? 28.826 6.687 -22.829 1.00 75.75 355 ARG A O 1
ATOM 2841 N N . LEU A 1 356 ? 28.091 8.681 -22.100 1.00 74.19 356 LEU A N 1
ATOM 2842 C CA . LEU A 1 356 ? 28.287 9.351 -23.389 1.00 74.19 356 LEU A CA 1
ATOM 2843 C C . LEU A 1 356 ? 29.767 9.595 -23.685 1.00 74.19 356 LEU A C 1
ATOM 2845 O O . LEU A 1 356 ? 30.171 9.495 -24.843 1.00 74.19 356 LEU A O 1
ATOM 2849 N N . GLY A 1 357 ? 30.585 9.845 -22.662 1.00 76.62 357 GLY A N 1
ATOM 2850 C CA . GLY A 1 357 ? 32.039 9.917 -22.788 1.00 76.62 357 GLY A CA 1
ATOM 2851 C C . GLY A 1 357 ? 32.628 8.608 -23.317 1.00 76.62 357 GLY A C 1
ATOM 2852 O O . GLY A 1 357 ? 33.375 8.625 -24.295 1.00 76.62 357 GLY A O 1
ATOM 2853 N N . GLY A 1 358 ? 32.214 7.467 -22.756 1.00 74.38 358 GLY A N 1
ATOM 2854 C CA . GLY A 1 358 ? 32.618 6.136 -23.220 1.00 74.38 358 GLY A CA 1
ATOM 2855 C C . GLY A 1 358 ? 32.211 5.855 -24.671 1.00 74.38 358 GLY A C 1
ATOM 2856 O O . GLY A 1 358 ? 33.039 5.430 -25.477 1.00 74.38 358 GLY A O 1
ATOM 2857 N N . LEU A 1 359 ? 30.969 6.187 -25.042 1.00 74.19 359 LEU A N 1
ATOM 2858 C CA . LEU A 1 359 ? 30.486 6.103 -26.429 1.00 74.19 359 LEU A CA 1
ATOM 2859 C C . LEU A 1 359 ? 31.272 7.014 -27.385 1.00 74.19 359 LEU A C 1
ATOM 2861 O O . LEU A 1 359 ? 31.560 6.614 -28.512 1.00 74.19 359 LEU A O 1
ATOM 2865 N N . THR A 1 360 ? 31.666 8.209 -26.940 1.00 75.25 360 THR A N 1
ATOM 2866 C CA . THR A 1 360 ? 32.474 9.143 -27.741 1.00 75.25 360 THR A CA 1
ATOM 2867 C C . THR A 1 360 ? 33.865 8.579 -28.014 1.00 75.25 360 THR A C 1
ATOM 2869 O O . THR A 1 360 ? 34.321 8.599 -29.155 1.00 75.25 360 THR A O 1
ATOM 2872 N N . VAL A 1 361 ? 34.524 8.013 -26.998 1.00 75.00 361 VAL A N 1
ATOM 2873 C CA . VAL A 1 361 ? 35.836 7.360 -27.149 1.00 75.00 361 VAL A CA 1
ATOM 2874 C C . VAL A 1 361 ? 35.740 6.142 -28.075 1.00 75.00 361 VAL A C 1
ATOM 2876 O O . VAL A 1 361 ? 36.605 5.933 -28.927 1.00 75.00 361 VAL A O 1
ATOM 2879 N N . LEU A 1 362 ? 34.657 5.369 -27.981 1.00 70.81 362 LEU A N 1
ATOM 2880 C CA . LEU A 1 362 ? 34.429 4.217 -28.852 1.00 70.81 362 LEU A CA 1
ATOM 2881 C C . LEU A 1 362 ? 34.211 4.631 -30.318 1.00 70.81 362 LEU A C 1
ATOM 2883 O O . LEU A 1 362 ? 34.754 4.009 -31.229 1.00 70.81 362 LEU A O 1
ATOM 2887 N N . MET A 1 363 ? 33.492 5.726 -30.567 1.00 71.75 363 MET A N 1
ATOM 2888 C CA . MET A 1 363 ? 33.288 6.228 -31.931 1.00 71.75 363 MET A CA 1
ATOM 2889 C C . MET A 1 363 ? 34.499 6.978 -32.489 1.00 71.75 363 MET A C 1
ATOM 2891 O O . MET A 1 363 ? 34.701 6.965 -33.697 1.00 71.75 363 MET A O 1
ATOM 2895 N N . LEU A 1 364 ? 35.357 7.557 -31.646 1.00 72.00 364 LEU A N 1
ATOM 2896 C CA . LEU A 1 364 ? 36.659 8.080 -32.076 1.00 72.00 364 LEU A CA 1
ATOM 2897 C C . LEU A 1 364 ? 37.642 6.967 -32.469 1.00 72.00 364 LEU A C 1
ATOM 2899 O O . LEU A 1 364 ? 38.517 7.190 -33.300 1.00 72.00 364 LEU A O 1
ATOM 2903 N N . THR A 1 365 ? 37.508 5.778 -31.875 1.00 68.44 365 THR A N 1
ATOM 2904 C CA . THR A 1 365 ? 38.401 4.635 -32.135 1.00 68.44 365 THR A CA 1
ATOM 2905 C C . THR A 1 365 ? 37.932 3.749 -33.290 1.00 68.44 365 THR A C 1
ATOM 2907 O O . THR A 1 365 ? 38.774 3.169 -33.973 1.00 68.44 365 THR A O 1
ATOM 2910 N N . VAL A 1 366 ? 36.618 3.648 -33.534 1.00 66.69 366 VAL A N 1
ATOM 2911 C CA . VAL A 1 366 ? 36.036 2.718 -34.528 1.00 66.69 366 VAL A CA 1
ATOM 2912 C C . VAL A 1 366 ? 35.119 3.405 -35.561 1.00 66.69 366 VAL A C 1
ATOM 2914 O O . VAL A 1 366 ? 34.878 2.842 -36.627 1.00 66.69 366 VAL A O 1
ATOM 2917 N N . GLY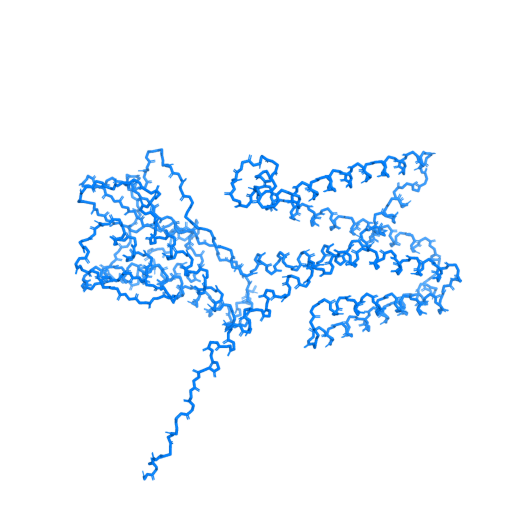 A 1 367 ? 34.603 4.605 -35.281 1.00 68.44 367 GLY A N 1
ATOM 2918 C CA . GLY A 1 367 ? 33.565 5.280 -36.074 1.00 68.44 367 GLY A CA 1
ATOM 2919 C C . GLY A 1 367 ? 34.073 6.345 -37.054 1.00 68.44 367 GLY A C 1
ATOM 2920 O O . GLY A 1 367 ? 35.266 6.628 -37.169 1.00 68.44 367 GLY A O 1
ATOM 2921 N N . ARG A 1 368 ? 33.142 6.959 -37.795 1.00 71.38 368 ARG A N 1
ATOM 2922 C CA . ARG A 1 368 ? 33.419 8.083 -38.705 1.00 71.38 368 ARG A CA 1
ATOM 2923 C C . ARG A 1 368 ? 33.286 9.405 -37.943 1.00 71.38 368 ARG A C 1
ATOM 2925 O O . ARG A 1 368 ? 32.480 9.531 -37.030 1.00 71.38 368 ARG A O 1
ATOM 2932 N N . TRP A 1 369 ? 33.980 10.454 -38.388 1.00 73.44 369 TRP A N 1
ATOM 2933 C CA . TRP A 1 369 ? 33.872 11.799 -37.791 1.00 73.44 369 TRP A CA 1
ATOM 2934 C C . TRP A 1 369 ? 32.439 12.365 -37.751 1.00 73.44 369 TRP A C 1
ATOM 2936 O O . TRP A 1 369 ? 32.105 13.133 -36.853 1.00 73.44 369 TRP A O 1
ATOM 2946 N N . ALA A 1 370 ? 31.572 11.962 -38.687 1.00 74.94 370 ALA A N 1
ATOM 2947 C CA . ALA A 1 370 ? 30.152 12.320 -38.666 1.00 74.94 370 ALA A CA 1
ATOM 2948 C C . ALA A 1 370 ? 29.406 11.715 -37.458 1.00 74.94 370 ALA A C 1
ATOM 2950 O O . ALA A 1 370 ? 28.508 12.352 -36.908 1.00 74.94 370 ALA A O 1
ATOM 2951 N N . ASP A 1 371 ? 29.815 10.531 -36.999 1.00 75.38 371 ASP A N 1
ATOM 2952 C CA . ASP A 1 371 ? 29.212 9.843 -35.854 1.00 75.38 371 ASP A CA 1
ATOM 2953 C C . ASP A 1 371 ? 29.554 10.568 -34.542 1.00 75.38 371 ASP A C 1
ATOM 2955 O O . ASP A 1 371 ? 28.719 10.672 -33.646 1.00 75.38 371 ASP A O 1
ATOM 2959 N N . VAL A 1 372 ? 30.743 11.179 -34.462 1.00 76.31 372 VAL A N 1
ATOM 2960 C CA . VAL A 1 372 ? 31.159 12.025 -33.328 1.00 76.31 372 VAL A CA 1
ATOM 2961 C C . VAL A 1 372 ? 30.269 13.269 -33.205 1.00 76.31 372 VAL A C 1
ATOM 2963 O O . VAL A 1 372 ? 29.850 13.625 -32.103 1.00 76.31 372 VAL A O 1
ATOM 2966 N N . LEU A 1 373 ? 29.913 13.904 -34.328 1.00 78.62 373 LEU A N 1
ATOM 2967 C CA . LEU A 1 373 ? 28.982 15.040 -34.336 1.00 78.62 373 LEU A CA 1
ATOM 2968 C C . LEU A 1 373 ? 27.582 14.619 -33.854 1.00 78.62 373 LEU A C 1
ATOM 2970 O O . LEU A 1 373 ? 26.948 15.336 -33.080 1.00 78.62 373 LEU A O 1
ATOM 2974 N N . HIS A 1 374 ? 27.115 13.435 -34.261 1.00 78.38 374 HIS A N 1
ATOM 2975 C CA . HIS A 1 374 ? 25.849 12.881 -33.781 1.00 78.38 374 HIS A CA 1
ATOM 2976 C C . HIS A 1 374 ? 25.858 12.617 -32.271 1.00 78.38 374 HIS A C 1
ATOM 2978 O O . HIS A 1 374 ? 24.855 12.887 -31.611 1.00 78.38 374 HIS A O 1
ATOM 2984 N N . ILE A 1 375 ? 26.978 12.167 -31.702 1.00 79.56 375 ILE A N 1
ATOM 2985 C CA . ILE A 1 375 ? 27.111 11.967 -30.251 1.00 79.56 375 ILE A CA 1
ATOM 2986 C C . ILE A 1 375 ? 27.083 13.297 -29.492 1.00 79.56 375 ILE A C 1
ATOM 2988 O O . ILE A 1 375 ? 26.433 13.385 -28.452 1.00 79.56 375 ILE A O 1
ATOM 2992 N N . LEU A 1 376 ? 27.701 14.357 -30.025 1.00 80.06 376 LEU A N 1
ATOM 2993 C CA . LEU A 1 376 ? 27.624 15.696 -29.428 1.00 80.06 376 LEU A CA 1
ATOM 2994 C C . LEU A 1 376 ? 26.176 16.216 -29.393 1.00 80.06 376 LEU A C 1
ATOM 2996 O O . LEU A 1 376 ? 25.725 16.771 -28.391 1.00 80.06 376 LEU A O 1
ATOM 3000 N N . ILE A 1 377 ? 25.420 15.989 -30.471 1.00 83.19 377 ILE A N 1
ATOM 3001 C CA . ILE A 1 377 ? 23.989 16.316 -30.530 1.00 83.19 377 ILE A CA 1
ATOM 3002 C C . ILE A 1 377 ? 23.203 15.482 -29.508 1.00 83.19 377 ILE A C 1
ATOM 3004 O O . ILE A 1 377 ? 22.300 16.008 -28.857 1.00 83.19 377 ILE A O 1
ATOM 3008 N N . CYS A 1 378 ? 23.564 14.209 -29.313 1.00 80.69 378 CYS A N 1
ATOM 3009 C CA . CYS A 1 378 ? 22.962 13.369 -28.278 1.00 80.69 378 CYS A CA 1
ATOM 3010 C C . CYS A 1 378 ? 23.243 13.900 -26.866 1.00 80.69 378 CYS A C 1
ATOM 3012 O O . CYS A 1 378 ? 22.343 13.895 -26.032 1.00 80.69 378 CYS A O 1
ATOM 3014 N N . PHE A 1 379 ? 24.445 14.429 -26.618 1.00 80.31 379 PHE A N 1
ATOM 3015 C CA . PHE A 1 379 ? 24.813 15.036 -25.337 1.00 80.31 379 PHE A CA 1
ATOM 3016 C C . PHE A 1 379 ? 23.934 16.244 -25.002 1.00 80.31 379 PHE A C 1
ATOM 3018 O O . PHE A 1 379 ? 23.376 16.338 -23.909 1.00 80.31 379 PHE A O 1
ATOM 3025 N N . LEU A 1 380 ? 23.743 17.139 -25.973 1.00 83.88 380 LEU A N 1
ATOM 3026 C CA . LEU A 1 380 ? 22.841 18.286 -25.837 1.00 83.88 380 LEU A CA 1
ATOM 3027 C C . LEU A 1 380 ? 21.383 17.845 -25.646 1.00 83.88 380 LEU A C 1
ATOM 3029 O O . LEU A 1 380 ? 20.667 18.409 -24.817 1.00 83.88 380 LEU A O 1
ATOM 3033 N N . GLY A 1 381 ? 20.950 16.825 -26.389 1.00 82.38 381 GLY A N 1
ATOM 3034 C CA . GLY A 1 381 ? 19.605 16.266 -26.285 1.00 82.38 381 GLY A CA 1
ATOM 3035 C C . GLY A 1 381 ? 19.318 15.682 -24.903 1.00 82.38 381 GLY A C 1
ATOM 3036 O O . GLY A 1 381 ? 18.281 15.980 -24.310 1.00 82.38 381 GLY A O 1
ATOM 3037 N N . GLU A 1 382 ? 20.245 14.909 -24.350 1.00 83.06 382 GLU A N 1
ATOM 3038 C CA . GLU A 1 382 ? 20.082 14.307 -23.031 1.00 83.06 382 GLU A CA 1
ATOM 3039 C C . GLU A 1 382 ? 20.131 15.342 -21.902 1.00 83.06 382 GLU A C 1
ATOM 3041 O O . GLU A 1 382 ? 19.264 15.330 -21.025 1.00 83.06 382 GLU A O 1
ATOM 3046 N N . ALA A 1 383 ? 21.048 16.313 -21.980 1.00 81.56 383 ALA A N 1
ATOM 3047 C CA . ALA A 1 383 ? 21.088 17.438 -21.046 1.00 81.56 383 ALA A CA 1
ATOM 3048 C C . ALA A 1 383 ? 19.771 18.236 -21.054 1.00 81.56 383 ALA A C 1
ATOM 3050 O O . ALA A 1 383 ? 19.254 18.595 -19.997 1.00 81.56 383 ALA A O 1
ATOM 3051 N N . SER A 1 384 ? 19.178 18.456 -22.234 1.00 81.62 384 SER A N 1
ATOM 3052 C CA . SER A 1 384 ? 17.899 19.167 -22.356 1.00 81.62 384 SER A CA 1
ATOM 3053 C C . SER A 1 384 ? 16.711 18.425 -21.725 1.00 81.62 384 SER A C 1
ATOM 3055 O O . SER A 1 384 ? 15.746 19.072 -21.319 1.00 81.62 384 SER A O 1
ATOM 3057 N N . CYS A 1 385 ? 16.784 17.093 -21.609 1.00 81.56 385 CYS A N 1
ATOM 3058 C CA . CYS A 1 385 ? 15.766 16.282 -20.935 1.00 81.56 385 CYS A CA 1
ATOM 3059 C C . CYS A 1 385 ? 15.966 16.271 -19.412 1.00 81.56 385 CYS A C 1
ATOM 3061 O O . CYS A 1 385 ? 14.995 16.366 -18.667 1.00 81.56 385 CYS A O 1
ATOM 3063 N N . LEU A 1 386 ? 17.218 16.188 -18.950 1.00 75.88 386 LEU A N 1
ATOM 3064 C CA . LEU A 1 386 ? 17.548 16.032 -17.531 1.00 75.88 386 LEU A CA 1
ATOM 3065 C C . LEU A 1 386 ? 17.452 17.335 -16.736 1.00 75.88 386 LEU A C 1
ATOM 3067 O O . LEU A 1 386 ? 16.876 17.324 -15.649 1.00 75.88 386 LEU A O 1
ATOM 3071 N N . LEU A 1 387 ? 17.964 18.452 -17.272 1.00 76.81 387 LEU A N 1
ATOM 3072 C CA . LEU A 1 387 ? 18.043 19.734 -16.554 1.00 76.81 387 LEU A CA 1
ATOM 3073 C C . LEU A 1 387 ? 16.693 20.198 -15.968 1.00 76.81 387 LEU A C 1
ATOM 3075 O O . LEU A 1 387 ? 16.663 20.543 -14.790 1.00 76.81 387 LEU A O 1
ATOM 3079 N N . PRO A 1 388 ? 15.561 20.151 -16.700 1.00 76.00 388 PRO A N 1
ATOM 3080 C CA . PRO A 1 388 ? 14.261 20.559 -16.158 1.00 76.00 388 PRO A CA 1
ATOM 3081 C C . PRO A 1 388 ? 13.684 19.596 -15.112 1.00 76.00 388 PRO A C 1
ATOM 3083 O O . PRO A 1 388 ? 12.711 19.926 -14.443 1.00 76.00 388 PRO A O 1
ATOM 3086 N N . THR A 1 389 ? 14.225 18.379 -15.018 1.00 72.62 389 THR A N 1
ATOM 3087 C CA . THR A 1 389 ? 13.749 17.324 -14.109 1.00 72.62 389 THR A CA 1
ATOM 3088 C C . THR A 1 389 ? 14.648 17.119 -12.893 1.00 72.62 389 THR A C 1
ATOM 3090 O O . THR A 1 389 ? 14.317 16.292 -12.046 1.00 72.62 389 THR A O 1
ATOM 3093 N N . MET A 1 390 ? 15.745 17.876 -12.778 1.00 69.38 390 MET A N 1
ATOM 3094 C CA . MET A 1 390 ? 16.661 17.815 -11.632 1.00 69.38 390 MET A CA 1
ATOM 3095 C C . MET A 1 390 ? 15.931 18.119 -10.324 1.00 69.38 390 MET A C 1
ATOM 3097 O O . MET A 1 390 ? 16.045 17.336 -9.392 1.00 69.38 390 MET A O 1
ATOM 3101 N N . ASP A 1 391 ? 15.062 19.134 -10.306 1.00 68.25 391 ASP A N 1
ATOM 3102 C CA . ASP A 1 391 ? 14.237 19.473 -9.137 1.00 68.25 391 ASP A CA 1
ATOM 3103 C C . ASP A 1 391 ? 13.345 18.301 -8.683 1.00 68.25 391 ASP A C 1
ATOM 3105 O O . ASP A 1 391 ? 13.078 18.126 -7.497 1.00 68.25 391 ASP A O 1
ATOM 3109 N N . LEU A 1 392 ? 12.886 17.468 -9.627 1.00 66.56 392 LEU A N 1
ATOM 3110 C CA . LEU A 1 392 ? 12.061 16.290 -9.345 1.00 66.56 392 LEU A CA 1
ATOM 3111 C C . LEU A 1 392 ? 12.894 15.129 -8.775 1.00 66.56 392 LEU A C 1
ATOM 3113 O O . LEU A 1 392 ? 12.377 14.342 -7.983 1.00 66.56 392 LEU A O 1
ATOM 3117 N N . LEU A 1 393 ? 14.157 15.008 -9.200 1.00 64.62 393 LEU A N 1
ATOM 3118 C CA . LEU A 1 393 ? 15.117 14.046 -8.652 1.00 64.62 393 LEU A CA 1
ATOM 3119 C C . LEU A 1 393 ? 15.574 14.463 -7.253 1.00 64.62 393 LEU A C 1
ATOM 3121 O O . LEU A 1 393 ? 15.588 13.624 -6.356 1.00 64.62 393 LEU A O 1
ATOM 3125 N N . ASP A 1 394 ? 15.886 15.744 -7.073 1.00 64.69 394 ASP A N 1
ATOM 3126 C CA . ASP A 1 394 ? 16.353 16.304 -5.808 1.00 64.69 394 ASP A CA 1
ATOM 3127 C C . ASP A 1 394 ? 15.238 16.299 -4.759 1.00 64.69 394 ASP A C 1
ATOM 3129 O O . ASP A 1 394 ? 15.489 15.935 -3.615 1.00 64.69 394 ASP A O 1
ATOM 3133 N N . ALA A 1 395 ? 13.986 16.581 -5.140 1.00 60.62 395 ALA A N 1
ATOM 3134 C CA . ALA A 1 395 ? 12.834 16.443 -4.244 1.00 60.62 395 ALA A CA 1
ATOM 3135 C C . ALA A 1 395 ? 12.551 14.983 -3.843 1.00 60.62 395 ALA A C 1
ATOM 3137 O O . ALA A 1 395 ? 12.046 14.721 -2.750 1.00 60.62 395 ALA A O 1
ATOM 3138 N N . ALA A 1 396 ? 12.855 14.020 -4.721 1.00 56.59 396 ALA A N 1
ATOM 3139 C CA . ALA A 1 396 ? 12.722 12.599 -4.409 1.00 56.59 396 ALA A CA 1
ATOM 3140 C C . ALA A 1 396 ? 13.806 12.112 -3.431 1.00 56.59 396 ALA A C 1
ATOM 3142 O O . ALA A 1 396 ? 13.563 11.134 -2.726 1.00 56.59 396 ALA A O 1
ATOM 3143 N N . SER A 1 397 ? 14.957 12.794 -3.372 1.00 52.62 397 SER A N 1
ATOM 3144 C CA . SER A 1 397 ? 16.072 12.480 -2.470 1.00 52.62 397 SER A CA 1
ATOM 3145 C C . SER A 1 397 ? 16.131 13.326 -1.202 1.00 52.62 397 SER A C 1
ATOM 3147 O O . SER A 1 397 ? 16.583 12.844 -0.170 1.00 52.62 397 SER A O 1
ATOM 3149 N N . SER A 1 398 ? 15.647 14.569 -1.232 1.00 48.75 398 SER A N 1
ATOM 3150 C CA . SER A 1 398 ? 15.602 15.452 -0.061 1.00 48.75 398 SER A CA 1
ATOM 3151 C C . SER A 1 398 ? 14.624 14.943 0.998 1.00 48.75 398 SER A C 1
ATOM 3153 O O . SER A 1 398 ? 14.857 15.136 2.187 1.00 48.75 398 SER A O 1
ATOM 3155 N N . GLN A 1 399 ? 13.574 14.221 0.584 1.00 48.09 399 GLN A N 1
ATOM 3156 C CA . GLN A 1 399 ? 12.706 13.475 1.501 1.00 48.09 399 GLN A CA 1
ATOM 3157 C C . GLN A 1 399 ? 13.480 12.443 2.333 1.00 48.09 399 GLN A C 1
ATOM 3159 O O . GLN A 1 399 ? 13.095 12.195 3.470 1.00 48.09 399 GLN A O 1
ATOM 3164 N N . ASP A 1 400 ? 14.568 11.879 1.800 1.00 45.88 400 ASP A N 1
ATOM 3165 C CA . ASP A 1 400 ? 15.394 10.901 2.510 1.00 45.88 400 ASP A CA 1
ATOM 3166 C C . ASP A 1 400 ? 16.399 11.597 3.462 1.00 45.88 400 ASP A C 1
ATOM 3168 O O . ASP A 1 400 ? 16.665 11.090 4.552 1.00 45.88 400 ASP A O 1
ATOM 3172 N N . GLU A 1 401 ? 16.905 12.795 3.122 1.00 41.47 401 GLU A N 1
ATOM 3173 C CA . GLU A 1 401 ? 17.795 13.592 3.993 1.00 41.47 401 GLU A CA 1
ATOM 3174 C C . GLU A 1 401 ? 17.067 14.308 5.142 1.00 41.47 401 GLU A C 1
ATOM 3176 O O . GLU A 1 401 ? 17.611 14.384 6.249 1.00 41.47 401 GLU A O 1
ATOM 3181 N N . GLU A 1 402 ? 15.855 14.831 4.922 1.00 39.81 402 GLU A N 1
ATOM 3182 C CA . GLU A 1 402 ? 15.051 15.487 5.966 1.00 39.81 402 GLU A CA 1
ATOM 3183 C C . GLU A 1 402 ? 14.628 14.494 7.059 1.00 39.81 402 GLU A C 1
ATOM 3185 O O . GLU A 1 402 ? 14.731 14.808 8.249 1.00 39.81 402 GLU A O 1
ATOM 3190 N N . ASP A 1 403 ? 14.256 13.266 6.680 1.00 40.22 403 ASP A N 1
ATOM 3191 C CA . ASP A 1 403 ? 13.927 12.186 7.624 1.00 40.22 403 ASP A CA 1
ATOM 3192 C C . ASP A 1 403 ? 15.177 11.777 8.443 1.00 40.22 403 ASP A C 1
ATOM 3194 O O . ASP A 1 403 ? 15.110 11.564 9.659 1.00 40.22 403 ASP A O 1
ATOM 3198 N N . TYR A 1 404 ? 16.366 11.788 7.820 1.00 36.38 404 TYR A N 1
ATOM 3199 C CA . TYR A 1 404 ? 17.650 11.469 8.466 1.00 36.38 404 TYR A CA 1
ATOM 3200 C C . TYR A 1 404 ? 18.184 12.588 9.386 1.00 36.38 404 TYR A C 1
ATOM 3202 O O . TYR A 1 404 ? 18.748 12.333 10.461 1.00 36.38 404 TYR A O 1
ATOM 3210 N N . THR A 1 405 ? 18.008 13.854 8.996 1.00 36.44 405 THR A N 1
ATOM 3211 C CA . THR A 1 405 ? 18.404 15.020 9.808 1.00 36.44 405 THR A CA 1
ATOM 3212 C C . THR A 1 405 ? 17.440 15.279 10.964 1.00 36.44 405 THR A C 1
ATOM 3214 O O . THR A 1 405 ? 17.875 15.673 12.053 1.00 36.44 405 THR A O 1
ATOM 3217 N N . GLN A 1 406 ? 16.145 15.002 10.788 1.00 36.84 406 GLN A N 1
ATOM 3218 C CA . GLN A 1 406 ? 15.176 14.993 11.884 1.00 36.84 406 GLN A CA 1
ATOM 3219 C C . GLN A 1 406 ? 15.498 13.886 12.903 1.00 36.84 406 GLN A C 1
ATOM 3221 O O . GLN A 1 406 ? 15.532 14.157 14.107 1.00 36.84 406 GLN A O 1
ATOM 3226 N N . TYR A 1 407 ? 15.866 12.690 12.433 1.00 38.12 407 TYR A N 1
ATOM 3227 C CA . TYR A 1 407 ? 16.346 11.582 13.266 1.00 38.12 407 TYR A CA 1
ATOM 3228 C C . TYR A 1 407 ? 17.580 11.947 14.117 1.00 38.12 407 TYR A C 1
ATOM 3230 O O . TYR A 1 407 ? 17.578 11.775 15.341 1.00 38.12 407 TYR A O 1
ATOM 3238 N N . THR A 1 408 ? 18.624 12.524 13.511 1.00 42.34 408 THR A N 1
ATOM 3239 C CA . THR A 1 408 ? 19.848 12.925 14.236 1.00 42.34 408 THR A CA 1
ATOM 3240 C C . THR A 1 408 ? 19.621 14.081 15.212 1.00 42.34 408 THR A C 1
ATOM 3242 O O . THR A 1 408 ? 20.245 14.106 16.276 1.00 42.34 408 THR A O 1
ATOM 3245 N N . ARG A 1 409 ? 18.696 15.009 14.930 1.00 42.38 409 ARG A N 1
ATOM 3246 C CA . ARG A 1 409 ? 18.317 16.063 15.890 1.00 42.38 409 ARG A CA 1
ATOM 3247 C C . ARG A 1 409 ? 17.546 15.531 17.094 1.00 42.38 409 ARG A C 1
ATOM 3249 O O . ARG A 1 409 ? 17.784 16.011 18.204 1.00 42.38 409 ARG A O 1
ATOM 3256 N N . GLU A 1 410 ? 16.644 14.567 16.904 1.00 41.69 410 GLU A N 1
ATOM 3257 C CA . GLU A 1 410 ? 15.868 13.984 18.006 1.00 41.69 410 GLU A CA 1
ATOM 3258 C C . GLU A 1 410 ? 16.711 13.050 18.887 1.00 41.69 410 GLU A C 1
ATOM 3260 O O . GLU A 1 410 ? 16.521 13.024 20.104 1.00 41.69 410 GLU A O 1
ATOM 3265 N N . HIS A 1 411 ? 17.684 12.334 18.312 1.00 41.78 411 HIS A N 1
ATOM 3266 C CA . HIS A 1 411 ? 18.522 11.381 19.054 1.00 41.78 411 HIS A CA 1
ATOM 3267 C C . HIS A 1 411 ? 19.880 11.942 19.521 1.00 41.78 411 HIS A C 1
ATOM 3269 O O . HIS A 1 411 ? 20.464 11.404 20.462 1.00 41.78 411 HIS A O 1
ATOM 3275 N N . GLY A 1 412 ? 20.359 13.059 18.961 1.00 37.47 412 GLY A N 1
ATOM 3276 C CA . GLY A 1 412 ? 21.606 13.724 19.374 1.00 37.47 412 GLY A CA 1
ATOM 3277 C C . GLY A 1 412 ? 21.518 14.540 20.674 1.00 37.47 412 GLY A C 1
ATOM 3278 O O . GLY A 1 412 ? 22.541 14.959 21.212 1.00 37.47 412 GLY A O 1
ATOM 3279 N N . ARG A 1 413 ? 20.315 14.762 21.226 1.00 35.41 413 ARG A N 1
ATOM 3280 C CA . ARG A 1 413 ? 20.097 15.484 22.498 1.00 35.41 413 ARG A CA 1
ATOM 3281 C C . ARG A 1 413 ? 19.923 14.537 23.695 1.00 35.41 413 ARG A C 1
ATOM 3283 O O . ARG A 1 413 ? 18.929 14.612 24.413 1.00 35.41 413 ARG A O 1
ATOM 3290 N N . ARG A 1 414 ? 20.896 13.663 23.965 1.00 33.19 414 ARG A N 1
ATOM 3291 C CA . ARG A 1 414 ? 21.029 13.016 25.287 1.00 33.19 414 ARG A CA 1
ATOM 3292 C C . ARG A 1 414 ? 22.355 13.438 25.929 1.00 33.19 414 ARG A C 1
ATOM 3294 O O . ARG A 1 414 ? 23.403 13.114 25.379 1.00 33.19 414 ARG A O 1
ATOM 3301 N N . PRO A 1 415 ? 22.354 14.159 27.068 1.00 35.59 415 PRO A N 1
ATOM 3302 C CA . PRO A 1 415 ? 23.591 14.498 27.756 1.00 35.59 415 PRO A CA 1
ATOM 3303 C C . PRO A 1 415 ? 24.190 13.241 28.396 1.00 35.59 415 PRO A C 1
ATOM 3305 O O . PRO A 1 415 ? 23.533 12.548 29.176 1.00 35.59 415 PRO A O 1
ATOM 3308 N N . LEU A 1 416 ? 25.450 12.961 28.063 1.00 36.19 416 LEU A N 1
ATOM 3309 C CA . LEU A 1 416 ? 26.257 11.900 28.655 1.00 36.19 416 LEU A CA 1
ATOM 3310 C C . LEU A 1 416 ? 26.478 12.222 30.150 1.00 36.19 416 LEU A C 1
ATOM 3312 O O . LEU A 1 416 ? 27.340 13.028 30.496 1.00 36.19 416 LEU A O 1
ATOM 3316 N N . LYS A 1 417 ? 25.682 11.635 31.054 1.00 32.81 417 LYS A N 1
ATOM 3317 C CA . LYS A 1 417 ? 25.970 11.654 32.498 1.00 32.81 417 LYS A CA 1
ATOM 3318 C C . LYS A 1 417 ? 26.794 10.423 32.873 1.00 32.81 417 LYS A C 1
ATOM 3320 O O . LYS A 1 417 ? 26.374 9.289 32.661 1.00 32.81 417 LYS A O 1
ATOM 3325 N N . GLN A 1 418 ? 27.972 10.715 33.419 1.00 40.41 418 GLN A N 1
ATOM 3326 C CA . GLN A 1 418 ? 28.972 9.824 34.005 1.00 40.41 418 GLN A CA 1
ATOM 3327 C C . GLN A 1 418 ? 28.382 8.640 34.779 1.00 40.41 418 GLN A C 1
ATOM 3329 O O . GLN A 1 418 ? 27.528 8.816 35.648 1.00 40.41 418 GLN A O 1
ATOM 3334 N N . LYS A 1 419 ? 28.959 7.454 34.565 1.00 31.58 419 LYS A N 1
ATOM 3335 C CA . LYS A 1 419 ? 28.935 6.370 35.549 1.00 31.58 419 LYS A CA 1
ATOM 3336 C C . LYS A 1 419 ? 30.337 5.780 35.692 1.00 31.58 419 LYS A C 1
ATOM 3338 O O . LYS A 1 419 ? 30.634 4.704 35.190 1.00 31.58 419 LYS A O 1
ATOM 3343 N N . THR A 1 420 ? 31.197 6.519 36.386 1.00 39.72 420 THR A N 1
ATOM 3344 C CA . THR A 1 420 ? 32.386 5.959 37.032 1.00 39.72 420 THR A CA 1
ATOM 3345 C C . THR A 1 420 ? 31.999 5.683 38.476 1.00 39.72 420 THR A C 1
ATOM 3347 O O . THR A 1 420 ? 31.921 6.629 39.249 1.00 39.72 420 THR A O 1
ATOM 3350 N N . GLN A 1 421 ? 31.706 4.429 38.829 1.00 37.25 421 GLN A N 1
ATOM 3351 C CA . GLN A 1 421 ? 31.980 3.874 40.161 1.00 37.25 421 GLN A CA 1
ATOM 3352 C C . GLN A 1 421 ? 31.552 2.405 40.271 1.00 37.25 421 GLN A C 1
ATOM 3354 O O . GLN A 1 421 ? 30.442 2.036 39.888 1.00 37.25 421 GLN A O 1
ATOM 3359 N N . ASN A 1 422 ? 32.449 1.649 40.909 1.00 33.41 422 ASN A N 1
ATOM 3360 C CA . ASN A 1 422 ? 32.289 0.340 41.544 1.00 33.41 422 ASN A CA 1
ATOM 3361 C C . ASN A 1 422 ? 32.582 -0.896 40.680 1.00 33.41 422 ASN A C 1
ATOM 3363 O O . ASN A 1 422 ? 31.690 -1.652 40.314 1.00 33.41 422 ASN A O 1
ATOM 3367 N N . LEU A 1 423 ? 33.882 -1.134 40.470 1.00 37.16 423 LEU A N 1
ATOM 3368 C CA . LEU A 1 423 ? 34.466 -2.469 40.620 1.00 37.16 423 LEU A CA 1
ATOM 3369 C C . LEU A 1 423 ? 35.023 -2.580 42.049 1.00 37.16 423 LEU A C 1
ATOM 3371 O O . LEU A 1 423 ? 35.970 -1.877 42.408 1.00 37.16 423 LEU A O 1
ATOM 3375 N N . ARG A 1 424 ? 34.402 -3.442 42.849 1.00 34.91 424 ARG A N 1
ATOM 3376 C CA . ARG A 1 424 ? 35.067 -4.253 43.867 1.00 34.91 424 ARG A CA 1
ATOM 3377 C C . ARG A 1 424 ? 34.723 -5.696 43.563 1.00 34.91 424 ARG A C 1
ATOM 3379 O O . ARG A 1 424 ? 33.548 -5.915 43.189 1.00 34.91 424 ARG A O 1
#

Foldseek 3Di:
DDPPDPVLQVVLLVQLVVVLVLVQQLVQQLCCLLVLDPLVQWDWDAALNDTGTHGPDVVVSVVSVLVSLLCSVCSSVVFWQWKWKFKADPVRATDDIDIDGDDDDRDDDDDPDVQVNVVSVQSVLLRVLSNCCPVVDDHDDPNIDIDMDTDTDPVCPVCLVVSCPDPPDHDDDDDVRNVDDDPDDDDDSDDDDGDVVVVVVLVLVVVCLLCPLVLVVLQVLLLCQVCVPPPPSVVVVVVVVVVVVVVVVVVVVLVCVCVVCVVVCVVPPDDPSVVVCVVCVVVVSVVVVVVSVVSNVSSVVSVVVVVVVVDPDPVVVCVLVVLVVVLVVVLVVVLVVCVVPDQPLVSSVVSLCSNLVSVLVSCVVPHDPVVNVVSVVSSVSSCVSNVVCSVVSVVSRVVVVVVVVVVCVVPVPDDDDDDPDDDD

Secondary structure (DSSP, 8-state):
-----TTHHHHHHHHHHHHHHHHHHHHHHHHHHTTSS-GGGEEEEEETTEEEEEE--HHHHHHHHHHHHHHHHHHHTT-EEEEEEEEE-TTS-EEEEEEEE----S-----HHHHHHHHHHHHHHHHHHHHTGGGTSPPPPTT-EEEEEEEEPTTSTTTGGG---STT----PPPHHHH--SS-----------HHHHHHHHHHHHHHHHTHHHHHHHHHHHHHHHTTT-TTHHHHHHHHHHHHHHHHHHHHHHHHHHHHTHHHHHH----HHHHHHHHHHHHHHHHHHHHHHHHHHHHHHHHHHHHHHH--SHHHHHHHHHHHHHHHHHHHHHHHHHTTTS-HHHHHHHHHHHHHHHHHHHHHHHS-HHHHHHHHHHHHHHHHHHGGGHHHHHHHHHHHHHHHHHHHHHHS------------

Radius of gyration: 29.68 Å; chains: 1; bounding box: 68×57×94 Å

Sequence (424 aa):
MTTLTRQDLNFGQVVADILCEFLEVAIHLILYVREVYPSGIFQKRKKYNVPVQMSCHPELNQYIQDTLHCMKPLIEKNDAEKVVVVIMDKEHRPVERFVFEISQPTLLSISSDSLLSHVEQLLRAFILKISVCDAVLNNNPPGCSFSVLVHTREAATRSMEKVQVIKDFPWIVADEQEVHMKEPRLIPLKTMTSDIVKEFRKCLQQLLVQSQFSLGCALSCSLHFLHEGAIHRWLCLILAAALSWFLARKARLLLRHVMALFELHSSQRYCGICISLLTSGHCLLPMLYKAMTIAFSVAVVASVSIINRHFLSATEALRFWTPLTICYTLLVVYMQEEQHRLPSGQAVLNTVVVRLGGLTVLMLTVGRWADVLHILICFLGEASCLLPTMDLLDAASSQDEEDYTQYTREHGRRPLKQKTQNLR

pLDDT: mean 74.47, std 16.94, range [28.53, 98.19]

Organism: NCBI:txid433684